Protein AF-A0A0R2XLC9-F1 (afdb_monomer)

Radius of gyration: 31.0 Å; Cα contacts (8 Å, |Δi|>4): 1115; chains: 1; bounding box: 66×56×90 Å

Foldseek 3Di:
DAEADEDADEADDPDPADEAEADAHYEYEQNHQAHAGQEAYEYNHAEYEDQALRSGHQRYAYEYQEYEYEDNHEDAHERAHEYEYDAHYEYEAQYHYHYNHYEDYLAHEYEYNADQEAGAADEHAYAHARPAEYEYEFYDNYPHTHEYEHQHEHAYAYEYEYDDAHEYEQNYQYHHQEAYEDQYHEYEYEANRHHQNYEYEDAYYAYEYAEEHEHQWYYDNPATDAFDKDACPDPVNRYHYDYIYGHNGTAQDADQQQQCVQFQWDSDQQDDQLPLVHRFTFFAFDADPPRDPPSRTDHFDWDDDPQKTKGKRWAGVNDPDDEPGFKAKWKDQHSNDDIDRDDPAWDWDDDPTMIMIMHGNDPDTGMGMTIGTDHD

Sequence (376 aa):
MNTSSNFNGTIQNTGAALALIKGPAGDLVLTGNNNTYSGGTTVQGGRLFIANGGALTPNGSVQVNAGTLTMNAGGSPTFAQTINLASGAALSMRQDATISAVALPTAGSVVFNRDDLATVAFSLNSAPVLTGDLTVQVGGQNLTVGDVTLTGVIAGAGGLTKSQTGTLILAGVNSYSGDTVVDGGVLAVNGTSIANTGKLVIAGGKVDLANTETVDTLFFGAVQQPAGDYTSADPSGNFTGAGILTVLSGPPGAGYASWATLNGASANLTEDHDNDGVKNGVEYFLGGLNGDTTGFTALPSVVSTAGVLSVSWSMGPGYSGSYGTDFVVEASVTLDGVWSNQALGGTVGITEDVVTYTFPAASENRRFVRLKVISQ

pLDDT: mean 84.45, std 15.96, range [38.91, 98.81]

Nearest PDB structures (foldseek):
  1fg9-assembly1_E  TM=5.716E-01  e=3.661E+00  Homo sapiens

Solvent-accessible surface area (backbone atoms only — not comparable to full-atom values): 18676 Å² total; per-residue (Å²): 83,64,55,68,47,76,45,66,61,72,51,67,61,94,68,77,74,40,62,49,65,42,29,58,33,38,39,39,34,30,57,12,55,69,24,56,26,62,25,37,36,37,30,52,15,30,36,40,35,32,46,29,68,28,38,52,32,79,79,19,44,36,40,29,55,25,32,32,44,30,40,52,16,75,86,52,35,70,40,76,30,44,36,38,35,34,51,62,9,30,46,26,32,54,31,57,61,47,59,70,32,46,46,60,48,35,32,52,33,38,35,31,35,63,34,85,56,54,28,46,62,49,70,39,66,30,58,35,56,18,81,30,47,29,33,44,31,24,29,78,68,35,92,42,54,34,41,40,32,35,53,26,44,38,27,39,66,18,23,42,32,36,28,39,68,20,37,41,32,34,72,16,70,31,61,24,44,21,37,38,35,28,54,17,26,34,43,33,33,61,27,48,34,56,32,40,82,8,44,38,29,40,59,58,28,32,41,30,20,67,28,61,27,55,30,35,34,39,24,56,50,91,45,68,36,68,48,44,81,44,35,46,83,42,90,84,64,46,36,35,60,83,19,33,40,40,27,72,40,39,64,66,59,69,29,66,58,42,22,26,50,77,56,42,32,70,79,45,56,78,40,47,84,78,67,83,81,62,53,32,31,51,64,52,70,49,76,46,77,95,76,43,74,81,59,88,32,66,71,60,68,74,44,77,58,98,65,34,33,33,40,58,45,66,51,26,54,70,54,81,73,45,81,80,64,20,26,43,53,30,39,24,74,49,92,89,53,80,70,38,76,69,67,96,75,44,50,79,48,76,52,101,50,35,44,33,44,36,33,66,67,64,91,84,66,62,52,35,50,30,56,40,47,72,50,133

Secondary structure (DSSP, 8-state):
--S-EEE-S----SSSPPPEEE-SSSEEEE--S----SS-EEE-SSEEEE-STTSS-TTS-EEESSSEEEE--SS--EEEEEEEEPTT-EEEESS--EEEEEEPPSSEEEEES-SSS----EEE----EESS-EEEEE-SS-SS---EEE-SPPEESS-EEEESSSEEEE-S--EE-SPEEE-SSEEEE-SSSS-SSSPEEESSSEEEESS-EEES-EEETTEEPPSEEE-TTSTT--EEES--EEE---SPPSSHHHHHHHTT--S-TT--SS-SS---S----SS-GGG-----S-PPPPEEETTEEEEEEEPPTT--PPBTTTEEEEEESSTTS--EES-SS-EEEEETTEEEEEEE--SS---EEEEEE---

Mean predicted aligned error: 12.78 Å

Structure (mmCIF, N/CA/C/O backbone):
data_AF-A0A0R2XLC9-F1
#
_entry.id   AF-A0A0R2XLC9-F1
#
loop_
_atom_site.group_PDB
_atom_site.id
_atom_site.type_symbol
_atom_site.label_atom_id
_atom_site.label_alt_id
_atom_site.label_comp_id
_atom_site.label_asym_id
_atom_site.label_entity_id
_atom_site.label_seq_id
_atom_site.pdbx_PDB_ins_code
_atom_site.Cartn_x
_atom_site.Cartn_y
_atom_site.Cartn_z
_atom_site.occupancy
_atom_site.B_iso_or_equiv
_atom_site.auth_seq_id
_atom_site.auth_comp_id
_atom_site.auth_asym_id
_atom_site.auth_atom_id
_atom_site.pdbx_PDB_model_num
ATOM 1 N N . MET A 1 1 ? -21.605 -11.954 23.987 1.00 52.53 1 MET A N 1
ATOM 2 C CA . MET A 1 1 ? -22.965 -11.641 23.483 1.00 52.53 1 MET A CA 1
ATOM 3 C C . MET A 1 1 ? -22.953 -11.688 21.956 1.00 52.53 1 MET A C 1
ATOM 5 O O . MET A 1 1 ? -21.978 -11.201 21.393 1.00 52.53 1 MET A O 1
ATOM 9 N N . ASN A 1 2 ? -23.970 -12.303 21.329 1.00 60.59 2 ASN A N 1
ATOM 10 C CA . ASN A 1 2 ? -24.089 -12.511 19.866 1.00 60.59 2 ASN A CA 1
ATOM 11 C C . ASN A 1 2 ? -25.255 -11.728 19.223 1.00 60.59 2 ASN A C 1
ATOM 13 O O . ASN A 1 2 ? -25.511 -11.870 18.032 1.00 60.59 2 ASN A O 1
ATOM 17 N N . THR A 1 3 ? -25.970 -10.926 20.011 1.00 77.12 3 THR A N 1
ATOM 18 C CA . THR A 1 3 ? -27.056 -10.031 19.590 1.00 77.12 3 THR A CA 1
ATOM 19 C C . THR A 1 3 ? -26.669 -8.598 19.929 1.00 77.12 3 THR A C 1
ATOM 21 O O . THR A 1 3 ? -25.897 -8.397 20.870 1.00 77.12 3 THR A O 1
ATOM 24 N N . SER A 1 4 ? -27.209 -7.617 19.201 1.00 87.56 4 SER A N 1
ATOM 25 C CA . SER A 1 4 ? -26.917 -6.211 19.484 1.00 87.56 4 SER A CA 1
ATOM 26 C C . SER A 1 4 ? -27.411 -5.807 20.877 1.00 87.56 4 SER A C 1
ATOM 28 O O . SER A 1 4 ? -28.564 -6.074 21.216 1.00 87.56 4 SER A O 1
ATOM 30 N N . SER A 1 5 ? -26.553 -5.203 21.700 1.00 91.12 5 SER A N 1
ATOM 31 C CA . SER A 1 5 ? -26.900 -4.820 23.072 1.00 91.12 5 SER A CA 1
ATOM 32 C C . SER A 1 5 ? -26.140 -3.591 23.572 1.00 91.12 5 SER A C 1
ATOM 34 O O . SER A 1 5 ? -25.030 -3.294 23.136 1.00 91.12 5 SER A O 1
ATOM 36 N N . ASN A 1 6 ? -26.744 -2.899 24.540 1.00 93.31 6 ASN A N 1
ATOM 37 C CA . ASN A 1 6 ? -26.117 -1.819 25.296 1.00 93.31 6 ASN A CA 1
ATOM 38 C C . ASN A 1 6 ? -25.896 -2.295 26.734 1.00 93.31 6 ASN A C 1
ATOM 40 O O . ASN A 1 6 ? -26.832 -2.782 27.369 1.00 93.31 6 ASN A O 1
ATOM 44 N N . PHE A 1 7 ? -24.683 -2.142 27.257 1.00 93.31 7 PHE A N 1
ATOM 45 C CA . PHE A 1 7 ? -24.364 -2.419 28.652 1.00 93.31 7 PHE A CA 1
ATOM 46 C C . PHE A 1 7 ? -23.980 -1.122 29.366 1.00 93.31 7 PHE A C 1
ATOM 48 O O . PHE A 1 7 ? -22.960 -0.503 29.058 1.00 93.31 7 PHE A O 1
ATOM 55 N N . ASN A 1 8 ? -24.808 -0.725 30.332 1.00 91.38 8 ASN A N 1
ATOM 56 C CA . ASN A 1 8 ? -24.685 0.530 31.077 1.00 91.38 8 ASN A CA 1
ATOM 57 C C . ASN A 1 8 ? -24.177 0.363 32.516 1.00 91.38 8 ASN A C 1
ATOM 59 O O . ASN A 1 8 ? -23.987 1.361 33.206 1.00 91.38 8 ASN A O 1
ATOM 63 N N . GLY A 1 9 ? -23.974 -0.875 32.969 1.00 92.44 9 GLY A N 1
ATOM 64 C CA . GLY A 1 9 ? -23.480 -1.169 34.309 1.00 92.44 9 GLY A CA 1
ATOM 65 C C . GLY A 1 9 ? -21.961 -1.044 34.440 1.00 92.44 9 GLY A C 1
ATOM 66 O O . GLY A 1 9 ? -21.251 -0.721 33.487 1.00 92.44 9 GLY A O 1
ATOM 67 N N . THR A 1 10 ? -21.474 -1.372 35.636 1.00 93.06 10 THR A N 1
ATOM 68 C CA . THR A 1 10 ? -20.047 -1.538 35.928 1.00 93.06 10 THR A CA 1
ATOM 69 C C . THR A 1 10 ? -19.653 -3.011 35.828 1.00 93.06 10 THR A C 1
ATOM 71 O O . THR A 1 10 ? -20.281 -3.871 36.443 1.00 93.06 10 THR A O 1
ATOM 74 N N . ILE A 1 11 ? -18.586 -3.303 35.087 1.00 92.62 11 ILE A N 1
ATOM 75 C CA . ILE A 1 11 ? -17.933 -4.612 35.020 1.00 92.62 11 ILE A CA 1
ATOM 76 C C . ILE A 1 11 ? -16.753 -4.594 35.999 1.00 92.62 11 ILE A C 1
ATOM 78 O O . ILE A 1 11 ? -15.824 -3.803 35.832 1.00 92.62 11 ILE A O 1
ATOM 82 N N . GLN A 1 12 ? -16.788 -5.452 37.019 1.00 92.81 12 GLN A N 1
ATOM 83 C CA . GLN A 1 12 ? -15.788 -5.494 38.091 1.00 92.81 12 GLN A CA 1
ATOM 84 C C . GLN A 1 12 ? -15.657 -6.900 38.691 1.00 92.81 12 GLN A C 1
ATOM 86 O O . GLN A 1 12 ? -16.595 -7.695 38.635 1.00 92.81 12 GLN A O 1
ATOM 91 N N . ASN A 1 13 ? -14.509 -7.192 39.301 1.00 91.56 13 ASN A N 1
ATOM 92 C CA . ASN A 1 13 ? -14.249 -8.417 40.057 1.00 91.56 13 ASN A CA 1
ATOM 93 C C . ASN A 1 13 ? -13.357 -8.112 41.271 1.00 91.56 13 ASN A C 1
ATOM 95 O O . ASN A 1 13 ? -12.547 -7.193 41.240 1.00 91.56 13 ASN A O 1
ATOM 99 N N . THR A 1 14 ? -13.491 -8.901 42.337 1.00 84.56 14 THR A N 1
ATOM 100 C CA . THR A 1 14 ? -12.700 -8.779 43.579 1.00 84.56 14 THR A CA 1
ATOM 101 C C . THR A 1 14 ? -11.735 -9.955 43.788 1.00 84.56 14 THR A C 1
ATOM 103 O O . THR A 1 14 ? -11.182 -10.120 44.871 1.00 84.56 14 THR A O 1
ATOM 106 N N . GLY A 1 15 ? -11.536 -10.790 42.760 1.00 83.62 15 GLY A N 1
ATOM 107 C CA . GLY A 1 15 ? -10.768 -12.038 42.834 1.00 83.62 15 GLY A CA 1
ATOM 108 C C . GLY A 1 15 ? -10.025 -12.358 41.536 1.00 83.62 15 GLY A C 1
ATOM 109 O O . GLY A 1 15 ? -9.382 -11.484 40.959 1.00 83.62 15 GLY A O 1
ATOM 110 N N . ALA A 1 16 ? -10.111 -13.610 41.069 1.00 85.69 16 ALA A N 1
ATOM 111 C CA . ALA A 1 16 ? -9.464 -14.057 39.831 1.00 85.69 16 ALA A CA 1
ATOM 112 C C . ALA A 1 16 ? -9.809 -13.158 38.632 1.00 85.69 16 ALA A C 1
ATOM 114 O O . ALA A 1 16 ? -10.891 -12.566 38.589 1.00 85.69 16 ALA A O 1
ATOM 115 N N . ALA A 1 17 ? -8.886 -13.065 37.671 1.00 89.06 17 ALA A N 1
ATOM 116 C CA . ALA A 1 17 ? -9.002 -12.156 36.538 1.00 89.06 17 ALA A CA 1
ATOM 117 C C . ALA A 1 17 ? -10.297 -12.376 35.743 1.00 89.06 17 ALA A C 1
ATOM 119 O O . ALA A 1 17 ? -10.576 -13.483 35.281 1.00 89.06 17 ALA A O 1
ATOM 120 N N . LEU A 1 18 ? -11.069 -11.303 35.568 1.00 92.56 18 LEU A N 1
ATOM 121 C CA . LEU A 1 18 ? -12.274 -11.289 34.743 1.00 92.56 18 LEU A CA 1
ATOM 122 C C . LEU A 1 18 ? -11.958 -10.630 33.401 1.00 92.56 18 LEU A C 1
ATOM 124 O O . LEU A 1 18 ? -11.616 -9.451 33.368 1.00 92.56 18 LEU A O 1
ATOM 128 N N . ALA A 1 19 ? -12.091 -11.378 32.307 1.00 93.19 19 ALA A N 1
ATOM 129 C CA . ALA A 1 19 ? -11.946 -10.860 30.949 1.00 93.19 19 ALA A CA 1
ATOM 130 C C . ALA A 1 19 ? -13.312 -10.544 30.325 1.00 93.19 19 ALA A C 1
ATOM 132 O O . ALA A 1 19 ? -14.289 -11.266 30.539 1.00 93.19 19 ALA A O 1
ATOM 133 N N . LEU A 1 20 ? -13.368 -9.497 29.501 1.00 94.12 20 LEU A N 1
ATOM 134 C CA . LEU A 1 20 ? -14.541 -9.183 28.690 1.00 94.12 20 LEU A CA 1
ATOM 135 C C . LEU A 1 20 ? -14.386 -9.796 27.296 1.00 94.12 20 LEU A C 1
ATOM 137 O O . LEU A 1 20 ? -13.447 -9.464 26.581 1.00 94.12 20 LEU A O 1
ATOM 141 N N . ILE A 1 21 ? -15.331 -10.638 26.873 1.00 94.56 21 ILE A N 1
ATOM 142 C CA . ILE A 1 21 ? -15.337 -11.226 25.525 1.00 94.56 21 ILE A CA 1
ATOM 143 C C . ILE A 1 21 ? -16.589 -10.779 24.764 1.00 94.56 21 ILE A C 1
ATOM 145 O O . ILE A 1 21 ? -17.717 -11.198 25.055 1.00 94.56 21 ILE A O 1
ATOM 149 N N . LYS A 1 22 ? -16.390 -9.957 23.732 1.00 94.31 22 LYS A N 1
ATOM 150 C CA . LYS A 1 22 ? -17.404 -9.676 22.715 1.00 94.31 22 LYS A CA 1
ATOM 151 C C . LYS A 1 22 ? -17.441 -10.849 21.733 1.00 94.31 22 LYS A C 1
ATOM 153 O O . LYS A 1 22 ? -16.431 -11.191 21.128 1.00 94.31 22 LYS A O 1
ATOM 158 N N . GLY A 1 23 ? -18.615 -11.472 21.604 1.00 93.00 23 GLY A N 1
ATOM 159 C CA . GLY A 1 23 ? -18.838 -12.615 20.715 1.00 93.00 23 GLY A CA 1
ATOM 160 C C . GLY A 1 23 ? -18.803 -12.233 19.229 1.00 93.00 23 GLY A C 1
ATOM 161 O O . GLY A 1 23 ? -18.775 -11.045 18.909 1.00 93.00 23 GLY A O 1
ATOM 162 N N . PRO A 1 24 ? -18.827 -13.219 18.317 1.00 92.50 24 PRO A N 1
ATOM 163 C CA . PRO A 1 24 ? -18.541 -13.028 16.891 1.00 92.50 24 PRO A CA 1
ATOM 164 C C . PRO A 1 24 ? -19.557 -12.183 16.105 1.00 92.50 24 PRO A C 1
ATOM 166 O O . PRO A 1 24 ? -19.234 -11.716 15.018 1.00 92.50 24 PRO A O 1
ATOM 169 N N . ALA A 1 25 ? -20.771 -11.973 16.620 1.00 92.75 25 ALA A N 1
ATOM 170 C CA . ALA A 1 25 ? -21.850 -11.288 15.902 1.00 92.75 25 ALA A CA 1
ATOM 171 C C . ALA A 1 25 ? -22.478 -10.150 16.720 1.00 92.75 25 ALA A C 1
ATOM 173 O O . ALA A 1 25 ? -22.311 -10.085 17.943 1.00 92.75 25 ALA A O 1
ATOM 174 N N . GLY A 1 26 ? -23.198 -9.263 16.026 1.00 93.00 26 GLY A N 1
ATOM 175 C CA . GLY A 1 26 ? -23.931 -8.133 16.600 1.00 93.00 26 GLY A CA 1
ATOM 176 C C . GLY A 1 26 ? -23.046 -7.001 17.117 1.00 93.00 26 GLY A C 1
ATOM 177 O O . GLY A 1 26 ? -21.814 -7.094 17.118 1.00 93.00 26 GLY A O 1
ATOM 178 N N . ASP A 1 27 ? -23.693 -5.949 17.596 1.00 95.00 27 ASP A N 1
ATOM 179 C CA . ASP A 1 27 ? -23.031 -4.796 18.201 1.00 95.00 27 ASP A CA 1
ATOM 180 C C . ASP A 1 27 ? -23.051 -4.894 19.733 1.00 95.00 27 ASP A C 1
ATOM 182 O O . ASP A 1 27 ? -24.013 -5.356 20.331 1.00 95.00 27 ASP A O 1
ATOM 186 N N . LEU A 1 28 ? -21.999 -4.457 20.410 1.00 95.81 28 LEU A N 1
ATOM 187 C CA . LEU A 1 28 ? -22.032 -4.238 21.855 1.00 95.81 28 LEU A CA 1
ATOM 188 C C . LEU A 1 28 ? -21.616 -2.806 22.123 1.00 95.81 28 LEU A C 1
ATOM 190 O O . LEU A 1 28 ? -20.515 -2.426 21.746 1.00 95.81 28 LEU A O 1
ATOM 194 N N . VAL A 1 29 ? -22.460 -2.033 22.793 1.00 95.81 29 VAL A N 1
ATOM 195 C CA . VAL A 1 29 ? -22.112 -0.687 23.248 1.00 95.81 29 VAL A CA 1
ATOM 196 C C . VAL A 1 29 ? -21.849 -0.718 24.741 1.00 95.81 29 VAL A C 1
ATOM 198 O O . VAL A 1 29 ? -22.729 -1.070 25.527 1.00 95.81 29 VAL A O 1
ATOM 201 N N . LEU A 1 30 ? -20.640 -0.337 25.142 1.00 95.75 30 LEU A N 1
ATOM 202 C CA . LEU A 1 30 ? -20.290 -0.135 26.541 1.00 95.75 30 LEU A CA 1
ATOM 203 C C . LEU A 1 30 ? -20.489 1.336 26.889 1.00 95.75 30 LEU A C 1
ATOM 205 O O . LEU A 1 30 ? -19.717 2.193 26.457 1.00 95.75 30 LEU A O 1
ATOM 209 N N . THR A 1 31 ? -21.528 1.618 27.672 1.00 91.81 31 THR A N 1
ATOM 210 C CA . THR A 1 31 ? -21.831 2.967 28.166 1.00 91.8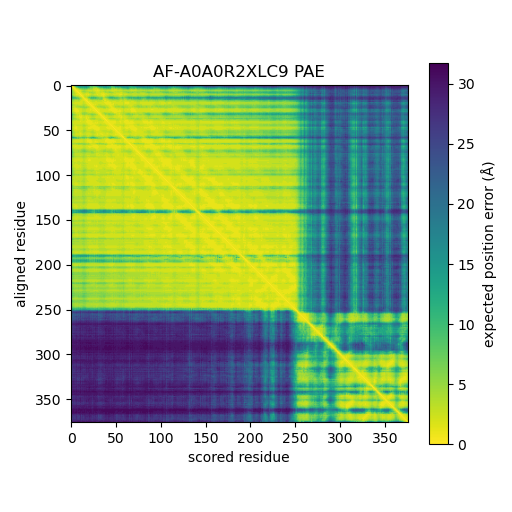1 31 THR A CA 1
ATOM 211 C C . THR A 1 31 ? -21.494 3.140 29.647 1.00 91.81 31 THR A C 1
ATOM 213 O O . THR A 1 31 ? -21.594 4.251 30.155 1.00 91.81 31 THR A O 1
ATOM 216 N N . GLY A 1 32 ? -21.079 2.088 30.358 1.00 90.75 32 GLY A N 1
ATOM 217 C CA . GLY A 1 32 ? -20.474 2.231 31.688 1.00 90.75 32 GLY A CA 1
ATOM 218 C C . GLY A 1 32 ? -19.186 3.066 31.629 1.00 90.75 32 GLY A C 1
ATOM 219 O O . GLY A 1 32 ? -18.486 3.034 30.622 1.00 90.75 32 GLY A O 1
ATOM 220 N N . ASN A 1 33 ? -18.880 3.827 32.684 1.00 89.38 33 ASN A N 1
ATOM 221 C CA . ASN A 1 33 ? -17.710 4.727 32.725 1.00 89.38 33 ASN A CA 1
ATOM 222 C C . ASN A 1 33 ? -16.710 4.406 33.852 1.00 89.38 33 ASN A C 1
ATOM 224 O O . ASN A 1 33 ? -15.733 5.121 34.015 1.00 89.38 33 ASN A O 1
ATOM 228 N N . ASN A 1 34 ? -16.950 3.356 34.642 1.00 90.44 34 ASN A N 1
ATOM 229 C CA . ASN A 1 34 ? -16.143 3.022 35.821 1.00 90.44 34 ASN A CA 1
ATOM 230 C C . ASN A 1 34 ? -15.799 1.526 35.855 1.00 90.44 34 ASN A C 1
ATOM 232 O O . ASN A 1 34 ? -15.853 0.901 36.912 1.00 90.44 34 ASN A O 1
ATOM 236 N N . ASN A 1 35 ? -15.525 0.918 34.701 1.00 92.56 35 ASN A N 1
ATOM 237 C CA . ASN A 1 35 ? -15.218 -0.508 34.647 1.00 92.56 35 ASN A CA 1
ATOM 238 C C . ASN A 1 35 ? -13.834 -0.798 35.255 1.00 92.56 35 ASN A C 1
ATOM 240 O O . ASN A 1 35 ? -12.849 -0.152 34.910 1.00 92.56 35 ASN A O 1
ATOM 244 N N . THR A 1 36 ? -13.755 -1.789 36.148 1.00 92.06 36 THR A N 1
ATOM 245 C CA . THR A 1 36 ? -12.545 -2.125 36.930 1.00 92.06 36 THR A CA 1
ATOM 246 C C . THR A 1 36 ? -12.168 -3.606 36.860 1.00 92.06 36 THR A C 1
ATOM 248 O O . THR A 1 36 ? -11.365 -4.085 37.659 1.00 92.06 36 THR A O 1
ATOM 251 N N . TYR A 1 37 ? -12.734 -4.355 35.909 1.00 93.00 37 TYR A N 1
ATOM 252 C CA . TYR A 1 37 ? -12.372 -5.755 35.693 1.00 93.00 37 TYR A CA 1
ATOM 253 C C . TYR A 1 37 ? -10.869 -5.914 35.422 1.00 93.00 37 TYR A C 1
ATOM 255 O O . TYR A 1 37 ? -10.267 -5.108 34.715 1.00 93.00 37 TYR A O 1
ATOM 263 N N . SER A 1 38 ? -10.242 -6.934 36.006 1.00 91.19 38 SER A N 1
ATOM 264 C CA . SER A 1 38 ? -8.777 -7.049 36.018 1.00 91.19 38 SER A CA 1
ATOM 265 C C . SER A 1 38 ? -8.162 -7.808 34.834 1.00 91.19 38 SER A C 1
ATOM 267 O O . SER A 1 38 ? -6.941 -7.851 34.722 1.00 91.19 38 SER A O 1
ATOM 269 N N . GLY A 1 39 ? -8.969 -8.413 33.956 1.00 92.94 39 GLY A N 1
ATOM 270 C CA . GLY A 1 39 ? -8.509 -9.064 32.723 1.00 92.94 39 GLY A CA 1
ATOM 271 C C . GLY A 1 39 ? -8.596 -8.165 31.482 1.00 92.94 39 GLY A C 1
ATOM 272 O O . GLY A 1 39 ? -9.073 -7.037 31.536 1.00 92.94 39 GLY A O 1
ATOM 273 N N . GLY A 1 40 ? -8.150 -8.681 30.333 1.00 94.69 40 GLY A N 1
ATOM 274 C CA . GLY A 1 40 ? -8.234 -7.979 29.047 1.00 94.69 40 GLY A CA 1
ATOM 275 C C . GLY A 1 40 ? -9.636 -7.971 28.423 1.00 94.69 40 GLY A C 1
ATOM 276 O O . GLY A 1 40 ? -10.575 -8.608 28.907 1.00 94.69 40 GLY A O 1
ATOM 277 N N . THR A 1 41 ? -9.760 -7.267 27.300 1.00 96.56 41 THR A N 1
ATOM 278 C CA . THR A 1 41 ? -10.960 -7.259 26.450 1.00 96.56 41 THR A CA 1
ATOM 279 C C . THR A 1 41 ? -10.655 -7.953 25.131 1.00 96.56 41 THR A C 1
ATOM 281 O O . THR A 1 41 ? -9.666 -7.631 24.488 1.00 96.56 41 THR A O 1
ATOM 284 N N . THR A 1 42 ? -11.488 -8.894 24.697 1.00 97.12 42 THR A N 1
ATOM 285 C CA . THR A 1 42 ? -11.356 -9.573 23.402 1.00 97.12 42 THR A CA 1
ATOM 286 C C . THR A 1 42 ? -12.583 -9.317 22.538 1.00 97.12 42 THR A C 1
ATOM 288 O O . THR A 1 42 ? -13.711 -9.583 22.956 1.00 97.12 42 THR A O 1
ATOM 291 N N . VAL A 1 43 ? -12.370 -8.842 21.315 1.00 97.75 43 VAL A N 1
ATOM 292 C CA . VAL A 1 43 ? -13.391 -8.706 20.275 1.00 97.75 43 VAL A CA 1
ATOM 293 C C . VAL A 1 43 ? -13.225 -9.857 19.288 1.00 97.75 43 VAL A C 1
ATOM 295 O O . VAL A 1 43 ? -12.284 -9.878 18.498 1.00 97.75 43 VAL A O 1
ATOM 298 N N . GLN A 1 44 ? -14.128 -10.838 19.364 1.00 96.25 44 GLN A N 1
ATOM 299 C CA . GLN A 1 44 ? -14.126 -12.000 18.468 1.00 96.25 44 GLN A CA 1
ATOM 300 C C . GLN A 1 44 ? -14.801 -11.714 17.120 1.00 96.25 44 GLN A C 1
ATOM 302 O O . GLN A 1 44 ? -14.628 -12.488 16.187 1.00 96.25 44 GLN A O 1
ATOM 307 N N . GLY A 1 45 ? -15.623 -10.665 17.027 1.00 94.50 45 GLY A N 1
ATOM 308 C CA . GLY A 1 45 ? -16.368 -10.288 15.825 1.00 94.50 45 GLY A CA 1
ATOM 309 C C . GLY A 1 45 ? -17.452 -9.241 16.103 1.00 94.50 45 GLY A C 1
ATOM 310 O O . GLY A 1 45 ? -17.620 -8.767 17.233 1.00 94.50 45 GLY A O 1
ATOM 311 N N . GLY A 1 46 ? -18.213 -8.878 15.067 1.00 94.38 46 GLY A N 1
ATOM 312 C CA . GLY A 1 46 ? -19.189 -7.782 15.120 1.00 94.38 46 GLY A CA 1
ATOM 313 C C . GLY A 1 46 ? -18.532 -6.441 15.468 1.00 94.38 46 GLY A C 1
ATOM 314 O O . GLY A 1 46 ? -17.357 -6.247 15.155 1.00 94.38 46 GLY A O 1
ATOM 315 N N . ARG A 1 47 ? -19.259 -5.525 16.121 1.00 95.19 47 ARG A N 1
ATOM 316 C CA . ARG A 1 47 ? -18.696 -4.243 16.587 1.00 95.19 47 ARG A CA 1
ATOM 317 C C . ARG A 1 47 ? -18.730 -4.120 18.108 1.00 95.19 47 ARG A C 1
ATOM 319 O O . ARG A 1 47 ? -19.705 -4.517 18.745 1.00 95.19 47 ARG A O 1
ATOM 326 N N . LEU A 1 48 ? -17.674 -3.565 18.692 1.00 97.19 48 LEU A N 1
ATOM 327 C CA . LEU A 1 48 ? -17.629 -3.115 20.082 1.00 97.19 48 LEU A CA 1
ATOM 328 C C . LEU A 1 48 ? -17.503 -1.592 20.099 1.00 97.19 48 LEU A C 1
ATOM 330 O O . LEU A 1 48 ? -16.480 -1.059 19.682 1.00 97.19 48 LEU A O 1
ATOM 334 N N . PHE A 1 49 ? -18.517 -0.901 20.602 1.00 97.00 49 PHE A N 1
ATOM 335 C CA . PHE A 1 49 ? -18.528 0.546 20.756 1.00 97.00 49 PHE A CA 1
ATOM 336 C C . PHE A 1 49 ? -18.096 0.949 22.159 1.00 97.00 49 PHE A C 1
ATOM 338 O O . PHE A 1 49 ? -18.687 0.527 23.158 1.00 97.00 49 PHE A O 1
ATOM 345 N N . ILE A 1 50 ? -17.102 1.825 22.212 1.00 96.69 50 ILE A N 1
ATOM 346 C CA . ILE A 1 50 ? -16.602 2.454 23.429 1.00 96.69 50 ILE A CA 1
ATOM 347 C C . ILE A 1 50 ? -17.250 3.830 23.523 1.00 96.69 50 ILE A C 1
ATOM 349 O O . ILE A 1 50 ? -16.852 4.750 22.812 1.00 96.69 50 ILE A O 1
ATOM 353 N N . ALA A 1 51 ? -18.297 3.956 24.344 1.00 95.56 51 ALA A N 1
ATOM 354 C CA . ALA A 1 51 ? -19.092 5.183 24.424 1.00 95.56 51 ALA A CA 1
ATOM 355 C C . ALA A 1 51 ? -18.619 6.155 25.517 1.00 95.56 51 ALA A C 1
ATOM 357 O O . ALA A 1 51 ? -19.083 7.289 25.544 1.00 95.56 51 ALA A O 1
ATOM 358 N N . ASN A 1 52 ? -17.706 5.735 26.399 1.00 94.00 52 ASN A N 1
ATOM 359 C CA . ASN A 1 52 ? -17.143 6.560 27.471 1.00 94.00 52 ASN A CA 1
ATOM 360 C C . ASN A 1 52 ? -15.664 6.221 27.726 1.00 94.00 52 ASN A C 1
ATOM 362 O O . ASN A 1 52 ? -15.227 5.105 27.444 1.00 94.00 52 ASN A O 1
ATOM 366 N N . GLY A 1 53 ? -14.903 7.164 28.294 1.00 92.38 53 GLY A N 1
ATOM 367 C CA . GLY A 1 53 ? -13.465 6.998 28.556 1.00 92.38 53 GLY A CA 1
ATOM 368 C C . GLY A 1 53 ? -13.124 5.857 29.524 1.00 92.38 53 GLY A C 1
ATOM 369 O O . GLY A 1 53 ? -12.136 5.163 29.319 1.00 92.38 53 GLY A O 1
ATOM 370 N N . GLY A 1 54 ? -13.962 5.596 30.532 1.00 92.38 54 GLY A N 1
ATOM 371 C CA . GLY A 1 54 ? -13.795 4.469 31.462 1.00 92.38 54 GLY A CA 1
ATOM 372 C C . GLY A 1 54 ? -14.634 3.234 31.117 1.00 92.38 54 GLY A C 1
ATOM 373 O O . GLY A 1 54 ? -14.952 2.424 31.994 1.00 92.38 54 GLY A O 1
ATOM 374 N N . ALA A 1 55 ? -15.046 3.095 29.852 1.00 94.38 55 ALA A N 1
ATOM 375 C CA . ALA A 1 55 ? -15.767 1.913 29.382 1.00 94.38 55 ALA A CA 1
ATOM 376 C C . ALA A 1 55 ? -14.861 0.679 29.246 1.00 94.38 55 ALA A C 1
ATOM 378 O O . ALA A 1 55 ? -15.349 -0.449 29.334 1.00 94.38 55 ALA A O 1
ATOM 379 N N . LEU A 1 56 ? -13.553 0.877 29.079 1.00 94.19 56 LEU A N 1
ATOM 380 C CA . LEU A 1 56 ? -12.547 -0.179 29.154 1.00 94.19 56 LEU A CA 1
ATOM 381 C C . LEU A 1 56 ? -11.811 -0.103 30.489 1.00 94.19 56 LEU A C 1
ATOM 383 O O . LEU A 1 56 ? -11.622 0.975 31.048 1.00 94.19 56 LEU A O 1
ATOM 387 N N . THR A 1 57 ? -11.377 -1.259 30.987 1.00 90.81 57 THR A N 1
ATOM 388 C CA . THR A 1 57 ? -10.494 -1.300 32.156 1.00 90.81 57 THR A CA 1
ATOM 389 C C . THR A 1 57 ? -9.141 -0.653 31.839 1.00 90.81 57 THR A C 1
ATOM 391 O O . THR A 1 57 ? -8.585 -0.899 30.763 1.00 90.81 57 THR A O 1
ATOM 394 N N . PRO A 1 58 ? -8.557 0.131 32.764 1.00 84.88 58 PRO A N 1
ATOM 395 C CA . PRO A 1 58 ? -7.249 0.737 32.547 1.00 84.88 58 PRO A CA 1
ATOM 396 C C . PRO A 1 58 ? -6.107 -0.289 32.485 1.00 84.88 58 PRO A C 1
ATOM 398 O O . PRO A 1 58 ? -5.083 -0.011 31.868 1.00 84.88 58 PRO A O 1
ATOM 401 N N . ASN A 1 59 ? -6.290 -1.468 33.093 1.00 79.81 59 ASN A N 1
ATOM 402 C CA . ASN A 1 59 ? -5.219 -2.430 33.384 1.00 79.81 59 ASN A CA 1
ATOM 403 C C . ASN A 1 59 ? -5.148 -3.624 32.411 1.00 79.81 59 ASN A C 1
ATOM 405 O O . ASN A 1 59 ? -4.384 -4.557 32.646 1.00 79.81 59 ASN A O 1
ATOM 409 N N . GLY A 1 60 ? -5.956 -3.634 31.349 1.00 86.00 60 GLY A N 1
ATOM 410 C CA . GLY A 1 60 ? -6.062 -4.757 30.415 1.00 86.00 60 GLY A CA 1
ATOM 411 C C . GLY A 1 60 ? -5.784 -4.342 28.976 1.00 86.00 60 GLY A C 1
ATOM 412 O O . GLY A 1 60 ? -6.140 -3.243 28.560 1.00 86.00 60 GLY A O 1
ATOM 413 N N . SER A 1 61 ? -5.179 -5.232 28.189 1.00 94.75 61 SER A N 1
ATOM 414 C CA . SER A 1 61 ? -5.084 -5.039 26.740 1.00 94.75 61 SER A CA 1
ATOM 415 C C . SER A 1 61 ? -6.442 -5.248 26.066 1.00 94.75 61 SER A C 1
ATOM 417 O O . SER A 1 61 ? -7.336 -5.921 26.595 1.00 94.75 61 SER A O 1
ATOM 419 N N . VAL A 1 62 ? -6.590 -4.686 24.869 1.00 97.75 62 VAL A N 1
ATOM 420 C CA . VAL A 1 62 ? -7.701 -4.982 23.967 1.00 97.75 62 VAL A CA 1
ATOM 421 C C . VAL A 1 62 ? -7.161 -5.807 22.809 1.00 97.75 62 VAL A C 1
ATOM 423 O O . VAL A 1 62 ? -6.258 -5.371 22.108 1.00 97.75 62 VAL A O 1
ATOM 426 N N . GLN A 1 63 ? -7.699 -7.001 22.603 1.00 98.00 63 GLN A N 1
ATOM 427 C CA . GLN A 1 63 ? -7.392 -7.864 21.469 1.00 98.00 63 GLN A CA 1
ATOM 428 C C . GLN A 1 63 ? -8.580 -7.854 20.508 1.00 98.00 63 GLN A C 1
ATOM 430 O O . GLN A 1 63 ? -9.686 -8.232 20.893 1.00 98.00 63 GLN A O 1
ATOM 435 N N . VAL A 1 64 ? -8.373 -7.462 19.255 1.00 98.56 64 VAL A N 1
ATOM 436 C CA . VAL A 1 64 ? -9.390 -7.549 18.201 1.00 98.56 64 VAL A CA 1
ATOM 437 C C . VAL A 1 64 ? -8.977 -8.669 17.254 1.00 98.56 64 VAL A C 1
ATOM 439 O O . VAL A 1 64 ? -8.053 -8.511 16.463 1.00 98.56 64 VAL A O 1
ATOM 442 N N . ASN A 1 65 ? -9.636 -9.822 17.373 1.00 97.12 65 ASN A N 1
ATOM 443 C CA . ASN A 1 65 ? -9.355 -11.002 16.551 1.00 97.12 65 ASN A CA 1
ATOM 444 C C . ASN A 1 65 ? -10.057 -10.909 15.197 1.00 97.12 65 ASN A C 1
ATOM 446 O O . ASN A 1 65 ? -9.452 -11.136 14.158 1.00 97.12 65 ASN A O 1
ATOM 450 N N . ALA A 1 66 ? -11.335 -10.544 15.226 1.00 88.50 66 ALA A N 1
ATOM 451 C CA . ALA A 1 66 ? -12.120 -10.193 14.055 1.00 88.50 66 ALA A CA 1
ATOM 452 C C . ALA A 1 66 ? -13.165 -9.145 14.464 1.00 88.50 66 ALA A C 1
ATOM 454 O O . ALA A 1 66 ? -13.470 -8.983 15.647 1.00 88.50 66 ALA A O 1
ATOM 455 N N . GLY A 1 67 ? -13.729 -8.425 13.494 1.00 94.19 67 GLY A N 1
ATOM 456 C CA . GLY A 1 67 ? -14.719 -7.372 13.750 1.00 94.19 67 GLY A CA 1
ATOM 457 C C . GLY A 1 67 ? -14.107 -5.983 13.928 1.00 94.19 67 GLY A C 1
ATOM 458 O O . GLY A 1 67 ? -13.004 -5.730 13.451 1.00 94.19 67 GLY A O 1
ATOM 459 N N . THR A 1 68 ? -14.847 -5.078 14.569 1.00 96.31 68 THR A N 1
ATOM 460 C CA . THR A 1 68 ? -14.494 -3.658 14.696 1.00 96.31 68 THR A CA 1
ATOM 461 C C . THR A 1 68 ? -14.517 -3.210 16.155 1.00 96.31 68 THR A C 1
ATOM 463 O O . THR A 1 68 ? -15.502 -3.427 16.860 1.00 96.31 68 THR A O 1
ATOM 466 N N . LEU A 1 69 ? -13.462 -2.531 16.597 1.00 97.88 69 LEU A N 1
ATOM 467 C CA . LEU A 1 69 ? -13.499 -1.674 17.779 1.00 97.88 69 LEU A CA 1
ATOM 468 C C . LEU A 1 69 ? -13.817 -0.245 17.330 1.00 97.88 69 LEU A C 1
ATOM 470 O O . LEU A 1 69 ? -13.102 0.306 16.497 1.00 97.88 69 LEU A O 1
ATOM 474 N N . THR A 1 70 ? -14.876 0.354 17.865 1.00 97.25 70 THR A N 1
ATOM 475 C CA . THR A 1 70 ? -15.300 1.709 17.501 1.00 97.25 70 THR A CA 1
ATOM 476 C C . THR A 1 70 ? -15.158 2.650 18.689 1.00 97.25 70 THR A C 1
ATOM 478 O O . THR A 1 70 ? -15.844 2.495 19.703 1.00 97.25 70 THR A O 1
ATOM 481 N N . MET A 1 71 ? -14.309 3.665 18.540 1.00 97.12 71 MET A N 1
ATOM 482 C CA . MET A 1 71 ? -14.203 4.777 19.482 1.00 97.12 71 MET A CA 1
ATOM 483 C C . MET A 1 71 ? -15.343 5.759 19.216 1.00 97.12 71 MET A C 1
ATOM 485 O O . MET A 1 71 ? -15.427 6.353 18.141 1.00 97.12 71 MET A O 1
ATOM 489 N N . ASN A 1 72 ? -16.255 5.880 20.180 1.00 96.00 72 ASN A N 1
ATOM 490 C CA . ASN A 1 72 ? -17.479 6.679 20.079 1.00 96.00 72 ASN A CA 1
ATOM 491 C C . ASN A 1 72 ? -17.686 7.585 21.308 1.00 96.00 72 ASN A C 1
ATOM 493 O O . ASN A 1 72 ? -18.760 8.151 21.501 1.00 96.00 72 ASN A O 1
ATOM 497 N N . ALA A 1 73 ? -16.678 7.684 22.172 1.00 94.50 73 ALA A N 1
ATOM 498 C CA . ALA A 1 73 ? -16.735 8.471 23.389 1.00 94.50 73 ALA A CA 1
ATOM 499 C C . ALA A 1 73 ? -16.514 9.952 23.070 1.00 94.50 73 ALA A C 1
ATOM 501 O O . ALA A 1 73 ? -15.520 10.312 22.447 1.00 94.50 73 ALA A O 1
ATOM 502 N N . GLY A 1 74 ? -17.434 10.814 23.505 1.00 91.94 74 GLY A N 1
ATOM 503 C CA . GLY A 1 74 ? -17.249 12.261 23.398 1.00 91.94 74 GLY A CA 1
ATOM 504 C C . GLY A 1 74 ? -16.176 12.781 24.363 1.00 91.94 74 GLY A C 1
ATOM 505 O O . GLY A 1 74 ? -15.890 12.154 25.383 1.00 91.94 74 GLY A O 1
ATOM 506 N N . GLY A 1 75 ? -15.620 13.959 24.068 1.00 93.00 75 GLY A N 1
ATOM 507 C CA . GLY A 1 75 ? -14.703 14.668 24.971 1.00 93.00 75 GLY A CA 1
ATOM 508 C C . GLY A 1 75 ? -13.231 14.249 24.892 1.00 93.00 75 GLY A C 1
ATOM 509 O O . GLY A 1 75 ? -12.488 14.532 25.827 1.00 93.00 75 GLY A O 1
ATOM 510 N N . SER A 1 76 ? -12.811 13.592 23.807 1.00 93.75 76 SER A N 1
ATOM 511 C CA . SER A 1 76 ? -11.401 13.281 23.513 1.00 93.75 76 SER A CA 1
ATOM 512 C C . SER A 1 76 ? -10.661 12.496 24.608 1.00 93.75 76 SER A C 1
ATOM 514 O O . SER A 1 76 ? -9.571 12.899 25.019 1.00 93.75 76 SER A O 1
ATOM 516 N N . PRO A 1 77 ? -11.216 11.375 25.111 1.00 94.62 77 PRO A N 1
ATOM 517 C CA . PRO A 1 77 ? -10.567 10.604 26.165 1.00 94.62 77 PRO A CA 1
ATOM 518 C C . PRO A 1 77 ? -9.247 9.974 25.700 1.00 94.62 77 PRO A C 1
ATOM 520 O O . PRO A 1 77 ? -9.036 9.700 24.516 1.00 94.62 77 PRO A O 1
ATOM 523 N N . THR A 1 78 ? -8.386 9.674 26.672 1.00 93.88 78 THR A N 1
ATOM 524 C CA . THR A 1 78 ? -7.145 8.923 26.460 1.00 93.88 78 THR A CA 1
ATOM 525 C C . THR A 1 78 ? -7.314 7.481 26.920 1.00 93.88 78 THR A C 1
ATOM 527 O O . THR A 1 78 ? -7.599 7.223 28.089 1.00 93.88 78 THR A O 1
ATOM 530 N N . PHE A 1 79 ? -7.073 6.539 26.014 1.00 93.44 79 PHE A N 1
ATOM 531 C CA . PHE A 1 79 ? -7.043 5.109 26.290 1.00 93.44 79 PHE A CA 1
ATOM 532 C C . PHE A 1 79 ? -5.590 4.638 26.382 1.00 93.44 79 PHE A C 1
ATOM 534 O O . PHE A 1 79 ? -4.888 4.543 25.376 1.00 93.44 79 PHE A O 1
ATOM 541 N N . ALA A 1 80 ? -5.146 4.330 27.603 1.00 91.25 80 ALA A N 1
ATOM 542 C CA . ALA A 1 80 ? -3.789 3.851 27.887 1.00 91.25 80 ALA A CA 1
ATOM 543 C C . ALA A 1 80 ? -3.556 2.377 27.495 1.00 91.25 80 ALA A C 1
ATOM 545 O O . ALA A 1 80 ? -2.437 1.874 27.573 1.00 91.25 80 ALA A O 1
ATOM 546 N N . GLN A 1 81 ? -4.615 1.668 27.111 1.00 92.94 81 GLN A N 1
ATOM 547 C CA . GLN A 1 81 ? -4.582 0.240 26.826 1.00 92.94 81 GLN A CA 1
ATOM 548 C C . GLN A 1 81 ? -3.833 -0.012 25.520 1.00 92.94 81 GLN A C 1
ATOM 550 O O . GLN A 1 81 ? -4.017 0.705 24.537 1.00 92.94 81 GLN A O 1
ATOM 555 N N . THR A 1 82 ? -3.053 -1.090 25.474 1.00 94.44 82 THR A N 1
ATOM 556 C CA . THR A 1 82 ? -2.558 -1.613 24.200 1.00 94.44 82 THR A CA 1
ATOM 557 C C . THR A 1 82 ? -3.708 -2.254 23.435 1.00 94.44 82 THR A C 1
ATOM 559 O O . THR A 1 82 ? -4.333 -3.197 23.929 1.00 94.44 82 THR A O 1
ATOM 562 N N . ILE A 1 83 ? -3.961 -1.768 22.222 1.00 97.44 83 ILE A N 1
ATOM 563 C CA . ILE A 1 83 ? -4.919 -2.356 21.285 1.00 97.44 83 ILE A CA 1
ATOM 564 C C . ILE A 1 83 ? -4.151 -3.193 20.266 1.00 97.44 83 ILE A C 1
ATOM 566 O O . ILE A 1 83 ? -3.350 -2.673 19.499 1.00 97.44 83 ILE A O 1
ATOM 570 N N . ASN A 1 84 ? -4.402 -4.493 20.247 1.00 98.19 84 ASN A N 1
ATOM 571 C CA . ASN A 1 84 ? -3.784 -5.445 19.337 1.00 98.19 84 ASN A CA 1
ATOM 572 C C . ASN A 1 84 ? -4.790 -5.802 18.242 1.00 98.19 84 ASN A C 1
ATOM 574 O O . ASN A 1 84 ? -5.862 -6.337 18.536 1.00 98.19 84 ASN A O 1
ATOM 578 N N . LEU A 1 85 ? -4.458 -5.496 16.989 1.00 98.69 85 LEU A N 1
ATOM 579 C CA . LEU A 1 85 ? -5.291 -5.795 15.828 1.00 98.69 85 LEU A CA 1
ATOM 580 C C . LEU A 1 85 ? -4.728 -7.022 15.105 1.00 98.69 85 LEU A C 1
ATOM 582 O O . LEU A 1 85 ? -3.599 -7.003 14.620 1.00 98.69 85 LEU A O 1
ATOM 586 N N . ALA A 1 86 ? -5.511 -8.097 15.029 1.00 98.62 86 ALA A N 1
ATOM 587 C CA . ALA A 1 86 ? -5.186 -9.236 14.178 1.00 98.62 86 ALA A CA 1
ATOM 588 C C . ALA A 1 86 ? -5.453 -8.918 12.695 1.00 98.62 86 ALA A C 1
ATOM 590 O O . ALA A 1 86 ? -6.128 -7.941 12.360 1.00 98.62 86 ALA A O 1
ATOM 591 N N . SER A 1 87 ? -4.968 -9.772 11.790 1.00 98.31 87 SER A N 1
ATOM 592 C CA . SER A 1 87 ? -5.326 -9.658 10.373 1.00 98.31 87 SER A CA 1
ATOM 593 C C . SER A 1 87 ? -6.849 -9.753 10.185 1.00 98.31 87 SER A C 1
ATOM 595 O O . SER A 1 87 ? -7.494 -10.666 10.696 1.00 98.31 87 SER A O 1
ATOM 597 N N . GLY A 1 88 ? -7.423 -8.806 9.445 1.00 97.00 88 GLY A N 1
ATOM 598 C CA . GLY A 1 88 ? -8.861 -8.646 9.204 1.00 97.00 88 GLY A CA 1
ATOM 599 C C . GLY A 1 88 ? -9.606 -7.837 10.274 1.00 97.00 88 GLY A C 1
ATOM 600 O O . GLY A 1 88 ? -10.798 -7.561 10.105 1.00 97.00 88 GLY A O 1
ATOM 601 N N . ALA A 1 89 ? -8.937 -7.442 11.361 1.00 98.06 89 ALA A N 1
ATOM 602 C CA . ALA A 1 89 ? -9.521 -6.606 12.402 1.00 98.06 89 ALA A CA 1
ATOM 603 C C . ALA A 1 89 ? -9.688 -5.150 11.948 1.00 98.06 89 ALA A C 1
ATOM 605 O O . ALA A 1 89 ? -8.956 -4.655 11.085 1.00 98.06 89 ALA A O 1
ATOM 606 N N . ALA A 1 90 ? -10.646 -4.460 12.569 1.00 97.44 90 ALA A N 1
ATOM 607 C CA . ALA A 1 90 ? -10.937 -3.069 12.282 1.00 97.44 90 ALA A CA 1
ATOM 608 C C . ALA A 1 90 ? -10.909 -2.167 13.524 1.00 97.44 90 ALA A C 1
ATOM 610 O O . ALA A 1 90 ? -11.339 -2.558 14.612 1.00 97.44 90 ALA A O 1
ATOM 611 N N . LEU A 1 91 ? -10.474 -0.925 13.323 1.00 98.00 91 LEU A N 1
ATOM 612 C CA . LEU A 1 91 ? -10.564 0.172 14.285 1.00 98.00 91 LEU A CA 1
ATOM 613 C C . LEU A 1 91 ? -11.254 1.359 13.607 1.00 98.00 91 LEU A C 1
ATOM 615 O O . LEU A 1 91 ? -10.824 1.807 12.550 1.00 98.00 91 LEU A O 1
ATOM 619 N N . SER A 1 92 ? -12.338 1.863 14.185 1.00 97.06 92 SER A N 1
ATOM 620 C CA . SER A 1 92 ? -13.057 3.029 13.655 1.00 97.06 92 SER A CA 1
ATOM 621 C C . SER A 1 92 ? -13.134 4.128 14.696 1.00 97.06 92 SER A C 1
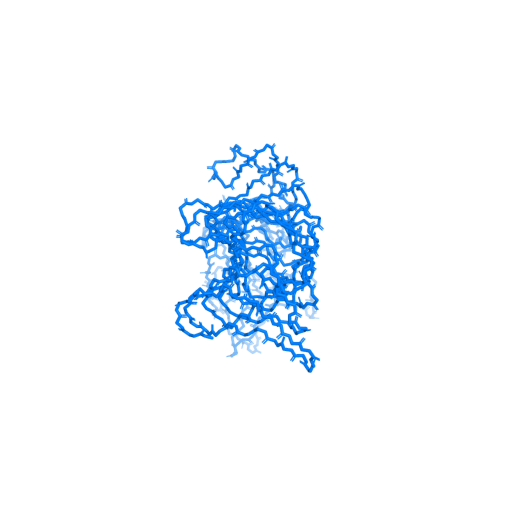ATOM 623 O O . SER A 1 92 ? -13.314 3.844 15.881 1.00 97.06 92 SER A O 1
ATOM 625 N N . MET A 1 93 ? -13.025 5.379 14.257 1.00 96.94 93 MET A N 1
ATOM 626 C CA . MET A 1 93 ? -13.019 6.518 15.161 1.00 96.94 93 MET A CA 1
ATOM 627 C C . MET A 1 93 ? -14.122 7.514 14.800 1.00 96.94 93 MET A C 1
ATOM 629 O O . MET A 1 93 ? -13.956 8.351 13.923 1.00 96.94 93 MET A O 1
ATOM 633 N N . ARG A 1 94 ? -15.278 7.413 15.467 1.00 95.69 94 ARG A N 1
ATOM 634 C CA . ARG A 1 94 ? -16.404 8.349 15.276 1.00 95.69 94 ARG A CA 1
ATOM 635 C C . ARG A 1 94 ? -16.188 9.682 15.977 1.00 95.69 94 ARG A C 1
ATOM 637 O O . ARG A 1 94 ? -16.732 10.689 15.550 1.00 95.69 94 ARG A O 1
ATOM 644 N N . GLN A 1 95 ? -15.452 9.651 17.080 1.00 96.12 95 GLN A N 1
ATOM 645 C CA . GLN A 1 95 ? -15.157 10.797 17.926 1.00 96.12 95 GLN A CA 1
ATOM 646 C C . GLN A 1 95 ? -13.675 10.785 18.261 1.00 96.12 95 GLN A C 1
ATOM 648 O O . GLN A 1 95 ? -13.097 9.704 18.397 1.00 96.12 95 GLN A O 1
ATOM 653 N N . ASP A 1 96 ? -13.094 11.969 18.433 1.00 94.88 96 ASP A N 1
ATOM 654 C CA . ASP A 1 96 ? -11.690 12.112 18.800 1.00 94.88 96 ASP A CA 1
ATOM 655 C C . ASP A 1 96 ? -11.368 11.292 20.054 1.00 94.88 96 ASP A C 1
ATOM 657 O O . ASP A 1 96 ? -12.122 11.286 21.029 1.00 94.88 96 ASP A O 1
ATOM 661 N N . ALA A 1 97 ? -10.226 10.614 20.034 1.00 95.12 97 ALA A N 1
ATOM 662 C CA . ALA A 1 97 ? -9.656 9.928 21.182 1.00 95.12 97 ALA A CA 1
ATOM 663 C C . ALA A 1 97 ? -8.142 9.802 21.002 1.00 95.12 97 ALA A C 1
ATOM 665 O O . ALA A 1 97 ? -7.648 9.642 19.887 1.00 95.12 97 ALA A O 1
ATOM 666 N N . THR A 1 98 ? -7.400 9.817 22.107 1.00 95.00 98 THR A N 1
ATOM 667 C CA . THR A 1 98 ? -5.981 9.444 22.091 1.00 95.00 98 THR A CA 1
ATOM 668 C C . THR A 1 98 ? -5.861 7.969 22.442 1.00 95.00 98 THR A C 1
ATOM 670 O O . THR A 1 98 ? -6.288 7.550 23.515 1.00 95.00 98 THR A O 1
ATOM 673 N N . IL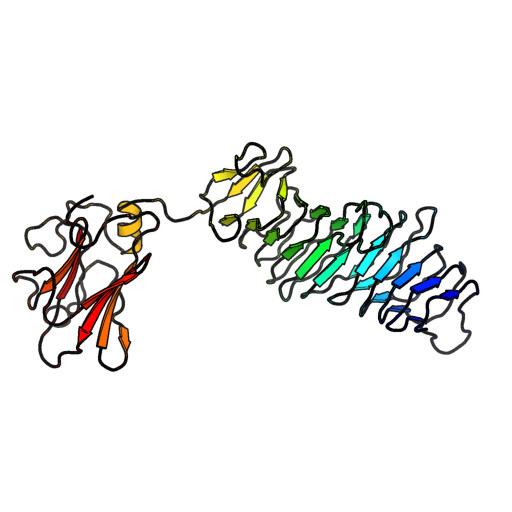E A 1 99 ? -5.254 7.173 21.565 1.00 94.38 99 ILE A N 1
ATOM 674 C CA . ILE A 1 99 ? -4.958 5.762 21.833 1.00 94.38 99 ILE A CA 1
ATOM 675 C C . ILE A 1 99 ? -3.450 5.637 22.024 1.00 94.38 99 ILE A C 1
ATOM 677 O O . ILE A 1 99 ? -2.684 5.872 21.093 1.00 94.38 99 ILE A O 1
ATOM 681 N N . SER A 1 100 ? -3.015 5.287 23.234 1.00 91.62 100 SER A N 1
ATOM 682 C CA . SER A 1 100 ? -1.593 5.332 23.591 1.00 91.62 100 SER A CA 1
ATOM 683 C C . SER A 1 100 ? -0.746 4.273 22.884 1.00 91.62 100 SER A C 1
ATOM 685 O O . SER A 1 100 ? 0.439 4.508 22.660 1.00 91.62 100 SER A O 1
ATOM 687 N N . ALA A 1 101 ? -1.320 3.117 22.540 1.00 93.94 101 ALA A N 1
ATOM 688 C CA . ALA A 1 101 ? -0.594 2.048 21.865 1.00 93.94 101 ALA A CA 1
ATOM 689 C C . ALA A 1 101 ? -1.516 1.203 20.978 1.00 93.94 101 ALA A C 1
ATOM 691 O O . ALA A 1 101 ? -2.503 0.638 21.453 1.00 93.94 101 ALA A O 1
ATOM 692 N N . VAL A 1 102 ? -1.145 1.058 19.703 1.00 97.44 102 VAL A N 1
ATOM 693 C CA . VAL A 1 102 ? -1.794 0.132 18.766 1.00 97.44 102 VAL A CA 1
ATOM 694 C C . VAL A 1 102 ? -0.744 -0.751 18.106 1.00 97.44 102 VAL A C 1
ATOM 696 O O . VAL A 1 102 ? 0.187 -0.250 17.479 1.00 97.44 102 VAL A O 1
ATOM 699 N N . ALA A 1 103 ? -0.907 -2.065 18.220 1.00 98.19 103 ALA A N 1
ATOM 700 C CA . ALA A 1 103 ? -0.128 -3.047 17.482 1.00 98.19 103 ALA A CA 1
ATOM 701 C C . ALA A 1 103 ? -0.906 -3.467 16.227 1.00 98.19 103 ALA A C 1
ATOM 703 O O . ALA A 1 103 ? -2.007 -4.018 16.327 1.00 98.19 103 ALA A O 1
ATOM 704 N N . LEU A 1 104 ? -0.339 -3.176 15.055 1.00 98.56 104 LEU A N 1
ATOM 705 C CA . LEU A 1 104 ? -0.853 -3.628 13.761 1.00 98.56 104 LEU A CA 1
ATOM 706 C C . LEU A 1 104 ? -0.359 -5.048 13.443 1.00 98.56 104 LEU A C 1
ATOM 708 O O . LEU A 1 104 ? 0.683 -5.458 13.963 1.00 98.56 104 LEU A O 1
ATOM 712 N N . PRO A 1 105 ? -1.072 -5.802 12.587 1.00 98.50 105 PRO A N 1
ATOM 713 C CA . PRO A 1 105 ? -0.599 -7.107 12.147 1.00 98.50 105 PRO A CA 1
ATOM 714 C C . PRO A 1 105 ? 0.658 -6.970 11.271 1.00 98.50 105 PRO A C 1
ATOM 716 O O . PRO A 1 105 ? 0.836 -5.975 10.572 1.00 98.50 105 PRO A O 1
ATOM 719 N N . THR A 1 106 ? 1.524 -7.985 11.291 1.00 98.44 106 THR A N 1
ATOM 720 C CA . THR A 1 106 ? 2.790 -8.009 10.528 1.00 98.44 106 THR A CA 1
ATOM 721 C C . THR A 1 106 ? 2.637 -8.527 9.093 1.00 98.44 106 THR A C 1
ATOM 723 O O . THR A 1 106 ? 3.616 -8.571 8.355 1.00 98.44 106 THR A O 1
ATOM 726 N N . ALA A 1 107 ? 1.435 -8.973 8.722 1.00 98.56 107 ALA A N 1
ATOM 727 C CA . ALA A 1 107 ? 1.024 -9.405 7.387 1.00 98.56 107 ALA A CA 1
ATOM 728 C C . ALA A 1 107 ? -0.516 -9.492 7.332 1.00 98.56 107 ALA A C 1
ATOM 730 O O . ALA A 1 107 ? -1.186 -9.487 8.370 1.00 98.56 107 ALA A O 1
ATOM 731 N N . GLY A 1 108 ? -1.084 -9.636 6.136 1.00 98.56 108 GLY A N 1
ATOM 732 C CA . GLY A 1 108 ? -2.524 -9.777 5.930 1.00 98.56 108 GLY A CA 1
ATOM 733 C C . GLY A 1 108 ? -3.195 -8.420 5.757 1.00 98.56 108 GLY A C 1
ATOM 734 O O . GLY A 1 108 ? -2.783 -7.645 4.902 1.00 98.56 108 GLY A O 1
ATOM 735 N N . SER A 1 109 ? -4.241 -8.111 6.527 1.00 98.31 109 SER A N 1
ATOM 736 C CA . SER A 1 109 ? -4.955 -6.835 6.375 1.00 98.31 109 SER A CA 1
ATOM 737 C C . SER A 1 109 ? -5.344 -6.175 7.692 1.00 98.31 109 SER A C 1
ATOM 739 O O . SER A 1 109 ? -5.660 -6.856 8.659 1.00 98.31 109 SER A O 1
ATOM 741 N N . VAL A 1 110 ? -5.455 -4.853 7.705 1.00 98.62 110 VAL A N 1
ATOM 742 C CA . VAL A 1 110 ? -6.087 -4.081 8.782 1.00 98.62 110 VAL A CA 1
ATOM 743 C C . VAL A 1 110 ? -7.034 -3.055 8.181 1.00 98.62 110 VAL A C 1
ATOM 745 O O . VAL A 1 110 ? -6.793 -2.540 7.089 1.00 98.62 110 VAL A O 1
ATOM 748 N N . VAL A 1 111 ? -8.133 -2.779 8.877 1.00 97.75 111 VAL A N 1
ATOM 749 C CA . VAL A 1 111 ? -9.174 -1.883 8.379 1.00 97.75 111 VAL A CA 1
ATOM 750 C C . VAL A 1 111 ? -9.376 -0.710 9.327 1.00 97.75 111 VAL A C 1
ATOM 752 O O . VAL A 1 111 ? -9.666 -0.882 10.508 1.00 97.75 111 VAL A O 1
ATOM 755 N N . PHE A 1 112 ? -9.298 0.501 8.802 1.00 98.31 112 PHE A N 1
ATOM 756 C CA . PHE A 1 112 ? -9.588 1.716 9.539 1.00 98.31 112 PHE A CA 1
ATOM 757 C C . PHE A 1 112 ? -10.856 2.374 9.033 1.00 98.31 112 PHE A C 1
ATOM 759 O O . PHE A 1 112 ? -11.123 2.388 7.833 1.00 98.31 112 PHE A O 1
ATOM 766 N N . ASN A 1 113 ? -11.635 2.941 9.952 1.00 96.50 113 ASN A N 1
ATOM 767 C CA . ASN A 1 113 ? -12.824 3.728 9.624 1.00 96.50 113 ASN A CA 1
ATOM 768 C C . ASN A 1 113 ? -13.862 2.986 8.755 1.00 96.50 113 ASN A C 1
ATOM 770 O O . ASN A 1 113 ? -14.608 3.602 7.990 1.00 96.50 113 ASN A O 1
ATOM 774 N N . ARG A 1 114 ? -13.946 1.654 8.895 1.00 90.62 114 ARG A N 1
ATOM 775 C CA . ARG A 1 114 ? -15.034 0.842 8.333 1.00 90.62 114 ARG A CA 1
ATOM 776 C C . ARG A 1 114 ? -16.222 0.870 9.279 1.00 90.62 114 ARG A C 1
ATOM 778 O O . ARG A 1 114 ? -16.431 -0.054 10.071 1.00 90.62 114 ARG A O 1
ATOM 785 N N . ASP A 1 115 ? -16.988 1.940 9.153 1.00 91.50 115 ASP A N 1
ATOM 786 C CA . ASP A 1 115 ? -18.192 2.170 9.931 1.00 91.50 115 ASP A CA 1
ATOM 787 C C . ASP A 1 115 ? -19.349 2.675 9.063 1.00 91.50 115 ASP A C 1
ATOM 789 O O . ASP A 1 115 ? -19.142 3.074 7.920 1.00 91.50 115 ASP A O 1
ATOM 793 N N . ASP A 1 116 ? -20.566 2.623 9.601 1.00 91.81 116 ASP A N 1
ATOM 794 C CA . ASP A 1 116 ? -21.790 3.101 8.938 1.00 91.81 116 ASP A CA 1
ATOM 795 C C . ASP A 1 116 ? -22.059 4.602 9.152 1.00 91.81 116 ASP A C 1
ATOM 797 O O . ASP A 1 116 ? -22.942 5.165 8.509 1.00 91.81 116 ASP A O 1
ATOM 801 N N . LEU A 1 117 ? -21.298 5.256 10.035 1.00 93.12 117 LEU A N 1
ATOM 802 C CA . LEU A 1 117 ? -21.367 6.692 10.307 1.00 93.12 117 LEU A CA 1
ATOM 803 C C . LEU A 1 117 ? -20.025 7.366 10.045 1.00 93.12 117 LEU A C 1
ATOM 805 O O . LEU A 1 117 ? -18.979 6.724 10.144 1.00 93.12 117 LEU A O 1
ATOM 809 N N . ALA A 1 118 ? -20.074 8.681 9.812 1.00 94.69 118 ALA A N 1
ATOM 810 C CA . ALA A 1 118 ? -18.899 9.524 9.634 1.00 94.69 118 ALA A CA 1
ATOM 811 C C . ALA A 1 118 ? -17.851 9.288 10.734 1.00 94.69 118 ALA A C 1
ATOM 813 O O . ALA A 1 118 ? -18.179 9.179 11.919 1.00 94.69 118 ALA A O 1
ATOM 814 N N . THR A 1 119 ? -16.591 9.212 10.318 1.00 96.38 119 THR A N 1
ATOM 815 C CA . THR A 1 119 ? -15.443 9.109 11.218 1.00 96.38 119 THR A CA 1
ATOM 816 C C . THR A 1 119 ? -14.609 10.378 11.161 1.00 96.38 119 THR A C 1
ATOM 818 O O . THR A 1 119 ? -14.660 11.129 10.188 1.00 96.38 119 THR A O 1
ATOM 821 N N . VAL A 1 120 ? -13.824 10.607 12.206 1.00 96.75 120 VAL A N 1
ATOM 822 C CA . VAL A 1 120 ? -12.887 11.728 12.309 1.00 96.75 120 VAL A CA 1
ATOM 823 C C . VAL A 1 120 ? -11.448 11.238 12.134 1.00 96.75 120 VAL A C 1
ATOM 825 O O . VAL A 1 120 ? -11.184 10.030 12.129 1.00 96.75 120 VAL A O 1
ATOM 828 N N . ALA A 1 121 ? -10.529 12.164 11.865 1.00 97.56 121 ALA A N 1
ATOM 829 C CA . ALA A 1 121 ? -9.138 11.841 11.561 1.00 97.56 121 ALA A CA 1
ATOM 830 C C . ALA A 1 121 ? -8.353 11.468 12.826 1.00 97.56 121 ALA A C 1
ATOM 832 O O . ALA A 1 121 ? -8.571 12.063 13.878 1.00 97.56 121 ALA A O 1
ATOM 833 N N . PHE A 1 122 ? -7.418 10.520 12.733 1.00 97.69 122 PHE A N 1
ATOM 834 C CA . PHE A 1 122 ? -6.551 10.142 13.857 1.00 97.69 122 PHE A CA 1
ATOM 835 C C . PHE A 1 122 ? -5.145 9.752 13.464 1.00 97.69 122 PHE A C 1
ATOM 837 O O . PHE A 1 122 ? -4.869 9.376 12.327 1.00 97.69 122 PHE A O 1
ATOM 844 N N . SER A 1 123 ? -4.286 9.752 14.481 1.00 97.38 123 SER A N 1
ATOM 845 C CA . SER A 1 123 ? -2.911 9.293 14.401 1.00 97.38 123 SER A CA 1
ATOM 846 C C . SER A 1 123 ? -2.681 8.089 15.306 1.00 97.38 123 SER A C 1
ATOM 848 O O . SER A 1 123 ? -3.111 8.074 16.459 1.00 97.38 123 SER A O 1
ATOM 850 N N . LEU A 1 124 ? -1.953 7.100 14.797 1.00 97.56 124 LEU A N 1
ATOM 851 C CA . LEU A 1 124 ? -1.458 5.958 15.553 1.00 97.56 124 LEU A CA 1
ATOM 852 C C . LEU A 1 124 ? 0.069 5.946 15.528 1.00 97.56 124 LEU A C 1
ATOM 854 O O . LEU A 1 124 ? 0.690 5.938 14.462 1.00 97.56 124 LEU A O 1
ATOM 858 N N . ASN A 1 125 ? 0.675 5.834 16.707 1.00 95.88 125 ASN A N 1
ATOM 859 C CA . ASN A 1 125 ? 2.091 5.517 16.826 1.00 95.88 125 ASN A CA 1
ATOM 860 C C . ASN A 1 125 ? 2.286 3.995 16.806 1.00 95.88 125 ASN A C 1
ATOM 862 O O . ASN A 1 125 ? 2.444 3.368 17.853 1.00 95.88 125 ASN A O 1
ATOM 866 N N . SER A 1 126 ? 2.198 3.396 15.616 1.00 96.69 126 SER A N 1
ATOM 867 C CA . SER A 1 126 ? 2.433 1.965 15.414 1.00 96.69 126 SER A CA 1
ATOM 868 C C . SER A 1 126 ? 3.645 1.726 14.525 1.00 96.69 126 SER A C 1
ATOM 870 O O . SER A 1 126 ? 3.785 2.381 13.496 1.00 96.69 126 SER A O 1
ATOM 872 N N . ALA A 1 127 ? 4.495 0.782 14.921 1.00 97.19 127 ALA A N 1
ATOM 873 C CA . ALA A 1 127 ? 5.745 0.444 14.245 1.00 97.19 127 ALA A CA 1
ATOM 874 C C . ALA A 1 127 ? 5.804 -1.065 13.923 1.00 97.19 127 ALA A C 1
ATOM 876 O O . ALA A 1 127 ? 6.525 -1.811 14.593 1.00 97.19 127 ALA A O 1
ATOM 877 N N . PRO A 1 128 ? 4.978 -1.567 12.982 1.00 98.00 128 PRO A N 1
ATOM 878 C CA . PRO A 1 128 ? 4.978 -2.982 12.629 1.00 98.00 128 PRO A CA 1
ATOM 879 C C . PRO A 1 128 ? 6.258 -3.380 11.878 1.00 98.00 128 PRO A C 1
ATOM 881 O O . PRO A 1 128 ? 6.760 -2.643 11.030 1.00 98.00 128 PRO A O 1
ATOM 884 N N . VAL A 1 129 ? 6.744 -4.593 12.154 1.00 98.56 129 VAL A N 1
ATOM 885 C CA . VAL A 1 129 ? 7.789 -5.258 11.363 1.00 98.56 129 VAL A CA 1
ATOM 886 C C . VAL A 1 129 ? 7.110 -6.257 10.430 1.00 98.56 129 VAL A C 1
ATOM 888 O O . VAL A 1 129 ? 6.618 -7.289 10.879 1.00 98.56 129 VAL A O 1
ATOM 891 N N . LEU A 1 130 ? 7.051 -5.937 9.142 1.00 98.56 130 LEU A N 1
ATOM 892 C CA . LEU A 1 130 ? 6.358 -6.696 8.112 1.00 98.56 130 LEU A CA 1
ATOM 893 C C . LEU A 1 130 ? 7.092 -8.006 7.805 1.00 98.56 130 LEU A C 1
ATOM 895 O O . LEU A 1 130 ? 8.181 -8.023 7.226 1.00 98.56 130 LEU A O 1
ATOM 899 N N . THR A 1 131 ? 6.472 -9.118 8.196 1.00 98.06 131 THR A N 1
ATOM 900 C CA . THR A 1 131 ? 6.911 -10.488 7.881 1.00 98.06 131 THR A CA 1
ATOM 901 C C . THR A 1 131 ? 6.329 -10.996 6.561 1.00 98.06 131 THR A C 1
ATOM 903 O O . THR A 1 131 ? 6.726 -12.048 6.073 1.00 98.06 131 THR A O 1
ATOM 906 N N . GLY A 1 132 ? 5.363 -10.265 6.014 1.00 97.88 132 GLY A N 1
ATOM 907 C CA . GLY A 1 132 ? 4.720 -10.460 4.722 1.00 97.88 132 GLY A CA 1
ATOM 908 C C . GLY A 1 132 ? 3.899 -9.214 4.395 1.00 97.88 132 GLY A C 1
ATOM 909 O O . GLY A 1 132 ? 3.918 -8.248 5.161 1.00 97.88 132 GLY A O 1
ATOM 910 N N . ASP A 1 133 ? 3.181 -9.231 3.281 1.00 98.38 133 ASP A N 1
ATOM 911 C CA . ASP A 1 133 ? 2.494 -8.028 2.812 1.00 98.38 133 ASP A CA 1
ATOM 912 C C . ASP A 1 133 ? 1.339 -7.635 3.738 1.00 98.38 133 ASP A C 1
ATOM 914 O O . ASP A 1 133 ? 0.544 -8.481 4.161 1.00 98.38 133 ASP A O 1
ATOM 918 N N . LEU A 1 134 ? 1.238 -6.340 4.045 1.00 98.81 134 LEU A N 1
ATOM 919 C CA . LEU A 1 134 ? 0.161 -5.760 4.839 1.00 98.81 134 LEU A CA 1
ATOM 920 C C . LEU A 1 134 ? -0.715 -4.856 3.971 1.00 98.81 134 LEU A C 1
ATOM 922 O O . LEU A 1 134 ? -0.271 -3.838 3.450 1.00 98.81 134 LEU A O 1
ATOM 926 N N . THR A 1 135 ? -2.001 -5.178 3.892 1.00 98.81 135 THR A N 1
ATOM 927 C CA . THR A 1 135 ? -3.019 -4.307 3.305 1.00 98.81 135 THR A CA 1
ATOM 928 C C . THR A 1 135 ? -3.645 -3.412 4.372 1.00 98.81 135 THR A C 1
ATOM 930 O O . THR A 1 135 ? -4.345 -3.890 5.265 1.00 98.81 135 THR A O 1
ATOM 933 N N . VAL A 1 136 ? -3.462 -2.102 4.251 1.00 98.75 136 VAL A N 1
ATOM 934 C CA . VAL A 1 136 ? -4.144 -1.083 5.050 1.00 98.75 136 VAL A CA 1
ATOM 935 C C . VAL A 1 136 ? -5.339 -0.548 4.266 1.00 98.75 136 VAL A C 1
ATOM 937 O O . VAL A 1 136 ? -5.196 0.145 3.258 1.00 98.75 136 VAL A O 1
ATOM 940 N N . GLN A 1 137 ? -6.537 -0.861 4.747 1.00 98.44 137 GLN A N 1
ATOM 941 C CA . GLN A 1 137 ? -7.795 -0.403 4.164 1.00 98.44 137 GLN A CA 1
ATOM 942 C C . GLN A 1 137 ? -8.290 0.810 4.949 1.00 98.44 137 GLN A C 1
ATOM 944 O O . GLN A 1 137 ? -8.464 0.709 6.162 1.00 98.44 137 GLN A O 1
ATOM 949 N N . VAL A 1 138 ? -8.551 1.940 4.291 1.00 98.25 138 VAL A N 1
ATOM 950 C CA . VAL A 1 138 ? -9.118 3.127 4.956 1.00 98.25 138 VAL A CA 1
ATOM 951 C C . VAL A 1 138 ? -10.489 3.444 4.366 1.00 98.25 138 VAL A C 1
ATOM 953 O O . VAL A 1 138 ? -10.599 3.881 3.222 1.00 98.25 138 VAL A O 1
ATOM 956 N N . GLY A 1 139 ? -11.541 3.219 5.151 1.00 94.38 139 GLY A N 1
ATOM 957 C CA . GLY A 1 139 ? -12.934 3.415 4.752 1.00 94.38 139 GLY A CA 1
ATOM 958 C C . GLY A 1 139 ? -13.630 2.137 4.263 1.00 94.38 139 GLY A C 1
ATOM 959 O O . GLY A 1 139 ? -13.386 1.039 4.765 1.00 94.38 139 GLY A O 1
ATOM 960 N N . GLY A 1 140 ? -14.552 2.294 3.305 1.00 85.25 140 GLY A N 1
ATOM 961 C CA . GLY A 1 140 ? -15.288 1.204 2.649 1.00 85.25 140 GLY A CA 1
ATOM 962 C C . GLY A 1 140 ? -16.809 1.390 2.646 1.00 85.25 140 GLY A C 1
ATOM 963 O O . GLY A 1 140 ? -17.405 1.456 1.582 1.00 85.25 140 GLY A O 1
ATOM 964 N N . GLN A 1 141 ? -17.431 1.505 3.825 1.00 78.31 141 GLN A N 1
ATOM 965 C CA . GLN A 1 141 ? -18.902 1.547 3.988 1.00 78.31 141 GLN A CA 1
ATOM 966 C C . GLN A 1 141 ? -19.440 2.930 4.414 1.00 78.31 141 GLN A C 1
ATOM 968 O O . GLN A 1 141 ? -20.635 3.074 4.661 1.00 78.31 141 GLN A O 1
ATOM 973 N N . ASN A 1 142 ? -18.560 3.928 4.530 1.00 80.62 142 ASN A N 1
ATOM 974 C CA . ASN A 1 142 ? -18.832 5.212 5.178 1.00 80.62 142 ASN A CA 1
ATOM 975 C C . ASN A 1 142 ? -18.947 6.366 4.166 1.00 80.62 142 ASN A C 1
ATOM 977 O O . ASN A 1 142 ? -18.227 6.384 3.169 1.00 80.62 142 ASN A O 1
ATOM 981 N N . LEU A 1 143 ? -19.800 7.352 4.464 1.00 77.44 143 LEU A N 1
ATOM 982 C CA . LEU A 1 143 ? -19.997 8.572 3.669 1.00 77.44 143 LEU A CA 1
ATOM 983 C C . LEU A 1 143 ? -18.867 9.599 3.845 1.00 77.44 143 LEU A C 1
ATOM 985 O O . LEU A 1 143 ? -18.507 10.267 2.879 1.00 77.44 143 LEU A O 1
ATOM 989 N N . THR A 1 144 ? -18.301 9.712 5.052 1.00 93.00 144 THR A N 1
ATOM 990 C CA . THR A 1 144 ? -17.202 10.644 5.358 1.00 93.00 144 THR A CA 1
ATOM 991 C C . THR A 1 144 ? -16.143 9.925 6.177 1.00 93.00 144 THR A C 1
ATOM 993 O O . THR A 1 144 ? -16.372 9.583 7.336 1.00 93.00 144 THR A O 1
ATOM 996 N N . VAL A 1 145 ? -14.984 9.693 5.566 1.00 96.75 145 VAL A N 1
ATOM 997 C CA . VAL A 1 145 ? -13.880 8.939 6.160 1.00 96.75 145 VAL A CA 1
ATOM 998 C C . VAL A 1 145 ? -12.804 9.913 6.617 1.00 96.75 145 VAL A C 1
ATOM 1000 O O . VAL A 1 145 ? -12.190 10.574 5.788 1.00 96.75 145 VAL A O 1
ATOM 1003 N N . GLY A 1 146 ? -12.568 9.990 7.925 1.00 97.38 146 GLY A N 1
ATOM 1004 C CA . GLY A 1 146 ? -11.423 10.720 8.466 1.00 97.38 146 GLY A CA 1
ATOM 1005 C C . GLY A 1 146 ? -10.085 10.089 8.068 1.00 97.38 146 GLY A C 1
ATOM 1006 O O . GLY A 1 146 ? -9.977 8.860 7.970 1.00 97.38 146 GLY A O 1
ATOM 1007 N N . ASP A 1 147 ? -9.071 10.928 7.871 1.00 98.12 147 ASP A N 1
ATOM 1008 C CA . ASP A 1 147 ? -7.719 10.495 7.518 1.00 98.12 147 ASP A CA 1
ATOM 1009 C C . ASP A 1 147 ? -7.077 9.664 8.637 1.00 98.12 147 ASP A C 1
ATOM 1011 O O . ASP A 1 147 ? -7.311 9.884 9.829 1.00 98.12 147 ASP A O 1
ATOM 1015 N N . VAL A 1 148 ? -6.229 8.713 8.249 1.00 98.56 148 VAL A N 1
ATOM 1016 C CA . VAL A 1 148 ? -5.483 7.870 9.188 1.00 98.56 148 VAL A CA 1
ATOM 1017 C C . VAL A 1 148 ? -4.003 8.153 9.037 1.00 98.56 148 VAL A C 1
ATOM 1019 O O . VAL A 1 148 ? -3.443 7.930 7.970 1.00 98.56 148 VAL A O 1
ATOM 1022 N N . THR A 1 149 ? -3.354 8.594 10.108 1.00 98.25 149 THR A N 1
ATOM 1023 C CA . THR A 1 149 ? -1.911 8.847 10.135 1.00 98.25 149 THR A CA 1
ATOM 1024 C C . THR A 1 149 ? -1.189 7.746 10.897 1.00 98.25 149 THR A C 1
ATOM 1026 O O . THR A 1 149 ? -1.483 7.495 12.063 1.00 98.25 149 THR A O 1
ATOM 1029 N N . LEU A 1 150 ? -0.202 7.110 10.271 1.00 98.25 150 LEU A N 1
ATOM 1030 C CA . LEU A 1 150 ? 0.750 6.232 10.949 1.00 98.25 150 LEU A CA 1
ATOM 1031 C C . LEU A 1 150 ? 2.057 6.998 11.156 1.00 98.25 150 LEU A C 1
ATOM 1033 O O . LEU A 1 150 ? 2.719 7.389 10.195 1.00 98.25 150 LEU A O 1
ATOM 1037 N N . THR A 1 151 ? 2.410 7.246 12.418 1.00 96.88 151 THR A N 1
ATOM 1038 C CA . THR A 1 151 ? 3.607 8.027 12.781 1.00 96.88 151 THR A CA 1
ATOM 1039 C C . THR A 1 151 ? 4.810 7.159 13.138 1.00 96.88 151 THR A C 1
ATOM 1041 O O . THR A 1 151 ? 5.924 7.670 13.205 1.00 96.88 151 THR A O 1
ATOM 1044 N N . GLY A 1 152 ? 4.594 5.873 13.426 1.00 96.31 152 GLY A N 1
ATOM 1045 C CA . GLY A 1 152 ? 5.675 4.941 13.734 1.00 96.31 152 GLY A CA 1
ATOM 1046 C C . GLY A 1 152 ? 6.371 4.428 12.473 1.00 96.31 152 GLY A C 1
ATOM 1047 O O . GLY A 1 152 ? 5.848 4.539 11.366 1.00 96.31 152 GLY A O 1
ATOM 1048 N N . VAL A 1 153 ? 7.568 3.871 12.660 1.00 97.25 153 VAL A N 1
ATOM 1049 C CA . VAL A 1 153 ? 8.392 3.312 11.580 1.00 97.25 153 VAL A CA 1
ATOM 1050 C C . VAL A 1 153 ? 7.911 1.905 11.234 1.00 97.25 153 VAL A C 1
ATOM 1052 O O . VAL A 1 153 ? 8.005 0.993 12.053 1.00 97.25 153 VAL A O 1
ATOM 1055 N N . ILE A 1 154 ? 7.422 1.725 10.012 1.00 98.19 154 ILE A N 1
ATOM 1056 C CA . ILE A 1 154 ? 7.139 0.423 9.406 1.00 98.19 154 ILE A CA 1
ATOM 1057 C C . ILE A 1 154 ? 8.458 -0.132 8.861 1.00 98.19 154 ILE A C 1
ATOM 1059 O O . ILE A 1 154 ? 9.143 0.543 8.093 1.00 98.19 154 ILE A O 1
ATOM 1063 N N . ALA A 1 155 ? 8.812 -1.354 9.244 1.00 98.19 155 ALA A N 1
ATOM 1064 C CA . ALA A 1 155 ? 10.058 -2.020 8.851 1.00 98.19 155 ALA A CA 1
ATOM 1065 C C . ALA A 1 155 ? 9.783 -3.431 8.309 1.00 98.19 155 ALA A C 1
ATOM 1067 O O . ALA A 1 155 ? 8.647 -3.887 8.354 1.00 98.19 155 ALA A O 1
ATOM 1068 N N . GLY A 1 156 ? 10.808 -4.162 7.860 1.00 98.25 156 GLY A N 1
ATOM 1069 C CA . GLY A 1 156 ? 10.700 -5.583 7.487 1.00 98.25 156 GLY A CA 1
ATOM 1070 C C . GLY A 1 156 ? 10.700 -5.851 5.979 1.00 98.25 156 GLY A C 1
ATOM 1071 O O . GLY A 1 156 ? 10.857 -4.947 5.172 1.00 98.25 156 GLY A O 1
ATOM 1072 N N . ALA A 1 157 ? 10.571 -7.117 5.589 1.00 96.19 157 ALA A N 1
ATOM 1073 C CA . ALA A 1 157 ? 10.715 -7.518 4.186 1.00 96.19 157 ALA A CA 1
ATOM 1074 C C . ALA A 1 157 ? 9.402 -7.464 3.385 1.00 96.19 157 ALA A C 1
ATOM 1076 O O . ALA A 1 157 ? 9.444 -7.471 2.159 1.00 96.19 157 ALA A O 1
ATOM 1077 N N . GLY A 1 158 ? 8.251 -7.441 4.066 1.00 97.50 158 GLY A N 1
ATOM 1078 C CA . GLY A 1 158 ? 6.936 -7.395 3.421 1.00 97.50 158 GLY A CA 1
ATOM 1079 C C . GLY A 1 158 ? 6.614 -6.044 2.778 1.00 97.50 158 GLY A C 1
ATOM 1080 O O . GLY A 1 158 ? 7.194 -5.019 3.140 1.00 97.50 158 GLY A O 1
ATOM 1081 N N . GLY A 1 159 ? 5.679 -6.058 1.829 1.00 98.00 159 GLY A N 1
ATOM 1082 C CA . GLY A 1 159 ? 5.147 -4.870 1.171 1.00 98.00 159 GLY A CA 1
ATOM 1083 C C . GLY A 1 159 ? 3.962 -4.235 1.900 1.00 98.00 159 GLY A C 1
ATOM 1084 O O . GLY A 1 159 ? 3.367 -4.807 2.819 1.00 98.00 159 GLY A O 1
ATOM 1085 N N . LEU A 1 160 ? 3.588 -3.039 1.456 1.00 98.75 160 LEU A N 1
ATOM 1086 C CA . LEU A 1 160 ? 2.454 -2.280 1.969 1.00 98.75 160 LEU A CA 1
ATOM 1087 C C . LEU A 1 160 ? 1.453 -2.016 0.845 1.00 98.75 160 LEU A C 1
ATOM 1089 O O . LEU A 1 160 ? 1.780 -1.394 -0.157 1.00 98.75 160 LEU A O 1
ATOM 1093 N N . THR A 1 161 ? 0.201 -2.427 1.026 1.00 98.81 161 THR A N 1
ATOM 1094 C CA . THR A 1 161 ? -0.890 -2.086 0.105 1.00 98.81 161 THR A CA 1
ATOM 1095 C C . THR A 1 161 ? -1.862 -1.122 0.769 1.00 98.81 161 THR A C 1
ATOM 1097 O O . THR A 1 161 ? -2.470 -1.452 1.783 1.00 98.81 161 THR A O 1
ATOM 1100 N N . LYS A 1 162 ? -2.067 0.058 0.188 1.00 98.69 162 LYS A N 1
ATOM 1101 C CA . LYS A 1 162 ? -3.135 0.988 0.558 1.00 98.69 162 LYS A CA 1
ATOM 1102 C C . LYS A 1 162 ? -4.347 0.764 -0.345 1.00 98.69 162 LYS A C 1
ATOM 1104 O O . LYS A 1 162 ? -4.254 0.932 -1.555 1.00 98.69 162 LYS A O 1
ATOM 1109 N N . SER A 1 163 ? -5.500 0.455 0.245 1.00 98.19 163 SER A N 1
ATOM 1110 C CA . SER A 1 163 ? -6.770 0.292 -0.479 1.00 98.19 163 SER A CA 1
ATOM 1111 C C . SER A 1 163 ? -7.922 1.069 0.168 1.00 98.19 163 SER A C 1
ATOM 1113 O O . SER A 1 163 ? -7.754 1.729 1.204 1.00 98.19 163 SER A O 1
ATOM 1115 N N . GLN A 1 164 ? -9.096 1.005 -0.469 1.00 97.38 164 GLN A N 1
ATOM 1116 C CA . GLN A 1 164 ? -10.300 1.784 -0.153 1.00 97.38 164 GLN A CA 1
ATOM 1117 C C . GLN A 1 164 ? -10.132 3.299 -0.325 1.00 97.38 164 GLN A C 1
ATOM 1119 O O . GLN A 1 164 ? -9.034 3.813 -0.514 1.00 97.38 164 GLN A O 1
ATOM 1124 N N . THR A 1 165 ? -11.248 4.023 -0.310 1.00 95.19 165 THR A N 1
ATOM 1125 C CA . THR A 1 165 ? -11.344 5.410 -0.791 1.00 95.19 165 THR A CA 1
ATOM 1126 C C . THR A 1 165 ? -10.733 6.467 0.128 1.00 95.19 165 THR A C 1
ATOM 1128 O O . THR A 1 165 ? -10.484 7.574 -0.337 1.00 95.19 165 THR A O 1
ATOM 1131 N N . GLY A 1 166 ? -10.486 6.161 1.405 1.00 97.56 166 GLY A N 1
ATOM 1132 C CA . GLY A 1 166 ? -9.951 7.128 2.366 1.00 97.56 166 GLY A CA 1
ATOM 1133 C C . GLY A 1 166 ? -8.455 7.410 2.208 1.00 97.56 166 GLY A C 1
ATOM 1134 O O . GLY A 1 166 ? -7.765 6.778 1.401 1.00 97.56 166 GLY A O 1
ATOM 1135 N N . THR A 1 167 ? -7.946 8.329 3.025 1.00 98.44 167 THR A N 1
ATOM 1136 C CA . THR A 1 167 ? -6.533 8.731 3.041 1.00 98.44 167 THR A CA 1
ATOM 1137 C C . THR A 1 167 ? -5.749 7.968 4.104 1.00 98.44 167 THR A C 1
ATOM 1139 O O . THR A 1 167 ? -6.142 7.925 5.272 1.00 98.44 167 THR A O 1
ATOM 1142 N N . LEU A 1 168 ? -4.608 7.402 3.714 1.00 98.81 168 LEU A N 1
ATOM 1143 C CA . LEU A 1 168 ? -3.568 6.945 4.635 1.00 98.81 168 LEU A CA 1
ATOM 1144 C C . LEU A 1 168 ? -2.383 7.900 4.544 1.00 98.81 168 LEU A C 1
ATOM 1146 O O . LEU A 1 168 ? -1.858 8.112 3.458 1.00 98.81 168 LEU A O 1
ATOM 1150 N N . ILE A 1 169 ? -1.947 8.430 5.679 1.00 98.69 169 ILE A N 1
ATOM 1151 C CA . ILE A 1 169 ? -0.790 9.311 5.800 1.00 98.69 169 ILE A CA 1
ATOM 1152 C C . ILE A 1 169 ? 0.335 8.526 6.476 1.00 98.69 169 ILE A C 1
ATOM 1154 O O . ILE A 1 169 ? 0.185 8.062 7.609 1.00 98.69 169 ILE A O 1
ATOM 1158 N N . LEU A 1 170 ? 1.470 8.380 5.797 1.00 98.50 170 LEU A N 1
ATOM 1159 C CA . LEU A 1 170 ? 2.680 7.784 6.363 1.00 98.50 170 LEU A CA 1
ATOM 1160 C C . LEU A 1 170 ? 3.636 8.899 6.788 1.00 98.50 170 LEU A C 1
ATOM 1162 O O . LEU A 1 170 ? 4.327 9.491 5.962 1.00 98.50 170 LEU A O 1
ATOM 1166 N N . ALA A 1 171 ? 3.667 9.190 8.087 1.00 96.19 171 ALA A N 1
ATOM 1167 C CA . ALA A 1 171 ? 4.470 10.277 8.647 1.00 96.19 171 ALA A CA 1
ATOM 1168 C C . ALA A 1 171 ? 5.833 9.815 9.197 1.00 96.19 171 ALA A C 1
ATOM 1170 O O . ALA A 1 171 ? 6.697 10.650 9.459 1.00 96.19 171 ALA A O 1
ATOM 1171 N N . GLY A 1 172 ? 6.015 8.507 9.403 1.00 94.12 172 GLY A N 1
ATOM 1172 C CA . GLY A 1 172 ? 7.292 7.917 9.809 1.00 94.12 172 GLY A CA 1
ATOM 1173 C C . GLY A 1 172 ? 8.274 7.758 8.643 1.00 94.12 172 GLY A C 1
ATOM 1174 O O . GLY A 1 172 ? 7.861 7.637 7.492 1.00 94.12 172 GLY A O 1
ATOM 1175 N N . VAL A 1 173 ? 9.570 7.709 8.967 1.00 95.19 173 VAL A N 1
ATOM 1176 C CA . VAL A 1 173 ? 10.635 7.309 8.032 1.00 95.19 173 VAL A CA 1
ATOM 1177 C C . VAL A 1 173 ? 10.658 5.788 7.973 1.00 95.19 173 VAL A C 1
ATOM 1179 O O . VAL A 1 173 ? 11.148 5.145 8.901 1.00 95.19 173 VAL A O 1
ATOM 1182 N N . ASN A 1 174 ? 10.070 5.210 6.934 1.00 97.06 174 ASN A N 1
ATOM 1183 C CA . ASN A 1 174 ? 9.840 3.771 6.871 1.00 97.06 174 ASN A CA 1
ATOM 1184 C C . ASN A 1 174 ? 11.040 3.029 6.263 1.00 97.06 174 ASN A C 1
ATOM 1186 O O . ASN A 1 174 ? 11.778 3.571 5.448 1.00 97.06 174 ASN A O 1
ATOM 1190 N N . SER A 1 175 ? 11.252 1.783 6.686 1.00 96.19 175 SER A N 1
ATOM 1191 C CA . SER A 1 175 ? 12.398 0.946 6.297 1.00 96.19 175 SER A CA 1
ATOM 1192 C C . SER A 1 175 ? 11.997 -0.470 5.882 1.00 96.19 175 SER A C 1
ATOM 1194 O O . SER A 1 175 ? 12.825 -1.384 5.894 1.00 96.19 175 SER A O 1
ATOM 1196 N N . TYR A 1 176 ? 10.722 -0.677 5.539 1.00 97.75 176 TYR A N 1
ATOM 1197 C CA . TYR A 1 176 ? 10.323 -1.905 4.864 1.00 97.75 176 TYR A CA 1
ATOM 1198 C C . TYR A 1 176 ? 10.911 -1.937 3.449 1.00 97.75 176 TYR A C 1
ATOM 1200 O O . TYR A 1 176 ? 11.183 -0.888 2.871 1.00 97.75 176 TYR A O 1
ATOM 1208 N N . SER A 1 177 ? 11.149 -3.130 2.908 1.00 95.25 177 SER A N 1
ATOM 1209 C CA . SER A 1 177 ? 11.805 -3.292 1.603 1.00 95.25 177 SER A CA 1
ATOM 1210 C C . SER A 1 177 ? 10.911 -3.882 0.514 1.00 95.25 177 SER A C 1
ATOM 1212 O O . SER A 1 177 ? 11.351 -3.953 -0.631 1.00 95.25 177 SER A O 1
ATOM 1214 N N . GLY A 1 178 ? 9.709 -4.353 0.863 1.00 95.62 178 GLY A N 1
ATOM 1215 C CA . GLY A 1 178 ? 8.734 -4.853 -0.105 1.00 95.62 178 GLY A CA 1
ATOM 1216 C C . GLY A 1 178 ? 8.029 -3.727 -0.863 1.00 95.62 178 GLY A C 1
ATOM 1217 O O . GLY A 1 178 ? 8.171 -2.550 -0.532 1.00 95.62 178 GLY A O 1
ATOM 1218 N N . ASP A 1 179 ? 7.253 -4.104 -1.876 1.00 96.81 179 ASP A N 1
ATOM 1219 C CA . ASP A 1 179 ? 6.563 -3.162 -2.760 1.00 96.81 179 ASP A CA 1
ATOM 1220 C C . ASP A 1 179 ? 5.515 -2.316 -2.016 1.00 96.81 179 ASP A C 1
ATOM 1222 O O . ASP A 1 179 ? 4.852 -2.776 -1.081 1.00 96.81 179 ASP A O 1
ATOM 1226 N N . THR A 1 180 ? 5.318 -1.085 -2.486 1.00 98.62 180 THR A N 1
ATOM 1227 C CA . THR A 1 180 ? 4.211 -0.216 -2.080 1.00 98.62 180 THR A CA 1
ATOM 1228 C C . THR A 1 180 ? 3.162 -0.193 -3.180 1.00 98.62 180 THR A C 1
ATOM 1230 O O . THR A 1 180 ? 3.424 0.276 -4.285 1.00 98.62 180 THR A O 1
ATOM 1233 N N . VAL A 1 181 ? 1.946 -0.639 -2.876 1.00 98.69 181 VAL A N 1
ATOM 1234 C CA . VAL A 1 181 ? 0.823 -0.654 -3.821 1.00 98.69 181 VAL A CA 1
ATOM 1235 C C . VAL A 1 181 ? -0.263 0.316 -3.362 1.00 98.69 181 VAL A C 1
ATOM 1237 O O . VAL A 1 181 ? -0.748 0.239 -2.236 1.00 98.69 181 VAL A O 1
ATOM 1240 N N . VAL A 1 182 ? -0.685 1.217 -4.242 1.00 98.81 182 VAL A N 1
ATOM 1241 C CA . VAL A 1 182 ? -1.792 2.156 -4.035 1.00 98.81 182 VAL A CA 1
ATOM 1242 C C . VAL A 1 182 ? -2.969 1.723 -4.907 1.00 98.81 182 VAL A C 1
ATOM 1244 O O . VAL A 1 182 ? -3.128 2.139 -6.057 1.00 98.81 182 VAL A O 1
ATOM 1247 N N . ASP A 1 183 ? -3.790 0.846 -4.341 1.00 98.19 183 ASP A N 1
ATOM 1248 C CA . ASP A 1 183 ? -4.940 0.216 -4.997 1.00 98.19 183 ASP A CA 1
ATOM 1249 C C . ASP A 1 183 ? -6.205 1.090 -4.934 1.00 98.19 183 ASP A C 1
ATOM 1251 O O . ASP A 1 183 ? -7.106 0.970 -5.757 1.00 98.19 183 ASP A O 1
ATOM 1255 N N . GLY A 1 184 ? -6.269 2.038 -3.992 1.00 97.31 184 GLY A N 1
ATOM 1256 C CA . GLY A 1 184 ? -7.377 2.989 -3.914 1.00 97.31 184 GLY A CA 1
ATOM 1257 C C . GLY A 1 184 ? -7.174 4.129 -2.919 1.00 97.31 184 GLY A C 1
ATOM 1258 O O . GLY A 1 184 ? -6.351 4.057 -1.999 1.00 97.31 184 GLY A O 1
ATOM 1259 N N . GLY A 1 185 ? -7.975 5.183 -3.094 1.00 97.81 185 GLY A N 1
ATOM 1260 C CA . GLY A 1 185 ? -7.952 6.376 -2.246 1.00 97.81 185 GLY A CA 1
ATOM 1261 C C . GLY A 1 185 ? -6.651 7.158 -2.393 1.00 97.81 185 GLY A C 1
ATOM 1262 O O . GLY A 1 185 ? -6.097 7.236 -3.488 1.00 97.81 185 GLY A O 1
ATOM 1263 N N . VAL A 1 186 ? -6.173 7.734 -1.290 1.00 98.62 186 VAL A N 1
ATOM 1264 C CA . VAL A 1 186 ? -4.948 8.544 -1.270 1.00 98.62 186 VAL A CA 1
ATOM 1265 C C . VAL A 1 186 ? -3.931 7.943 -0.301 1.00 98.62 186 VAL A C 1
ATOM 1267 O O . VAL A 1 186 ? -4.263 7.625 0.844 1.00 98.62 186 VAL A O 1
ATOM 1270 N N . LEU A 1 187 ? -2.693 7.784 -0.764 1.00 98.81 187 LEU A N 1
ATOM 1271 C CA . LEU A 1 187 ? -1.519 7.567 0.076 1.00 98.81 187 LEU A CA 1
ATOM 1272 C C . LEU A 1 187 ? -0.740 8.884 0.158 1.00 98.81 187 LEU A C 1
ATOM 1274 O O . LEU A 1 187 ? -0.142 9.299 -0.828 1.00 98.81 187 LEU A O 1
ATOM 1278 N N . ALA A 1 188 ? -0.750 9.543 1.311 1.00 98.69 188 ALA A N 1
ATOM 1279 C CA . ALA A 1 188 ? 0.011 10.765 1.533 1.00 98.69 188 ALA A CA 1
ATOM 1280 C C . ALA A 1 188 ? 1.374 10.453 2.161 1.00 98.69 188 ALA A C 1
ATOM 1282 O O . ALA A 1 188 ? 1.468 9.711 3.146 1.00 98.69 188 ALA A O 1
ATOM 1283 N N . VAL A 1 189 ? 2.423 11.040 1.591 1.00 97.94 189 VAL A N 1
ATOM 1284 C CA . VAL A 1 189 ? 3.826 10.793 1.935 1.00 97.94 189 VAL A CA 1
ATOM 1285 C C . VAL A 1 189 ? 4.592 12.101 2.112 1.00 97.94 189 VAL A C 1
ATOM 1287 O O . VAL A 1 189 ? 4.220 13.150 1.583 1.00 97.94 189 VAL A O 1
ATOM 1290 N N . ASN A 1 190 ? 5.682 12.036 2.874 1.00 92.81 190 ASN A N 1
ATOM 1291 C CA . ASN A 1 190 ? 6.472 13.200 3.266 1.00 92.81 190 ASN A CA 1
ATOM 1292 C C . ASN A 1 190 ? 7.975 13.064 2.945 1.00 92.81 190 ASN A C 1
ATOM 1294 O O . ASN A 1 190 ? 8.793 13.781 3.517 1.00 92.81 190 ASN A O 1
ATOM 1298 N N . GLY A 1 191 ? 8.336 12.159 2.032 1.00 87.44 191 GLY A N 1
ATOM 1299 C CA . GLY A 1 191 ? 9.636 12.128 1.359 1.00 87.44 191 GLY A CA 1
ATOM 1300 C C . GLY A 1 191 ? 10.557 10.946 1.676 1.00 87.44 191 GLY A C 1
ATOM 1301 O O . GLY A 1 191 ? 11.391 10.603 0.854 1.00 87.44 191 GLY A O 1
ATOM 1302 N N . THR A 1 192 ? 10.425 10.311 2.840 1.00 87.06 192 THR A N 1
ATOM 1303 C CA . THR A 1 192 ? 11.069 9.011 3.139 1.00 87.06 192 THR A CA 1
ATOM 1304 C C . THR A 1 192 ? 10.055 8.039 3.739 1.00 87.06 192 THR A C 1
ATOM 1306 O O . THR A 1 192 ? 10.325 7.265 4.662 1.00 87.06 192 THR A O 1
ATOM 1309 N N . SER A 1 193 ? 8.824 8.146 3.250 1.00 92.56 193 SER A N 1
ATOM 1310 C CA . SER A 1 193 ? 7.657 7.468 3.795 1.00 92.56 193 SER A CA 1
ATOM 1311 C C . SER A 1 193 ? 7.435 6.094 3.167 1.00 92.56 193 SER A C 1
ATOM 1313 O O . SER A 1 193 ? 6.678 5.302 3.729 1.00 92.56 193 SER A O 1
ATOM 1315 N N . ILE A 1 194 ? 8.029 5.787 2.015 1.00 94.06 194 ILE A N 1
ATOM 1316 C CA . ILE A 1 194 ? 7.842 4.501 1.327 1.00 94.06 194 ILE A CA 1
ATOM 1317 C C . ILE A 1 194 ? 9.174 3.833 0.992 1.00 94.06 194 ILE A C 1
ATOM 1319 O O . ILE A 1 194 ? 10.226 4.452 1.072 1.00 94.06 194 ILE A O 1
ATOM 1323 N N . ALA A 1 195 ? 9.133 2.535 0.685 1.00 89.88 195 ALA A N 1
ATOM 1324 C CA . ALA A 1 195 ? 10.330 1.755 0.399 1.00 89.88 195 ALA A CA 1
ATOM 1325 C C . ALA A 1 195 ? 11.013 2.203 -0.901 1.00 89.88 195 ALA A C 1
ATOM 1327 O O . ALA A 1 195 ? 10.442 2.060 -1.980 1.00 89.88 195 ALA A O 1
ATOM 1328 N N . ASN A 1 196 ? 12.271 2.640 -0.814 1.00 86.94 196 ASN A N 1
ATOM 1329 C CA . ASN A 1 196 ? 13.042 3.025 -2.000 1.00 86.94 196 ASN A CA 1
ATOM 1330 C C . ASN A 1 196 ? 13.450 1.813 -2.855 1.00 86.94 196 ASN A C 1
ATOM 1332 O O . ASN A 1 196 ? 13.654 1.960 -4.054 1.00 86.94 196 ASN A O 1
ATOM 1336 N N . THR A 1 197 ? 13.615 0.633 -2.243 1.00 82.44 197 THR A N 1
ATOM 1337 C CA . THR A 1 197 ? 14.054 -0.605 -2.922 1.00 82.44 197 THR A CA 1
ATOM 1338 C C . THR A 1 197 ? 12.905 -1.424 -3.500 1.00 82.44 197 THR A C 1
ATOM 1340 O O . THR A 1 197 ? 13.139 -2.280 -4.348 1.00 82.44 197 THR A O 1
ATOM 1343 N N . GLY A 1 198 ? 11.688 -1.216 -2.993 1.00 84.25 198 GLY A N 1
ATOM 1344 C CA . GLY A 1 198 ? 10.477 -1.838 -3.515 1.00 84.25 198 GLY A CA 1
ATOM 1345 C C . GLY A 1 198 ? 9.925 -1.041 -4.693 1.00 84.25 198 GLY A C 1
ATOM 1346 O O . GLY A 1 198 ? 10.260 0.128 -4.893 1.00 84.25 198 GLY A O 1
ATOM 1347 N N . LYS A 1 199 ? 9.048 -1.663 -5.476 1.00 90.31 199 LYS A N 1
ATOM 1348 C CA . LYS A 1 199 ? 8.307 -0.965 -6.531 1.00 90.31 199 LYS A CA 1
ATOM 1349 C C . LYS A 1 199 ? 7.239 -0.079 -5.900 1.00 90.31 199 LYS A C 1
ATOM 1351 O O . LYS A 1 199 ? 6.561 -0.507 -4.966 1.00 90.31 199 LYS A O 1
ATOM 1356 N N . LEU A 1 200 ? 7.009 1.105 -6.462 1.00 98.25 200 LEU A N 1
ATOM 1357 C CA . LEU A 1 200 ? 5.766 1.842 -6.241 1.00 98.25 200 LEU A CA 1
ATOM 1358 C C . LEU A 1 200 ? 4.783 1.516 -7.366 1.00 98.25 200 LEU A C 1
ATOM 1360 O O . LEU A 1 200 ? 5.048 1.809 -8.528 1.00 98.25 200 LEU A O 1
ATOM 1364 N N . VAL A 1 201 ? 3.632 0.943 -7.026 1.00 98.00 201 VAL A N 1
ATOM 1365 C CA . VAL A 1 201 ? 2.563 0.613 -7.976 1.00 98.00 201 VAL A CA 1
ATOM 1366 C C . VAL A 1 201 ? 1.330 1.448 -7.664 1.00 98.00 201 VAL A C 1
ATOM 1368 O O . VAL A 1 201 ? 0.725 1.292 -6.608 1.00 98.00 201 VAL A O 1
ATOM 1371 N N . ILE A 1 202 ? 0.906 2.304 -8.589 1.00 98.44 202 ILE A N 1
ATOM 1372 C CA . ILE A 1 202 ? -0.356 3.046 -8.493 1.00 98.44 202 ILE A CA 1
ATOM 1373 C C . ILE A 1 202 ? -1.378 2.337 -9.384 1.00 98.44 202 ILE A C 1
ATOM 1375 O O . ILE A 1 202 ? -1.363 2.494 -10.603 1.00 98.44 202 ILE A O 1
ATOM 1379 N N . ALA A 1 203 ? -2.224 1.498 -8.783 1.00 95.25 203 ALA A N 1
ATOM 1380 C CA . ALA A 1 203 ? -3.180 0.654 -9.507 1.00 95.25 203 ALA A CA 1
ATOM 1381 C C . ALA A 1 203 ? -4.577 1.286 -9.615 1.00 95.25 203 ALA A C 1
ATOM 1383 O O . ALA A 1 203 ? -5.236 1.138 -10.642 1.00 95.25 203 ALA A O 1
ATOM 1384 N N . GLY A 1 204 ? -5.012 2.013 -8.582 1.00 92.62 204 GLY A N 1
ATOM 1385 C CA . GLY A 1 204 ? -6.350 2.618 -8.549 1.00 92.62 204 GLY A CA 1
ATOM 1386 C C . GLY A 1 204 ? -6.517 3.814 -7.610 1.00 92.62 204 GLY A C 1
ATOM 1387 O O . GLY A 1 204 ? -7.618 4.354 -7.499 1.00 92.62 204 GLY A O 1
ATOM 1388 N N . GLY A 1 205 ? -5.453 4.239 -6.920 1.00 97.19 205 GLY A N 1
ATOM 1389 C CA . GLY A 1 205 ? -5.468 5.420 -6.053 1.00 97.19 205 GLY A CA 1
ATOM 1390 C C . GLY A 1 205 ? -4.557 6.544 -6.538 1.00 97.19 205 GLY A C 1
ATOM 1391 O O . GLY A 1 205 ? -4.212 6.628 -7.713 1.00 97.19 205 GLY A O 1
ATOM 1392 N N . LYS A 1 206 ? -4.183 7.423 -5.609 1.00 98.44 206 LYS A N 1
ATOM 1393 C CA . LYS A 1 206 ? -3.266 8.544 -5.832 1.00 98.44 206 LYS A CA 1
ATOM 1394 C C . LYS A 1 206 ? -2.205 8.611 -4.745 1.00 98.44 206 LYS A C 1
ATOM 1396 O O . LYS A 1 206 ? -2.446 8.176 -3.616 1.00 98.44 206 LYS A O 1
ATOM 1401 N N . VAL A 1 207 ? -1.070 9.211 -5.076 1.00 98.69 207 VAL A N 1
ATOM 1402 C CA . VAL A 1 207 ? -0.023 9.555 -4.112 1.00 98.69 207 VAL A CA 1
ATOM 1403 C C . VAL A 1 207 ? -0.015 11.068 -3.907 1.00 98.69 207 VAL A C 1
ATOM 1405 O O . VAL A 1 207 ? 0.142 11.819 -4.867 1.00 98.69 207 VAL A O 1
ATOM 1408 N N . ASP A 1 208 ? -0.190 11.512 -2.664 1.00 98.62 208 ASP A N 1
ATOM 1409 C CA . ASP A 1 208 ? -0.051 12.922 -2.289 1.00 98.62 208 ASP A CA 1
ATOM 1410 C C . ASP A 1 208 ? 1.361 13.176 -1.758 1.00 98.62 208 ASP A C 1
ATOM 1412 O O . ASP A 1 208 ? 1.773 12.583 -0.758 1.00 98.62 208 ASP A O 1
ATOM 1416 N N . LEU A 1 209 ? 2.115 14.024 -2.455 1.00 98.38 209 LEU A N 1
ATOM 1417 C CA . LEU A 1 209 ? 3.512 14.319 -2.162 1.00 98.38 209 LEU A CA 1
ATOM 1418 C C . LEU A 1 209 ? 3.603 15.672 -1.455 1.00 98.38 209 LEU A C 1
ATOM 1420 O O . LEU A 1 209 ? 3.387 16.721 -2.067 1.00 98.38 209 LEU A O 1
ATOM 1424 N N . ALA A 1 210 ? 3.982 15.671 -0.177 1.00 97.00 210 ALA A N 1
ATOM 1425 C CA . ALA A 1 210 ? 4.280 16.912 0.540 1.00 97.00 210 ALA A CA 1
ATOM 1426 C C . ALA A 1 210 ? 5.705 17.425 0.258 1.00 97.00 210 ALA A C 1
ATOM 1428 O O . ALA A 1 210 ? 5.925 18.630 0.178 1.00 97.00 210 ALA A O 1
ATOM 1429 N N . ASN A 1 211 ? 6.658 16.504 0.089 1.00 96.25 211 ASN A N 1
ATOM 1430 C CA . ASN A 1 211 ? 8.081 16.751 -0.164 1.00 96.25 211 ASN A CA 1
ATOM 1431 C C . ASN A 1 211 ? 8.598 15.788 -1.246 1.00 96.25 211 ASN A C 1
ATOM 1433 O O . ASN A 1 211 ? 7.824 15.004 -1.796 1.00 96.25 211 ASN A O 1
ATOM 1437 N N . THR A 1 212 ? 9.895 15.853 -1.561 1.00 95.75 212 THR A N 1
ATOM 1438 C CA . THR A 1 212 ? 10.530 14.907 -2.487 1.00 95.75 212 THR A CA 1
ATOM 1439 C C . THR A 1 212 ? 10.591 13.504 -1.888 1.00 95.75 212 THR A C 1
ATOM 1441 O O . THR A 1 212 ? 11.235 13.320 -0.861 1.00 95.75 212 THR A O 1
ATOM 1444 N N . GLU A 1 213 ? 9.956 12.539 -2.550 1.00 96.62 213 GLU A N 1
ATOM 1445 C CA . GLU A 1 213 ? 10.016 11.097 -2.273 1.00 96.62 213 GLU A CA 1
ATOM 1446 C C . GLU A 1 213 ? 10.839 10.397 -3.360 1.00 96.62 213 GLU A C 1
ATOM 1448 O O . GLU A 1 213 ? 10.865 10.858 -4.501 1.00 96.62 213 GLU A O 1
ATOM 1453 N N . THR A 1 214 ? 11.534 9.306 -3.035 1.00 94.75 214 THR A N 1
ATOM 1454 C CA . THR A 1 214 ? 12.381 8.591 -4.006 1.00 94.75 214 THR A CA 1
ATOM 1455 C C . THR A 1 214 ? 12.066 7.107 -4.034 1.00 94.75 214 THR A C 1
ATOM 1457 O O . THR A 1 214 ? 12.094 6.436 -3.010 1.00 94.75 214 THR A O 1
ATOM 1460 N N . VAL A 1 215 ? 11.852 6.574 -5.233 1.00 95.00 215 VAL A N 1
ATOM 1461 C CA . VAL A 1 215 ? 11.630 5.141 -5.463 1.00 95.00 215 VAL A CA 1
ATOM 1462 C C . VAL A 1 215 ? 12.541 4.646 -6.575 1.00 95.00 215 VAL A C 1
ATOM 1464 O O . VAL A 1 215 ? 12.913 5.414 -7.463 1.00 95.00 215 VAL A O 1
ATOM 1467 N N . ASP A 1 216 ? 12.897 3.363 -6.549 1.00 88.25 216 ASP A N 1
ATOM 1468 C CA . ASP A 1 216 ? 13.652 2.777 -7.652 1.00 88.25 216 ASP A CA 1
ATOM 1469 C C . ASP A 1 216 ? 12.798 2.737 -8.922 1.00 88.25 216 ASP A C 1
ATOM 1471 O O . ASP A 1 216 ? 13.123 3.397 -9.903 1.00 88.25 216 ASP A O 1
ATOM 1475 N N . THR A 1 217 ? 11.648 2.059 -8.873 1.00 89.81 217 THR A N 1
ATOM 1476 C CA . THR A 1 217 ? 10.754 1.906 -10.028 1.00 89.81 217 THR A CA 1
ATOM 1477 C C . THR A 1 217 ? 9.317 2.306 -9.707 1.00 89.81 217 THR A C 1
ATOM 1479 O O . THR A 1 217 ? 8.815 2.090 -8.601 1.00 89.81 217 THR A O 1
ATOM 1482 N N . LEU A 1 218 ? 8.637 2.865 -10.709 1.00 95.56 218 LEU A N 1
ATOM 1483 C CA . LEU A 1 218 ? 7.236 3.277 -10.656 1.00 95.56 218 LEU A CA 1
ATOM 1484 C C . LEU A 1 218 ? 6.414 2.493 -11.681 1.00 95.56 218 LEU A C 1
ATOM 1486 O O . LEU A 1 218 ? 6.845 2.313 -12.817 1.00 95.56 218 LEU A O 1
ATOM 1490 N N . PHE A 1 219 ? 5.206 2.083 -11.303 1.00 94.25 219 PHE A N 1
ATOM 1491 C CA . PHE A 1 219 ? 4.228 1.447 -12.177 1.00 94.25 219 PHE A CA 1
ATOM 1492 C C . PHE A 1 219 ? 2.873 2.149 -12.086 1.00 94.25 219 PHE A C 1
ATOM 1494 O O . PHE A 1 219 ? 2.406 2.484 -10.997 1.00 94.25 219 PHE A O 1
ATOM 1501 N N . PHE A 1 220 ? 2.206 2.294 -13.229 1.00 94.44 220 PHE A N 1
ATOM 1502 C CA . PHE A 1 220 ? 0.781 2.609 -13.308 1.00 94.44 220 PHE A CA 1
ATOM 1503 C C . PHE A 1 220 ? 0.039 1.337 -13.716 1.00 94.44 220 PHE A C 1
ATOM 1505 O O . PHE A 1 220 ? 0.184 0.848 -14.840 1.00 94.44 220 PHE A O 1
ATOM 1512 N N . GLY A 1 221 ? -0.702 0.746 -12.777 1.00 89.69 221 GLY A N 1
ATOM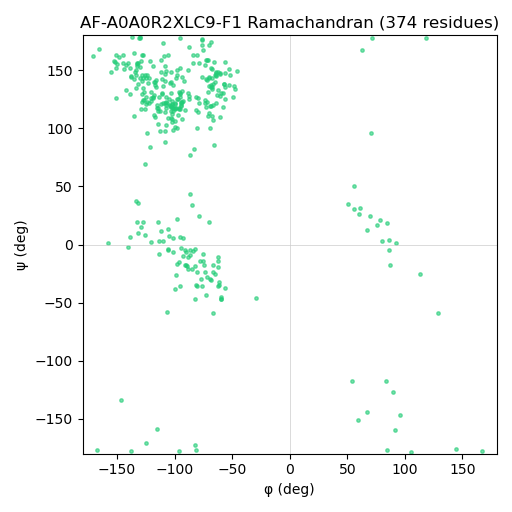 1513 C CA . GLY A 1 221 ? -1.197 -0.622 -12.914 1.00 89.69 221 GLY A CA 1
ATOM 1514 C C . GLY A 1 221 ? -0.046 -1.591 -13.202 1.00 89.69 221 GLY A C 1
ATOM 1515 O O . GLY A 1 221 ? 0.868 -1.732 -12.395 1.00 89.69 221 GLY A O 1
ATOM 1516 N N . ALA A 1 222 ? -0.073 -2.240 -14.366 1.00 83.94 222 ALA A N 1
ATOM 1517 C CA . ALA A 1 222 ? 0.965 -3.181 -14.793 1.00 83.94 222 ALA A CA 1
ATOM 1518 C C . ALA A 1 222 ? 2.112 -2.542 -15.607 1.00 83.94 222 ALA A C 1
ATOM 1520 O O . ALA A 1 222 ? 3.067 -3.235 -15.949 1.00 83.94 222 ALA A O 1
ATOM 1521 N N . VAL A 1 223 ? 2.038 -1.248 -15.942 1.00 81.56 223 VAL A N 1
ATOM 1522 C CA . VAL A 1 223 ? 2.986 -0.595 -16.861 1.00 81.56 223 VAL A CA 1
ATOM 1523 C C . VAL A 1 223 ? 4.056 0.163 -16.083 1.00 81.56 223 VAL A C 1
ATOM 1525 O O . VAL A 1 223 ? 3.741 1.137 -15.396 1.00 81.56 223 VAL A O 1
ATOM 1528 N N . GLN A 1 224 ? 5.320 -0.242 -16.228 1.00 86.69 224 GLN A N 1
ATOM 1529 C CA . GLN A 1 224 ? 6.454 0.477 -15.645 1.00 86.69 224 GLN A CA 1
ATOM 1530 C C . GLN A 1 224 ? 6.651 1.829 -16.336 1.00 86.69 224 GLN A C 1
ATOM 1532 O O . GLN A 1 224 ? 6.590 1.933 -17.560 1.00 86.69 224 GLN A O 1
ATOM 1537 N N . GLN A 1 225 ? 6.908 2.858 -15.542 1.00 87.69 225 GLN A N 1
ATOM 1538 C CA . GLN A 1 225 ? 7.119 4.220 -16.004 1.00 87.69 225 GLN A CA 1
ATOM 1539 C C . GLN A 1 225 ? 8.620 4.539 -16.118 1.00 87.69 225 GLN A C 1
ATOM 1541 O O . GLN A 1 225 ? 9.421 3.961 -15.378 1.00 87.69 225 GLN A O 1
ATOM 1546 N N . PRO A 1 226 ? 9.030 5.436 -17.035 1.00 80.88 226 PRO A N 1
ATOM 1547 C CA . PRO A 1 226 ? 10.417 5.886 -17.150 1.00 80.88 226 PRO A CA 1
ATOM 1548 C C . PRO A 1 226 ? 10.981 6.483 -15.853 1.00 80.88 226 PRO A C 1
ATOM 1550 O O . PRO A 1 226 ? 10.241 7.012 -15.022 1.00 80.88 226 PRO A O 1
ATOM 1553 N N . ALA A 1 227 ? 12.308 6.469 -15.717 1.00 85.25 227 ALA A N 1
ATOM 1554 C CA . ALA A 1 227 ? 12.986 7.254 -14.690 1.00 85.25 227 ALA A CA 1
ATOM 1555 C C . ALA A 1 227 ? 12.730 8.755 -14.905 1.00 85.25 227 ALA A C 1
ATOM 1557 O O . ALA A 1 227 ? 12.601 9.212 -16.045 1.00 85.25 227 ALA A O 1
ATOM 1558 N N . GLY A 1 228 ? 12.687 9.519 -13.818 1.00 89.75 228 GLY A N 1
ATOM 1559 C CA . GLY A 1 228 ? 12.438 10.957 -13.857 1.00 89.75 228 GLY A CA 1
ATOM 1560 C C . GLY A 1 228 ? 11.619 11.461 -12.677 1.00 89.75 228 GLY A C 1
ATOM 1561 O O . GLY A 1 228 ? 11.285 10.711 -11.760 1.00 89.75 228 GLY A O 1
ATOM 1562 N N . ASP A 1 229 ? 11.301 12.750 -12.726 1.00 95.69 229 ASP A N 1
ATOM 1563 C CA . ASP A 1 229 ? 10.531 13.436 -11.696 1.00 95.69 229 AS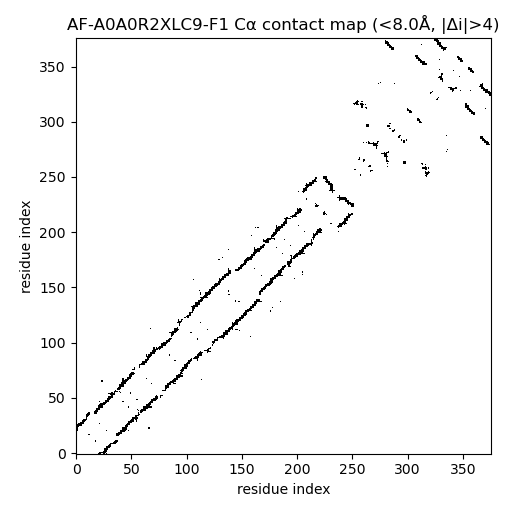P A CA 1
ATOM 1564 C C . ASP A 1 229 ? 9.052 13.520 -12.085 1.00 95.69 229 ASP A C 1
ATOM 1566 O O . ASP A 1 229 ? 8.694 14.054 -13.137 1.00 95.69 229 ASP A O 1
ATOM 1570 N N . TYR A 1 230 ? 8.190 13.035 -11.197 1.00 97.25 230 TYR A N 1
ATOM 1571 C CA . TYR A 1 230 ? 6.739 13.073 -11.318 1.00 97.25 230 TYR A CA 1
ATOM 1572 C C . TYR A 1 230 ? 6.173 14.052 -10.292 1.00 97.25 230 TYR A C 1
ATOM 1574 O O . TYR A 1 230 ? 6.586 14.079 -9.134 1.00 97.25 230 TYR A O 1
ATOM 1582 N N . THR A 1 231 ? 5.215 14.875 -10.707 1.00 98.06 231 THR A N 1
ATOM 1583 C CA . THR A 1 231 ? 4.594 15.899 -9.852 1.00 98.06 231 THR A CA 1
ATOM 1584 C C . THR A 1 231 ? 3.086 15.907 -10.059 1.00 98.06 231 THR A C 1
ATOM 1586 O O . THR A 1 231 ? 2.568 15.200 -10.922 1.00 98.06 231 THR A O 1
ATOM 1589 N N . SER A 1 232 ? 2.365 16.762 -9.336 1.00 97.31 232 SER A N 1
ATOM 1590 C CA . SER A 1 232 ? 0.936 16.998 -9.580 1.00 97.31 232 SER A CA 1
ATOM 1591 C C . SER A 1 232 ? 0.613 17.576 -10.970 1.00 97.31 232 SER A C 1
ATOM 1593 O O . SER A 1 232 ? -0.554 17.596 -11.357 1.00 97.31 232 SER A O 1
ATOM 1595 N N . ALA A 1 233 ? 1.618 18.011 -11.741 1.00 96.06 233 ALA A N 1
ATOM 1596 C CA . ALA A 1 233 ? 1.463 18.392 -13.146 1.00 96.06 233 ALA A CA 1
ATOM 1597 C C . ALA A 1 233 ? 1.537 17.200 -14.123 1.00 96.06 233 ALA A C 1
ATOM 1599 O O . ALA A 1 233 ? 1.325 17.393 -15.322 1.00 96.06 233 ALA A O 1
ATOM 1600 N N . ASP A 1 234 ? 1.848 15.989 -13.645 1.00 94.81 234 ASP A N 1
ATOM 1601 C CA . ASP A 1 234 ? 1.917 14.796 -14.486 1.00 94.81 234 ASP A CA 1
ATOM 1602 C C . ASP A 1 234 ? 0.543 14.472 -15.123 1.00 94.81 234 ASP A C 1
ATOM 1604 O O . ASP A 1 234 ? -0.473 14.442 -14.415 1.00 94.81 234 ASP A O 1
ATOM 1608 N N . PRO A 1 235 ? 0.475 14.191 -16.442 1.00 91.75 235 PRO A N 1
ATOM 1609 C CA . PRO A 1 235 ? -0.792 13.972 -17.141 1.00 91.75 235 PRO A CA 1
ATOM 1610 C C . PRO A 1 235 ? -1.615 12.776 -16.650 1.00 91.75 235 PRO A C 1
ATOM 1612 O O . PRO A 1 235 ? -2.815 12.731 -16.923 1.00 91.75 235 PRO A O 1
ATOM 1615 N N . SER A 1 236 ? -1.014 11.806 -15.949 1.00 92.56 236 SER A N 1
ATOM 1616 C CA . SER A 1 236 ? -1.745 10.649 -15.415 1.00 92.56 236 SER A CA 1
ATOM 1617 C C . SER A 1 236 ? -2.780 11.038 -14.357 1.00 92.56 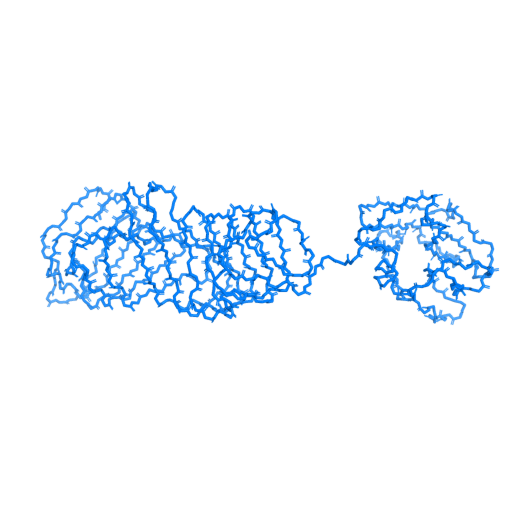236 SER A C 1
ATOM 1619 O O . SER A 1 236 ? -3.746 10.310 -14.133 1.00 92.56 236 SER A O 1
ATOM 1621 N N . GLY A 1 237 ? -2.581 12.174 -13.677 1.00 93.81 237 GLY A N 1
ATOM 1622 C CA . GLY A 1 237 ? -3.390 12.571 -12.530 1.00 93.81 237 GLY A CA 1
ATOM 1623 C C . GLY A 1 237 ? -3.210 11.670 -11.301 1.00 93.81 237 GLY A C 1
ATOM 1624 O O . GLY A 1 237 ? -4.009 11.775 -10.365 1.00 93.81 237 GLY A O 1
ATOM 1625 N N . ASN A 1 238 ? -2.191 10.804 -11.284 1.00 97.31 238 ASN A N 1
ATOM 1626 C CA . ASN A 1 238 ? -1.893 9.886 -10.178 1.00 97.31 238 ASN A CA 1
ATOM 1627 C C . ASN A 1 238 ? -1.248 10.577 -8.967 1.00 97.31 238 ASN A C 1
ATOM 1629 O O . ASN A 1 238 ? -1.212 9.998 -7.881 1.00 97.31 238 ASN A O 1
ATOM 1633 N N . PHE A 1 239 ? -0.776 11.812 -9.136 1.00 98.44 239 PHE A N 1
ATOM 1634 C CA . PHE A 1 239 ? -0.070 12.569 -8.108 1.00 98.44 239 PHE A CA 1
ATOM 1635 C C . PHE A 1 239 ? -0.839 13.824 -7.695 1.00 98.44 239 PHE A C 1
ATOM 1637 O O . PHE A 1 239 ? -1.433 14.515 -8.526 1.00 98.44 239 PHE A O 1
ATOM 1644 N N . THR A 1 240 ? -0.811 14.130 -6.401 1.00 98.25 240 THR A N 1
ATOM 1645 C CA . THR A 1 240 ? -1.299 15.385 -5.811 1.00 98.25 240 THR A CA 1
ATOM 1646 C C . THR A 1 240 ? -0.237 15.973 -4.880 1.00 98.25 240 THR A C 1
ATOM 1648 O O . THR A 1 240 ? 0.845 15.405 -4.724 1.00 98.25 240 THR A O 1
ATOM 1651 N N . GLY A 1 241 ? -0.517 17.136 -4.294 1.00 97.44 241 GLY A N 1
ATOM 1652 C CA . GLY A 1 241 ? 0.433 17.835 -3.431 1.00 97.44 241 GLY A CA 1
ATOM 1653 C C . GLY A 1 241 ? 1.430 18.711 -4.198 1.00 97.44 241 GLY A C 1
ATOM 1654 O O . GLY A 1 241 ? 1.336 18.897 -5.418 1.00 97.44 241 GLY A O 1
ATOM 1655 N N . ALA A 1 242 ? 2.348 19.316 -3.445 1.00 96.62 242 ALA A N 1
ATOM 1656 C CA . ALA A 1 242 ? 3.349 20.264 -3.944 1.00 96.62 242 ALA A CA 1
ATOM 1657 C C . ALA A 1 242 ? 4.750 19.644 -4.114 1.00 96.62 242 ALA A C 1
ATOM 1659 O O . ALA A 1 242 ? 5.657 20.312 -4.606 1.00 96.62 242 ALA A O 1
ATOM 1660 N N . GLY A 1 243 ? 4.930 18.398 -3.671 1.00 97.56 243 GLY A N 1
ATOM 1661 C CA . GLY A 1 243 ? 6.179 17.652 -3.735 1.00 97.56 243 GLY A CA 1
ATOM 1662 C C . GLY A 1 243 ? 6.429 16.979 -5.086 1.00 97.56 243 GLY A C 1
ATOM 1663 O O . GLY A 1 243 ? 5.709 17.180 -6.066 1.00 97.56 243 GLY A O 1
ATOM 1664 N N . ILE A 1 244 ? 7.488 16.171 -5.112 1.00 97.31 244 ILE A N 1
ATOM 1665 C CA . ILE A 1 244 ? 8.009 15.495 -6.304 1.00 97.31 244 ILE A CA 1
ATOM 1666 C C . ILE A 1 244 ? 8.244 14.025 -5.954 1.00 97.31 244 ILE A C 1
ATOM 1668 O O . ILE A 1 244 ? 8.756 13.724 -4.882 1.00 97.31 244 ILE A O 1
ATOM 1672 N N . LEU A 1 245 ? 7.902 13.106 -6.845 1.00 98.19 245 LEU A N 1
ATOM 1673 C CA . LEU A 1 245 ? 8.389 11.734 -6.792 1.00 98.19 245 LEU A CA 1
ATOM 1674 C C . LEU A 1 245 ? 9.542 11.599 -7.786 1.00 98.19 245 LEU A C 1
ATOM 1676 O O . LEU A 1 245 ? 9.324 11.732 -8.987 1.00 98.19 245 LEU A O 1
ATOM 1680 N N . THR A 1 246 ? 10.739 11.293 -7.302 1.00 96.12 246 THR A N 1
ATOM 1681 C CA . THR A 1 246 ? 11.898 10.980 -8.143 1.00 96.12 246 THR A CA 1
ATOM 1682 C C . THR A 1 246 ? 11.999 9.467 -8.329 1.00 96.12 246 THR A C 1
ATOM 1684 O O . THR A 1 246 ? 12.145 8.718 -7.363 1.00 96.12 246 THR A O 1
ATOM 1687 N N . VAL A 1 247 ? 11.927 9.014 -9.578 1.00 94.62 247 VAL A N 1
ATOM 1688 C CA . VAL A 1 247 ? 12.053 7.605 -9.975 1.00 94.62 247 VAL A CA 1
ATOM 1689 C C . VAL A 1 247 ? 13.450 7.376 -10.540 1.00 94.62 247 VAL A C 1
ATOM 1691 O O . VAL A 1 247 ? 13.836 8.028 -11.513 1.00 94.62 247 VAL A O 1
ATOM 1694 N N . LEU A 1 248 ? 14.214 6.468 -9.933 1.00 86.44 248 LEU A N 1
ATOM 1695 C CA . LEU A 1 248 ? 15.631 6.272 -10.260 1.00 86.44 248 LEU A CA 1
ATOM 1696 C C . LEU A 1 248 ? 15.847 5.426 -11.517 1.00 86.44 248 LEU A C 1
ATOM 1698 O O . LEU A 1 248 ? 16.783 5.683 -12.276 1.00 86.44 248 LEU A O 1
ATOM 1702 N N . SER A 1 249 ? 14.992 4.432 -11.746 1.00 81.12 249 SER A N 1
ATOM 1703 C CA . SER A 1 249 ? 15.080 3.524 -12.880 1.00 81.12 249 SER A CA 1
ATOM 1704 C C . SER A 1 249 ? 13.717 3.309 -13.543 1.00 81.12 249 SER A C 1
ATOM 1706 O O . SER A 1 249 ? 12.657 3.267 -12.921 1.00 81.12 249 SER A O 1
ATOM 1708 N N . GLY A 1 250 ? 13.746 3.207 -14.867 1.00 74.88 250 GLY A N 1
ATOM 1709 C CA . GLY A 1 250 ? 12.577 2.920 -15.689 1.00 74.88 250 GLY A CA 1
ATOM 1710 C C . GLY A 1 250 ? 12.819 1.699 -16.567 1.00 74.88 250 GLY A C 1
ATOM 1711 O O . GLY A 1 250 ? 13.846 1.028 -16.419 1.00 74.88 250 GLY A O 1
ATOM 1712 N N . PRO A 1 251 ? 11.915 1.419 -17.519 1.00 68.19 251 PRO A N 1
ATOM 1713 C CA . PRO A 1 251 ? 12.197 0.463 -18.575 1.00 68.19 251 PRO A CA 1
ATOM 1714 C C . PRO A 1 251 ? 13.529 0.816 -19.260 1.00 68.19 251 PRO A C 1
ATOM 1716 O O . PRO A 1 251 ? 13.836 2.005 -19.410 1.00 68.19 251 PRO A O 1
ATOM 1719 N N . PRO A 1 252 ? 14.313 -0.177 -19.712 1.00 53.88 252 PRO A N 1
ATOM 1720 C CA . PRO A 1 252 ? 15.440 0.063 -20.607 1.00 53.88 252 PRO A CA 1
ATOM 1721 C C . PRO A 1 252 ? 15.011 0.982 -21.761 1.00 53.88 252 PRO A C 1
ATOM 1723 O O . PRO A 1 252 ? 13.939 0.789 -22.333 1.00 53.88 252 PRO A O 1
ATOM 1726 N N . GLY A 1 253 ? 15.818 1.998 -22.084 1.00 57.41 253 GLY A N 1
ATOM 1727 C CA . GLY A 1 253 ? 15.481 2.971 -23.131 1.00 57.41 253 GLY A CA 1
ATOM 1728 C C . GLY A 1 253 ? 15.199 2.298 -24.482 1.00 57.41 253 GLY A C 1
ATOM 1729 O O . GLY A 1 253 ? 15.787 1.265 -24.791 1.00 57.41 253 GLY A O 1
ATOM 1730 N N . ALA A 1 254 ? 14.306 2.872 -25.289 1.00 54.31 254 ALA A N 1
ATOM 1731 C CA . ALA A 1 254 ? 13.929 2.303 -26.582 1.00 54.31 254 ALA A CA 1
ATOM 1732 C C . ALA A 1 254 ? 15.092 2.331 -27.597 1.00 54.31 254 ALA A C 1
ATOM 1734 O O . ALA A 1 254 ? 15.787 3.340 -27.724 1.00 54.31 254 ALA A O 1
ATOM 1735 N N . GLY A 1 255 ? 15.266 1.242 -28.357 1.00 62.19 255 GLY A N 1
ATOM 1736 C CA . GLY A 1 255 ? 16.105 1.199 -29.563 1.00 62.19 255 GLY A CA 1
ATOM 1737 C C . GLY A 1 255 ? 17.290 0.225 -29.532 1.00 62.19 255 GLY A C 1
ATOM 1738 O O . GLY A 1 255 ? 17.570 -0.449 -28.540 1.00 62.19 255 GLY A O 1
ATOM 1739 N N . TYR A 1 256 ? 18.011 0.158 -30.655 1.00 62.34 256 TYR A N 1
ATOM 1740 C CA . TYR A 1 256 ? 19.098 -0.805 -30.886 1.00 62.34 256 TYR A CA 1
ATOM 1741 C C . TYR A 1 256 ? 20.212 -0.754 -29.839 1.00 62.34 256 TYR A C 1
ATOM 1743 O O . TYR A 1 256 ? 20.714 -1.798 -29.457 1.00 62.34 256 TYR A O 1
ATOM 1751 N N . ALA A 1 257 ? 20.589 0.426 -29.337 1.00 66.50 257 ALA A N 1
ATOM 1752 C CA . ALA A 1 257 ? 21.664 0.537 -28.346 1.00 66.50 257 ALA A CA 1
ATOM 1753 C C . ALA A 1 257 ? 21.329 -0.197 -27.029 1.00 66.50 257 ALA A C 1
ATOM 1755 O O . ALA A 1 257 ? 22.199 -0.813 -26.413 1.00 66.50 257 ALA A O 1
ATOM 1756 N N . SER A 1 258 ? 20.055 -0.178 -26.629 1.00 65.50 258 SER A N 1
ATOM 1757 C CA . SER A 1 258 ? 19.542 -0.889 -25.453 1.00 65.50 258 SER A CA 1
ATOM 1758 C C . SER A 1 258 ? 19.473 -2.395 -25.706 1.00 65.50 258 SER A C 1
ATOM 1760 O O . SER A 1 258 ? 19.954 -3.187 -24.896 1.00 65.50 258 SER A O 1
ATOM 1762 N N . TRP A 1 259 ? 18.984 -2.790 -26.886 1.00 68.00 259 TRP A N 1
ATOM 1763 C CA . TRP A 1 259 ? 18.989 -4.184 -27.331 1.00 68.00 259 TRP A CA 1
ATOM 1764 C C . TRP A 1 259 ? 20.404 -4.779 -27.414 1.00 68.00 259 TRP A C 1
ATOM 1766 O O . TRP A 1 259 ? 20.638 -5.857 -26.872 1.00 68.00 259 TRP A O 1
ATOM 1776 N N . ALA A 1 260 ? 21.356 -4.065 -28.021 1.00 66.44 260 ALA A N 1
ATOM 1777 C CA . ALA A 1 260 ? 22.758 -4.461 -28.133 1.00 66.44 260 ALA A CA 1
ATOM 1778 C C . ALA A 1 260 ? 23.399 -4.635 -26.749 1.00 66.44 260 ALA A C 1
ATOM 1780 O O . ALA A 1 260 ? 24.024 -5.659 -26.489 1.00 66.44 260 ALA A O 1
ATOM 1781 N N . THR A 1 261 ? 23.156 -3.695 -25.828 1.00 67.25 261 THR A N 1
ATOM 1782 C CA . THR A 1 261 ? 23.625 -3.793 -24.434 1.00 67.25 261 THR A CA 1
ATOM 1783 C C . THR A 1 261 ? 23.076 -5.039 -23.733 1.00 67.25 261 THR A C 1
ATOM 1785 O O . THR A 1 261 ? 23.842 -5.780 -23.119 1.00 67.25 261 THR A O 1
ATOM 1788 N N . LEU A 1 262 ? 21.769 -5.311 -23.853 1.00 65.44 262 LEU A N 1
ATOM 1789 C CA . LEU A 1 262 ? 21.111 -6.472 -23.235 1.00 65.44 262 LEU A CA 1
ATOM 1790 C C . LEU A 1 262 ? 21.674 -7.808 -23.747 1.00 65.44 262 LEU A C 1
ATOM 1792 O O . LEU A 1 262 ? 21.737 -8.791 -23.014 1.00 65.44 262 LEU A O 1
ATOM 1796 N N . ASN A 1 263 ? 22.099 -7.816 -25.006 1.00 65.81 263 ASN A N 1
ATOM 1797 C CA . ASN A 1 263 ? 22.626 -8.974 -25.716 1.00 65.81 263 ASN A CA 1
ATOM 1798 C C . ASN A 1 263 ? 24.165 -9.051 -25.672 1.00 65.81 263 ASN A C 1
ATOM 1800 O O . ASN A 1 263 ? 24.758 -9.936 -26.290 1.00 65.81 263 ASN A O 1
ATOM 1804 N N . GLY A 1 264 ? 24.814 -8.167 -24.903 1.00 59.31 264 GLY A N 1
ATOM 1805 C CA . GLY A 1 264 ? 26.260 -8.172 -24.683 1.00 59.31 264 GLY A CA 1
ATOM 1806 C C . GLY A 1 264 ? 27.088 -7.773 -25.906 1.00 59.31 264 GLY A C 1
ATOM 1807 O O . GLY A 1 264 ? 28.242 -8.183 -25.998 1.00 59.31 264 GLY A O 1
ATOM 1808 N N . ALA A 1 265 ? 26.517 -7.006 -26.834 1.00 59.81 265 ALA A N 1
ATOM 1809 C CA . ALA A 1 265 ? 27.212 -6.456 -27.991 1.00 59.81 265 ALA A CA 1
ATOM 1810 C C . ALA A 1 265 ? 27.714 -5.029 -27.742 1.00 59.81 265 ALA A C 1
ATOM 1812 O O . ALA A 1 265 ? 27.119 -4.256 -26.987 1.00 59.81 265 ALA A O 1
ATOM 1813 N N . SER A 1 266 ? 28.801 -4.657 -28.418 1.00 54.88 266 SER A N 1
ATOM 1814 C CA . SER A 1 266 ? 29.224 -3.262 -28.531 1.00 54.88 266 SER A CA 1
ATOM 1815 C C . SER A 1 266 ? 28.164 -2.466 -29.303 1.00 54.88 266 SER A C 1
ATOM 1817 O O . SER A 1 266 ? 27.474 -2.969 -30.189 1.00 54.88 266 SER A O 1
ATOM 1819 N N . ALA A 1 267 ? 27.984 -1.197 -28.942 1.00 54.41 267 ALA A N 1
ATOM 1820 C CA . ALA A 1 267 ? 26.849 -0.371 -29.365 1.00 54.41 267 ALA A CA 1
ATOM 1821 C C . ALA A 1 267 ? 26.834 0.032 -30.863 1.00 54.41 267 ALA A C 1
ATOM 1823 O O . ALA A 1 267 ? 26.173 1.006 -31.224 1.00 54.41 267 ALA A O 1
ATOM 1824 N N . ASN A 1 268 ? 27.565 -0.658 -31.744 1.00 59.97 268 ASN A N 1
ATOM 1825 C CA . ASN A 1 268 ? 27.872 -0.190 -33.091 1.00 59.97 268 ASN A CA 1
ATOM 1826 C C . ASN A 1 268 ? 27.541 -1.232 -34.175 1.00 59.97 268 ASN A C 1
ATOM 1828 O O . ASN A 1 268 ? 28.165 -2.281 -34.259 1.00 59.97 268 ASN A O 1
ATOM 1832 N N . LEU A 1 269 ? 26.599 -0.896 -35.063 1.00 58.09 269 LEU A N 1
ATOM 1833 C CA . LEU A 1 269 ? 26.220 -1.695 -36.244 1.00 58.09 269 LEU A CA 1
ATOM 1834 C C . LEU A 1 269 ? 27.356 -1.888 -37.266 1.00 58.09 269 LEU A C 1
ATOM 1836 O O . LEU A 1 269 ? 27.216 -2.668 -38.200 1.00 58.09 269 LEU A O 1
ATOM 1840 N N . THR A 1 270 ? 28.440 -1.112 -37.164 1.00 59.19 270 THR A N 1
ATOM 1841 C CA . THR A 1 270 ? 29.527 -1.104 -38.160 1.00 59.19 270 THR A CA 1
ATOM 1842 C C . THR A 1 270 ? 30.671 -2.065 -37.839 1.00 59.19 270 THR A C 1
ATOM 1844 O O . THR A 1 270 ? 31.685 -2.066 -38.544 1.00 59.19 270 THR A O 1
ATOM 1847 N N . GLU A 1 271 ? 30.518 -2.863 -36.788 1.00 60.12 271 GLU A N 1
ATOM 1848 C CA . GLU A 1 271 ? 31.481 -3.875 -36.372 1.00 60.12 271 GLU A CA 1
ATOM 1849 C C . GLU A 1 271 ? 31.131 -5.226 -37.027 1.00 60.12 271 GLU A C 1
ATOM 1851 O O . GLU A 1 271 ? 29.962 -5.545 -37.251 1.00 60.12 271 GLU A O 1
ATOM 1856 N N . ASP A 1 272 ? 32.176 -5.944 -37.435 1.00 60.44 272 ASP A N 1
ATOM 1857 C CA . ASP A 1 272 ? 32.160 -7.241 -38.127 1.00 60.44 272 ASP A CA 1
ATOM 1858 C C . ASP A 1 272 ? 32.960 -8.190 -37.227 1.00 60.44 272 ASP A C 1
ATOM 1860 O O . ASP A 1 272 ? 34.191 -8.246 -37.303 1.00 60.44 272 ASP A O 1
ATOM 1864 N N . HIS A 1 273 ? 32.286 -8.761 -36.228 1.00 56.22 273 HIS A N 1
ATOM 1865 C CA . HIS A 1 273 ? 32.936 -9.462 -35.121 1.00 56.22 273 HIS A CA 1
ATOM 1866 C C . HIS A 1 273 ? 33.340 -10.893 -35.496 1.00 56.22 273 HIS A C 1
ATOM 1868 O O . HIS A 1 273 ? 34.273 -11.427 -34.892 1.00 56.22 273 HIS A O 1
ATOM 1874 N N . ASP A 1 274 ? 32.685 -11.502 -36.485 1.00 54.00 274 ASP A N 1
ATOM 1875 C CA . ASP A 1 274 ? 33.037 -12.804 -37.057 1.00 54.00 274 ASP A CA 1
ATOM 1876 C C . ASP A 1 274 ? 33.926 -12.727 -38.309 1.00 54.00 274 ASP A C 1
ATOM 1878 O O . ASP A 1 274 ? 34.451 -13.753 -38.755 1.00 54.00 274 ASP A O 1
ATOM 1882 N N . ASN A 1 275 ? 34.220 -11.507 -38.771 1.00 54.91 275 ASN A N 1
ATOM 1883 C CA . ASN A 1 275 ? 35.177 -11.198 -39.829 1.00 54.91 275 ASN A CA 1
ATOM 1884 C C . ASN A 1 275 ? 34.789 -11.852 -41.172 1.00 54.91 275 ASN A C 1
ATOM 1886 O O . ASN A 1 275 ? 35.664 -12.219 -41.967 1.00 54.91 275 ASN A O 1
ATOM 1890 N N . ASP A 1 276 ? 33.480 -12.003 -41.416 1.00 54.44 276 ASP A N 1
ATOM 1891 C CA . ASP A 1 276 ? 32.899 -12.528 -42.656 1.00 54.44 276 ASP A CA 1
ATOM 1892 C C . ASP A 1 276 ? 32.774 -11.459 -43.763 1.00 54.44 276 ASP A C 1
ATOM 1894 O O . ASP A 1 276 ? 32.420 -11.764 -44.909 1.00 54.44 276 ASP A O 1
ATOM 1898 N N . GLY A 1 277 ? 33.120 -10.207 -43.444 1.00 58.78 277 GLY A N 1
ATOM 1899 C CA . GLY A 1 277 ? 33.081 -9.060 -44.342 1.00 58.78 277 GLY A CA 1
ATOM 1900 C C . GLY A 1 277 ? 31.769 -8.273 -44.297 1.00 58.78 277 GLY A C 1
ATOM 1901 O O . GLY A 1 277 ? 31.634 -7.296 -45.045 1.00 58.78 277 GLY A O 1
ATOM 1902 N N . VAL A 1 278 ? 30.802 -8.656 -43.455 1.00 55.03 278 VAL A N 1
ATOM 1903 C CA . VAL A 1 278 ? 29.486 -8.022 -43.329 1.00 55.03 278 VAL A CA 1
ATOM 1904 C C . VAL A 1 278 ? 29.325 -7.376 -41.957 1.00 55.03 278 VAL A C 1
ATOM 1906 O O . VAL A 1 278 ? 28.968 -8.005 -40.973 1.00 55.03 278 VAL A O 1
ATOM 1909 N N . LYS A 1 279 ? 29.448 -6.052 -41.920 1.00 61.88 279 LYS A N 1
ATOM 1910 C CA . LYS A 1 279 ? 29.242 -5.238 -40.714 1.00 61.88 279 LYS A CA 1
ATOM 1911 C C . LYS A 1 279 ? 27.771 -5.213 -40.295 1.00 61.88 279 LYS A C 1
ATOM 1913 O O . LYS A 1 279 ? 26.987 -4.492 -40.917 1.00 61.88 279 LYS A O 1
ATOM 1918 N N . ASN A 1 280 ? 27.396 -6.009 -39.295 1.00 57.03 280 ASN A N 1
ATOM 1919 C CA . ASN A 1 280 ? 25.994 -6.169 -38.896 1.00 57.03 280 ASN A CA 1
ATOM 1920 C C . ASN A 1 280 ? 25.738 -6.218 -37.371 1.00 57.03 280 ASN A C 1
ATOM 1922 O O . ASN A 1 280 ? 24.588 -6.374 -36.952 1.00 57.03 280 ASN A O 1
ATOM 1926 N N . GLY A 1 281 ? 26.760 -5.985 -36.538 1.00 63.09 281 GLY A N 1
ATOM 1927 C CA . GLY A 1 281 ? 26.597 -5.863 -35.086 1.00 63.09 281 GLY A CA 1
ATOM 1928 C C . GLY A 1 281 ? 26.574 -7.206 -34.342 1.00 63.09 281 GLY A C 1
ATOM 1929 O O . GLY A 1 281 ? 27.588 -7.883 -34.268 1.00 63.09 281 GLY A O 1
ATOM 1930 N N . VAL A 1 282 ? 25.460 -7.548 -33.680 1.00 56.12 282 VAL A N 1
ATOM 1931 C CA . VAL A 1 282 ? 25.383 -8.638 -32.680 1.00 56.12 282 VAL A CA 1
ATOM 1932 C C . VAL A 1 282 ? 25.584 -10.032 -33.301 1.00 56.12 282 VAL A C 1
ATOM 1934 O O . VAL A 1 282 ? 24.696 -10.562 -33.963 1.00 56.12 282 VAL A O 1
ATOM 1937 N N . GLU A 1 283 ? 26.709 -10.687 -33.006 1.00 56.47 283 GLU A N 1
ATOM 1938 C CA . GLU A 1 283 ? 27.071 -11.998 -33.570 1.00 56.47 283 GLU A CA 1
ATOM 1939 C C . GLU A 1 283 ? 27.359 -13.034 -32.462 1.00 56.47 283 GLU A C 1
ATOM 1941 O O . GLU A 1 283 ? 27.885 -12.697 -31.397 1.00 56.47 283 GLU A O 1
ATOM 1946 N N . TYR A 1 284 ? 26.978 -14.304 -32.679 1.00 56.94 284 TYR A N 1
ATOM 1947 C CA . TYR A 1 284 ? 27.057 -15.381 -31.675 1.00 56.94 284 TYR A CA 1
ATOM 1948 C C . TYR A 1 284 ? 27.663 -16.677 -32.218 1.00 56.94 284 TYR A C 1
ATOM 1950 O O . TYR A 1 284 ? 27.483 -17.037 -33.381 1.00 56.94 284 TYR A O 1
ATOM 1958 N N . PHE A 1 285 ? 28.321 -17.429 -31.326 1.00 53.69 285 PHE A N 1
ATOM 1959 C CA . PHE A 1 285 ? 29.007 -18.679 -31.654 1.00 53.69 285 PHE A CA 1
ATOM 1960 C C . PHE A 1 285 ? 28.567 -19.835 -30.755 1.00 53.69 285 PHE A C 1
ATOM 1962 O O . PHE A 1 285 ? 28.543 -19.720 -29.535 1.00 53.69 285 PHE A O 1
ATOM 1969 N N . LEU A 1 286 ? 28.310 -20.998 -31.350 1.00 42.75 286 LEU A N 1
ATOM 1970 C CA . LEU A 1 286 ? 28.139 -22.253 -30.622 1.00 42.75 286 LEU A CA 1
ATOM 1971 C C . LEU A 1 286 ? 29.306 -23.190 -30.955 1.00 42.75 286 LEU A C 1
ATOM 1973 O O . LEU A 1 286 ? 29.288 -23.873 -31.974 1.00 42.75 286 LEU A O 1
ATOM 1977 N N . GLY A 1 287 ? 30.318 -23.216 -30.081 1.00 45.38 287 GLY A N 1
ATOM 1978 C CA . GLY A 1 287 ? 31.432 -24.173 -30.119 1.00 45.38 287 GLY A CA 1
ATOM 1979 C C . GLY A 1 287 ? 32.417 -23.976 -31.279 1.00 4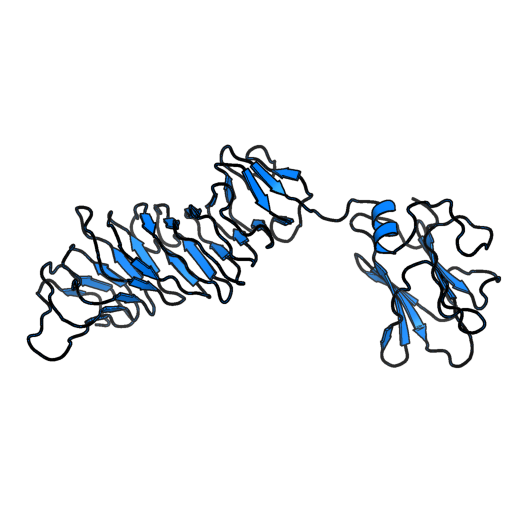5.38 287 GLY A C 1
ATOM 1980 O O . GLY A 1 287 ? 32.220 -24.500 -32.376 1.00 45.38 287 GLY A O 1
ATOM 1981 N N . GLY A 1 288 ? 33.523 -23.272 -31.019 1.00 38.94 288 GLY A N 1
ATOM 1982 C CA . GLY A 1 288 ? 34.589 -23.034 -31.990 1.00 38.94 288 GLY A CA 1
ATOM 1983 C C . GLY A 1 288 ? 35.400 -24.280 -32.371 1.00 38.94 288 GLY A C 1
ATOM 1984 O O . GLY A 1 288 ? 35.257 -25.381 -31.824 1.00 38.94 288 GLY A O 1
ATOM 1985 N N . LEU A 1 289 ? 36.294 -24.111 -33.348 1.00 38.91 289 LEU A N 1
ATOM 1986 C CA . LEU A 1 289 ? 37.341 -25.092 -33.639 1.00 38.91 289 LEU A CA 1
ATOM 1987 C C . LEU A 1 289 ? 38.187 -25.346 -32.383 1.00 38.91 289 LEU A C 1
ATOM 1989 O O . LEU A 1 289 ? 38.555 -24.418 -31.677 1.00 38.91 289 LEU A O 1
ATOM 1993 N N . ASN A 1 290 ? 38.487 -26.617 -32.101 1.00 41.53 290 ASN A N 1
ATOM 1994 C CA . ASN A 1 290 ? 39.358 -27.043 -30.995 1.00 41.53 290 ASN A CA 1
ATOM 1995 C C . ASN A 1 290 ? 38.901 -26.647 -29.577 1.00 41.53 290 ASN A C 1
ATOM 1997 O O . ASN A 1 290 ? 39.731 -26.552 -28.679 1.00 41.53 290 ASN A O 1
ATOM 2001 N N . GLY A 1 291 ? 37.597 -26.454 -29.354 1.00 43.81 291 GLY A N 1
ATOM 2002 C CA . GLY A 1 291 ? 37.090 -26.079 -28.029 1.00 43.81 291 GLY A CA 1
ATOM 2003 C C . GLY A 1 291 ? 37.346 -24.616 -27.669 1.00 43.81 291 GLY A C 1
ATOM 2004 O O . GLY A 1 291 ? 37.254 -24.259 -26.498 1.00 43.81 291 GLY A O 1
ATOM 2005 N N . ASP A 1 292 ? 37.653 -23.778 -28.661 1.00 44.50 292 ASP A N 1
ATOM 2006 C CA . ASP A 1 292 ? 37.762 -22.339 -28.477 1.00 44.50 292 ASP A CA 1
ATOM 2007 C C . ASP A 1 292 ? 36.376 -21.723 -28.208 1.00 44.50 292 ASP A C 1
ATOM 2009 O O . ASP A 1 292 ? 35.444 -21.848 -29.010 1.00 44.50 292 ASP A O 1
ATOM 2013 N N . THR A 1 293 ? 36.238 -21.100 -27.037 1.00 44.97 293 THR A N 1
ATOM 2014 C CA . THR A 1 293 ? 35.037 -20.398 -26.559 1.00 44.97 293 THR A CA 1
ATOM 2015 C C . THR A 1 293 ? 35.202 -18.879 -26.600 1.00 44.97 293 THR A C 1
ATOM 2017 O O . THR A 1 293 ? 34.413 -18.173 -25.980 1.00 44.97 293 THR A O 1
ATOM 2020 N N . THR A 1 294 ? 36.226 -18.350 -27.273 1.00 41.50 294 THR A N 1
ATOM 2021 C CA . THR A 1 294 ? 36.544 -16.911 -27.274 1.00 41.50 294 THR A CA 1
ATOM 2022 C C . THR A 1 294 ? 35.651 -16.071 -28.199 1.00 41.50 294 THR A C 1
ATOM 2024 O O . THR A 1 294 ? 36.021 -14.977 -28.597 1.00 41.50 294 THR A O 1
ATOM 2027 N N . GLY A 1 295 ? 34.435 -16.522 -28.517 1.00 42.62 295 GLY A N 1
ATOM 2028 C CA . GLY A 1 295 ? 33.417 -15.649 -29.106 1.00 42.62 295 GLY A CA 1
ATOM 2029 C C . GLY A 1 295 ? 32.984 -14.595 -28.083 1.00 42.62 295 GLY A C 1
ATOM 2030 O O . GLY A 1 295 ? 32.331 -14.936 -27.104 1.00 42.62 295 GLY A O 1
ATOM 2031 N N . PHE A 1 296 ? 33.391 -13.337 -28.273 1.00 49.47 296 PHE A N 1
ATOM 2032 C CA . PHE A 1 296 ? 33.356 -12.264 -27.264 1.00 49.47 296 PHE A CA 1
ATOM 2033 C C . PHE A 1 296 ? 32.015 -11.502 -27.133 1.00 49.47 296 PHE A C 1
ATOM 2035 O O . PHE A 1 296 ? 32.004 -10.325 -26.782 1.00 49.47 296 PHE A O 1
ATOM 2042 N N . THR A 1 297 ? 30.880 -12.174 -27.326 1.00 48.28 297 THR A N 1
ATOM 2043 C CA . THR A 1 297 ? 29.570 -11.747 -26.792 1.00 48.28 297 THR A CA 1
ATOM 2044 C C . THR A 1 297 ? 29.172 -12.695 -25.659 1.00 48.28 297 THR A C 1
ATOM 2046 O O . THR A 1 297 ? 29.625 -13.840 -25.605 1.00 48.28 297 THR A O 1
ATOM 2049 N N . ALA A 1 298 ? 28.355 -12.245 -24.702 1.00 48.88 298 ALA A N 1
ATOM 2050 C CA . ALA A 1 298 ? 27.842 -13.151 -23.674 1.00 48.88 298 ALA A CA 1
ATOM 2051 C C . ALA A 1 298 ? 27.032 -14.264 -24.357 1.00 48.88 298 ALA A C 1
ATOM 2053 O O . ALA A 1 298 ? 25.968 -14.000 -24.912 1.00 48.88 298 ALA A O 1
ATOM 2054 N N . LEU A 1 299 ? 27.553 -15.495 -24.352 1.00 52.16 299 LEU A N 1
ATOM 2055 C CA . LEU A 1 299 ? 26.915 -16.630 -25.013 1.00 52.16 299 LEU A CA 1
ATOM 2056 C C . LEU A 1 299 ? 25.500 -16.829 -24.443 1.00 52.16 299 LEU A C 1
ATOM 2058 O O . LEU A 1 299 ? 25.377 -17.125 -23.248 1.00 52.16 299 LEU A O 1
ATOM 2062 N N . PRO A 1 300 ? 24.427 -16.716 -25.248 1.00 56.56 300 PRO A N 1
ATOM 2063 C CA . PRO A 1 300 ? 23.114 -17.135 -24.805 1.00 56.56 300 PRO A CA 1
ATOM 2064 C C . PRO A 1 300 ? 23.206 -18.620 -24.461 1.00 56.56 300 PRO A C 1
ATOM 2066 O O . PRO A 1 300 ? 23.766 -19.426 -25.210 1.00 56.56 300 PRO A O 1
ATOM 2069 N N . SER A 1 301 ? 22.709 -18.980 -23.281 1.00 61.38 301 SER A N 1
ATOM 2070 C CA . SER A 1 301 ? 22.776 -20.363 -22.820 1.00 61.38 301 SER A CA 1
ATOM 2071 C C . SER A 1 301 ? 22.018 -21.263 -23.793 1.00 61.38 301 SER A C 1
ATOM 2073 O O . SER A 1 301 ? 20.849 -21.015 -24.088 1.00 61.38 301 SER A O 1
ATOM 2075 N N . VAL A 1 302 ? 22.667 -22.326 -24.275 1.00 70.44 302 VAL A N 1
ATOM 2076 C CA . VAL A 1 302 ? 21.966 -23.369 -25.029 1.00 70.44 302 VAL A CA 1
ATOM 2077 C C . VAL A 1 302 ? 21.125 -24.169 -24.051 1.00 70.44 302 VAL A C 1
ATOM 2079 O O . VAL A 1 302 ? 21.652 -24.820 -23.148 1.00 70.44 302 VAL A O 1
ATOM 2082 N N . VAL A 1 303 ? 19.814 -24.151 -24.253 1.00 78.88 303 VAL A N 1
ATOM 2083 C CA . VAL A 1 303 ? 18.884 -24.960 -23.466 1.00 78.88 303 VAL A CA 1
ATOM 2084 C C . VAL A 1 303 ? 18.586 -26.241 -24.234 1.00 78.88 303 VAL A C 1
ATOM 2086 O O . VAL A 1 303 ? 18.272 -26.197 -25.419 1.00 78.88 303 VAL A O 1
ATOM 2089 N N . SER A 1 304 ? 18.685 -27.390 -23.563 1.00 80.06 304 SER A N 1
ATOM 2090 C CA . SER A 1 304 ? 18.283 -28.690 -24.109 1.00 80.06 304 SER A CA 1
ATOM 2091 C C . SER A 1 304 ? 16.999 -29.151 -23.434 1.00 80.06 304 SER A C 1
ATOM 2093 O O . SER A 1 304 ? 16.980 -29.380 -22.226 1.00 80.06 304 SER A O 1
ATOM 2095 N N . THR A 1 305 ? 15.928 -29.301 -24.211 1.00 81.75 305 THR A N 1
ATOM 2096 C CA . THR A 1 305 ? 14.647 -29.838 -23.735 1.00 81.75 305 THR A CA 1
ATOM 2097 C C . THR A 1 305 ? 14.242 -31.004 -24.622 1.00 81.75 305 THR A C 1
ATOM 2099 O O . THR A 1 305 ? 14.033 -30.835 -25.820 1.00 81.75 305 THR A O 1
ATOM 2102 N N . ALA A 1 306 ? 14.153 -32.206 -24.044 1.00 81.50 306 ALA A N 1
ATOM 2103 C CA . ALA A 1 306 ? 13.730 -33.426 -24.743 1.00 81.50 306 ALA A CA 1
ATOM 2104 C C . ALA A 1 306 ? 14.475 -33.708 -26.075 1.00 81.50 306 ALA A C 1
ATOM 2106 O O . ALA A 1 306 ? 13.888 -34.224 -27.022 1.00 81.50 306 ALA A O 1
ATOM 2107 N N . GLY A 1 307 ? 15.772 -33.377 -26.157 1.00 75.69 307 GLY A N 1
ATOM 2108 C CA . GLY A 1 307 ? 16.598 -33.610 -27.354 1.00 75.69 307 GLY A CA 1
ATOM 2109 C C . GLY A 1 307 ? 16.540 -32.503 -28.416 1.00 75.69 307 GLY A C 1
ATOM 2110 O O . GLY A 1 307 ? 17.179 -32.627 -29.463 1.00 75.69 307 GLY A O 1
ATOM 2111 N N . VAL A 1 308 ? 15.822 -31.411 -28.146 1.00 80.88 308 VAL A N 1
ATOM 2112 C CA . VAL A 1 308 ? 15.828 -30.184 -28.951 1.00 80.88 308 VAL A CA 1
ATOM 2113 C C . VAL A 1 308 ? 16.675 -29.135 -28.239 1.00 80.88 308 VAL A C 1
ATOM 2115 O O . VAL A 1 308 ? 16.497 -28.895 -27.044 1.00 80.88 308 VAL A O 1
ATOM 2118 N N . LEU A 1 309 ? 17.602 -28.527 -28.976 1.00 81.25 309 LEU A N 1
ATOM 2119 C CA . LEU A 1 309 ? 18.428 -27.424 -28.505 1.00 81.25 309 LEU A CA 1
ATOM 2120 C C . LEU A 1 309 ? 17.775 -26.096 -28.888 1.00 81.25 309 LEU A C 1
ATOM 2122 O O . LEU A 1 309 ? 17.182 -25.979 -29.962 1.00 81.25 309 LEU A O 1
ATOM 2126 N N . SER A 1 310 ? 17.899 -25.089 -28.030 1.00 83.06 310 SER A N 1
ATOM 2127 C CA . SER A 1 310 ? 17.423 -23.739 -28.315 1.00 83.06 310 SER A CA 1
ATOM 2128 C C . SER A 1 310 ? 18.404 -22.672 -27.863 1.00 83.06 310 SER A C 1
ATOM 2130 O O . SER A 1 310 ? 19.033 -22.802 -26.811 1.00 83.06 310 SER A O 1
ATOM 2132 N N . VAL A 1 311 ? 18.465 -21.595 -28.640 1.00 78.00 311 VAL A N 1
ATOM 2133 C CA . VAL A 1 311 ? 19.131 -20.338 -28.298 1.00 78.00 311 VAL A CA 1
ATOM 2134 C C . VAL A 1 311 ? 18.107 -19.213 -28.389 1.00 78.00 311 VAL A C 1
ATOM 2136 O O . VAL A 1 311 ? 17.291 -19.207 -29.312 1.00 78.00 311 VAL A O 1
ATOM 2139 N N . SER A 1 312 ? 18.146 -18.285 -27.434 1.00 79.81 312 SER A N 1
ATOM 2140 C CA . SER A 1 312 ? 17.217 -17.158 -27.362 1.00 79.81 312 SER A CA 1
ATOM 2141 C C . SER A 1 312 ? 17.958 -15.831 -27.256 1.00 79.81 312 SER A C 1
ATOM 2143 O O . SER A 1 312 ? 18.961 -15.738 -26.550 1.00 79.81 312 SER A O 1
ATOM 2145 N N . TRP A 1 313 ? 17.406 -14.814 -27.910 1.00 77.62 313 TRP A N 1
ATOM 2146 C CA . TRP A 1 313 ? 17.842 -13.423 -27.860 1.00 77.62 313 TRP A CA 1
ATOM 2147 C C . TRP A 1 313 ? 16.684 -12.560 -27.391 1.00 77.62 313 TRP A C 1
ATOM 2149 O O . TRP A 1 313 ? 15.619 -12.555 -28.013 1.00 77.62 313 TRP A O 1
ATOM 2159 N N . SER A 1 314 ? 16.883 -11.832 -26.298 1.00 75.62 314 SER A N 1
ATOM 2160 C CA . SER A 1 314 ? 15.875 -10.899 -25.802 1.00 75.62 314 SER A CA 1
ATOM 2161 C C . SER A 1 314 ? 15.844 -9.677 -26.711 1.00 75.62 314 SER A C 1
ATOM 2163 O O . SER A 1 314 ? 16.871 -9.031 -26.915 1.00 75.62 314 SER A O 1
ATOM 2165 N N . MET A 1 315 ? 14.682 -9.341 -27.259 1.00 67.62 315 MET A N 1
ATOM 2166 C CA . MET A 1 315 ? 14.455 -8.036 -27.864 1.00 67.62 315 MET A CA 1
ATOM 2167 C C . MET A 1 315 ? 14.482 -6.989 -26.748 1.00 67.62 315 MET A C 1
ATOM 2169 O O . MET A 1 315 ? 13.935 -7.183 -25.664 1.00 67.62 315 MET A O 1
ATOM 2173 N N . GLY A 1 316 ? 15.201 -5.894 -26.982 1.00 60.91 316 GLY A N 1
ATOM 2174 C CA . GLY A 1 316 ? 15.279 -4.809 -26.019 1.00 60.91 316 GLY A CA 1
ATOM 2175 C C . GLY A 1 316 ? 13.901 -4.156 -25.933 1.00 60.91 316 GLY A C 1
ATOM 2176 O O . GLY A 1 316 ? 13.238 -4.035 -26.967 1.00 60.91 316 GLY A O 1
ATOM 2177 N N . PRO A 1 317 ? 13.454 -3.711 -24.753 1.00 51.28 317 PRO A N 1
ATOM 2178 C CA . PRO A 1 317 ? 12.224 -2.939 -24.637 1.00 51.28 317 PRO A CA 1
ATOM 2179 C C . PRO A 1 317 ? 12.195 -1.782 -25.648 1.00 51.28 317 PRO A C 1
ATOM 2181 O O . PRO A 1 317 ? 13.147 -1.011 -25.758 1.00 51.28 317 PRO A O 1
ATOM 2184 N N . GLY A 1 318 ? 11.123 -1.699 -26.444 1.00 52.91 318 GLY A N 1
ATOM 2185 C CA . GLY A 1 318 ? 10.959 -0.683 -27.491 1.00 52.91 318 GLY A CA 1
ATOM 2186 C C . GLY A 1 318 ? 11.692 -0.947 -28.815 1.00 52.91 318 GLY A C 1
ATOM 2187 O O . GLY A 1 318 ? 11.618 -0.103 -29.704 1.00 52.91 318 GLY A O 1
ATOM 2188 N N . TYR A 1 319 ? 12.381 -2.082 -28.986 1.00 65.00 319 TYR A N 1
ATOM 2189 C CA . TYR A 1 319 ? 12.815 -2.527 -30.314 1.00 65.00 319 TYR A CA 1
ATOM 2190 C C . TYR A 1 319 ? 11.606 -3.054 -31.102 1.00 65.00 319 TYR A C 1
ATOM 2192 O O . TYR A 1 319 ? 10.932 -3.977 -30.657 1.00 65.00 319 TYR A O 1
ATOM 2200 N N . SER A 1 320 ? 11.321 -2.460 -32.264 1.00 64.19 320 SER A N 1
ATOM 2201 C CA . SER A 1 320 ? 10.150 -2.778 -33.099 1.00 64.19 320 SER A CA 1
ATOM 2202 C C . SER A 1 320 ? 10.511 -3.397 -34.451 1.00 64.19 320 SER A C 1
ATOM 2204 O O . SER A 1 320 ? 9.709 -3.334 -35.385 1.00 64.19 320 SER A O 1
ATOM 2206 N N . GLY A 1 321 ? 11.726 -3.938 -34.587 1.00 69.50 321 GLY A N 1
ATOM 2207 C CA . GLY A 1 321 ? 12.154 -4.584 -35.824 1.00 69.50 321 GLY A CA 1
ATOM 2208 C C . GLY A 1 321 ? 11.252 -5.768 -36.168 1.00 69.50 321 GLY A C 1
ATOM 2209 O O . GLY A 1 321 ? 10.735 -6.455 -35.287 1.00 69.50 321 GLY A O 1
ATOM 2210 N N . SER A 1 322 ? 11.054 -6.017 -37.455 1.00 77.00 322 SER A N 1
ATOM 2211 C CA . SER A 1 322 ? 10.338 -7.184 -37.959 1.00 77.00 322 SER A CA 1
ATOM 2212 C C . SER A 1 322 ? 11.317 -8.225 -38.504 1.00 77.00 322 SER A C 1
ATOM 2214 O O . SER A 1 322 ? 12.312 -7.912 -39.161 1.00 77.00 322 SER A O 1
ATOM 2216 N N . TYR A 1 323 ? 11.042 -9.501 -38.235 1.00 79.31 323 TYR A N 1
ATOM 2217 C CA . TYR A 1 323 ? 11.874 -10.592 -38.738 1.00 79.31 323 TYR A CA 1
ATOM 2218 C C . TYR A 1 323 ? 11.768 -10.717 -40.259 1.00 79.31 323 TYR A C 1
ATOM 2220 O O . TYR A 1 323 ? 10.676 -10.689 -40.825 1.00 79.31 323 TYR A O 1
ATOM 2228 N N . GLY A 1 324 ? 12.908 -10.891 -40.920 1.00 75.44 324 GLY A N 1
ATOM 2229 C CA . GLY A 1 324 ? 13.020 -10.931 -42.376 1.00 75.44 324 GLY A CA 1
ATOM 2230 C C . GLY A 1 324 ? 13.190 -9.557 -43.026 1.00 75.44 324 GLY A C 1
ATOM 2231 O O . GLY A 1 324 ? 13.652 -9.506 -44.163 1.00 75.44 324 GLY A O 1
ATOM 2232 N N . THR A 1 325 ? 12.866 -8.468 -42.322 1.00 75.81 325 THR A N 1
ATOM 2233 C CA . THR A 1 325 ? 13.111 -7.094 -42.788 1.00 75.81 325 THR A CA 1
ATOM 2234 C C . THR A 1 325 ? 14.258 -6.456 -42.022 1.00 75.81 325 THR A C 1
ATOM 2236 O O . THR A 1 325 ? 15.263 -6.115 -42.630 1.00 75.81 325 THR A O 1
ATOM 2239 N N . ASP A 1 326 ? 14.143 -6.378 -40.699 1.00 70.06 326 ASP A N 1
ATOM 2240 C CA . ASP A 1 326 ? 15.064 -5.630 -39.839 1.00 70.06 326 ASP A CA 1
ATOM 2241 C C . ASP A 1 326 ? 16.101 -6.532 -39.189 1.00 70.06 326 ASP A C 1
ATOM 2243 O O . ASP A 1 326 ? 17.219 -6.107 -38.911 1.00 70.06 326 ASP A O 1
ATOM 2247 N N . PHE A 1 327 ? 15.771 -7.808 -39.006 1.00 75.88 327 PHE A N 1
ATOM 2248 C CA . PHE A 1 327 ? 16.708 -8.811 -38.524 1.00 75.88 327 PHE A CA 1
ATOM 2249 C C . PHE A 1 327 ? 16.346 -10.212 -39.008 1.00 75.88 327 PHE A C 1
ATOM 2251 O O . PHE A 1 327 ? 15.196 -10.509 -39.333 1.00 75.88 327 PHE A O 1
ATOM 2258 N N . VAL A 1 328 ? 17.328 -11.105 -39.020 1.00 79.69 328 VAL A N 1
ATOM 2259 C CA . VAL A 1 328 ? 17.164 -12.524 -39.347 1.00 79.69 328 VAL A CA 1
ATOM 2260 C C . VAL A 1 328 ? 18.052 -13.380 -38.463 1.00 79.69 328 VAL A C 1
ATOM 2262 O O . VAL A 1 328 ? 19.109 -12.957 -38.008 1.00 79.69 328 VAL A O 1
ATOM 2265 N N . VAL A 1 329 ? 17.644 -14.628 -38.264 1.00 82.12 329 VAL A N 1
ATOM 2266 C CA . VAL A 1 329 ? 18.546 -15.652 -37.739 1.00 82.12 329 VAL A CA 1
ATOM 2267 C C . VAL A 1 329 ? 19.270 -16.264 -38.932 1.00 82.12 329 VAL A C 1
ATOM 2269 O O . VAL A 1 329 ? 18.622 -16.737 -39.869 1.00 82.12 329 VAL A O 1
ATOM 2272 N N . GLU A 1 330 ? 20.594 -16.305 -38.878 1.00 77.12 330 GLU A N 1
ATOM 2273 C CA . GLU A 1 330 ? 21.430 -17.009 -39.848 1.00 77.12 330 GLU A CA 1
ATOM 2274 C C . GLU A 1 330 ? 22.100 -18.212 -39.180 1.00 77.12 330 GLU A C 1
ATOM 2276 O O . GLU A 1 330 ? 22.382 -18.202 -37.980 1.00 77.12 330 GLU A O 1
ATOM 2281 N N . ALA A 1 331 ? 22.337 -19.275 -39.949 1.00 77.69 331 ALA A N 1
ATOM 2282 C CA . ALA A 1 331 ? 23.193 -20.369 -39.507 1.00 77.69 331 ALA A CA 1
ATOM 2283 C C . ALA A 1 331 ? 24.216 -20.750 -40.561 1.00 77.69 331 ALA A C 1
ATOM 2285 O O . ALA A 1 331 ? 24.012 -20.568 -41.766 1.00 77.69 331 ALA A O 1
ATOM 2286 N N . SER A 1 332 ? 25.286 -21.351 -40.055 1.00 73.06 332 SER A N 1
ATOM 2287 C CA . SER A 1 332 ? 26.346 -21.945 -40.844 1.00 73.06 332 SER A CA 1
ATOM 2288 C C . SER A 1 332 ? 26.830 -23.254 -40.216 1.00 73.06 332 SER A C 1
ATOM 2290 O O . SER A 1 332 ? 26.680 -23.506 -39.017 1.00 73.06 332 SER A O 1
ATOM 2292 N N . VAL A 1 333 ? 27.416 -24.107 -41.054 1.00 71.44 333 VAL A N 1
ATOM 2293 C CA . VAL A 1 333 ? 28.128 -25.326 -40.640 1.00 71.44 333 VAL A CA 1
ATOM 2294 C C . VAL A 1 333 ? 29.623 -25.075 -40.399 1.00 71.44 333 VAL A C 1
ATOM 2296 O O . VAL A 1 333 ? 30.273 -25.876 -39.726 1.00 71.44 333 VAL A O 1
ATOM 2299 N N . THR A 1 334 ? 30.170 -23.965 -40.908 1.00 66.00 334 THR A N 1
ATOM 2300 C CA . THR A 1 334 ? 31.551 -23.515 -40.658 1.00 66.00 334 THR A CA 1
ATOM 2301 C C . THR A 1 334 ? 31.588 -22.032 -40.285 1.00 66.00 334 THR A C 1
ATOM 2303 O O . THR A 1 334 ? 30.695 -21.274 -40.649 1.00 66.00 334 THR A O 1
ATOM 2306 N N . LEU A 1 335 ? 32.607 -21.612 -39.535 1.00 56.62 335 LEU A N 1
ATOM 2307 C CA . LEU A 1 335 ? 32.754 -20.219 -39.088 1.00 56.62 335 LEU A CA 1
ATOM 2308 C C . LEU A 1 335 ? 33.057 -19.256 -40.251 1.00 56.62 335 LEU A C 1
ATOM 2310 O O . LEU A 1 335 ? 32.697 -18.093 -40.212 1.00 56.62 335 LEU A O 1
ATOM 2314 N N . ASP A 1 336 ? 33.733 -19.770 -41.274 1.00 59.69 336 ASP A N 1
ATOM 2315 C CA . ASP A 1 336 ? 34.285 -19.072 -42.440 1.00 59.69 336 ASP A CA 1
ATOM 2316 C C . ASP A 1 336 ? 33.468 -19.305 -43.726 1.00 59.69 336 ASP A C 1
ATOM 2318 O O . ASP A 1 336 ? 33.901 -18.971 -44.830 1.00 59.69 336 ASP A O 1
ATOM 2322 N N . GLY A 1 337 ? 32.315 -19.963 -43.595 1.00 62.44 337 GLY A N 1
ATOM 2323 C CA . GLY A 1 337 ? 31.477 -20.396 -44.706 1.00 62.44 337 GLY A CA 1
ATOM 2324 C C . GLY A 1 337 ? 30.339 -19.435 -45.032 1.00 62.44 337 GLY A C 1
ATOM 2325 O O . GLY A 1 337 ? 30.157 -18.390 -44.418 1.00 62.44 337 GLY A O 1
ATOM 2326 N N . VAL A 1 338 ? 29.523 -19.827 -46.011 1.00 69.81 338 VAL A N 1
ATOM 2327 C CA . VAL A 1 338 ? 28.323 -19.077 -46.400 1.00 69.81 338 VAL A CA 1
ATOM 2328 C C . VAL A 1 338 ? 27.263 -19.190 -45.299 1.00 69.81 338 VAL A C 1
ATOM 2330 O O . VAL A 1 338 ? 26.697 -20.264 -45.087 1.00 69.81 338 VAL A O 1
ATOM 2333 N N . TRP A 1 339 ? 26.963 -18.071 -44.639 1.00 72.88 339 TRP A N 1
ATOM 2334 C CA . TRP A 1 339 ? 25.801 -17.928 -43.762 1.00 72.88 339 TRP A CA 1
ATOM 2335 C C . TRP A 1 339 ? 24.498 -17.914 -44.571 1.00 72.88 339 TRP A C 1
ATOM 2337 O O . TRP A 1 339 ? 24.440 -17.384 -45.681 1.00 72.88 339 TRP A O 1
ATOM 2347 N N . SER A 1 340 ? 23.434 -18.503 -44.020 1.00 75.75 340 SER A N 1
ATOM 2348 C CA . SER A 1 340 ? 22.128 -18.588 -44.687 1.00 75.75 340 SER A CA 1
ATOM 2349 C C . SER A 1 340 ? 20.968 -18.213 -43.762 1.00 75.75 340 SER A C 1
ATOM 2351 O O . SER A 1 340 ? 20.904 -18.686 -42.624 1.00 75.75 340 SER A O 1
ATOM 2353 N N . ASN A 1 341 ? 20.034 -17.392 -44.267 1.00 69.94 341 ASN A N 1
ATOM 2354 C CA . ASN A 1 341 ? 18.744 -17.103 -43.623 1.00 69.94 341 ASN A CA 1
ATOM 2355 C C . ASN A 1 341 ? 17.931 -18.421 -43.573 1.00 69.94 341 ASN A C 1
ATOM 2357 O O . ASN A 1 341 ? 17.733 -19.034 -44.619 1.00 69.94 341 ASN A O 1
ATOM 2361 N N . GLN A 1 342 ? 17.530 -18.886 -42.377 1.00 64.69 342 GLN A N 1
ATOM 2362 C CA . GLN A 1 342 ? 17.238 -20.311 -42.043 1.00 64.69 342 GLN A CA 1
ATOM 2363 C C . GLN A 1 342 ? 16.373 -21.137 -43.038 1.00 64.69 342 GLN A C 1
ATOM 2365 O O . GLN A 1 342 ? 15.449 -20.604 -43.644 1.00 64.69 342 GLN A O 1
ATOM 2370 N N . ALA A 1 343 ? 16.541 -22.474 -43.183 1.00 57.38 343 ALA A N 1
ATOM 2371 C CA . ALA A 1 343 ? 17.037 -23.453 -42.193 1.00 57.38 343 ALA A CA 1
ATOM 2372 C C . ALA A 1 343 ? 18.034 -24.545 -42.660 1.00 57.38 343 ALA A C 1
ATOM 2374 O O . ALA A 1 343 ? 17.826 -25.224 -43.665 1.00 57.38 343 ALA A O 1
ATOM 2375 N N . LEU A 1 344 ? 18.975 -24.864 -41.753 1.00 57.69 344 LEU A N 1
ATOM 2376 C CA . LEU A 1 344 ? 19.669 -26.160 -41.573 1.00 57.69 344 LEU A CA 1
ATOM 2377 C C . LEU A 1 344 ? 18.856 -27.106 -40.647 1.00 57.69 344 LEU A C 1
ATOM 2379 O O . LEU A 1 344 ? 19.384 -27.733 -39.719 1.00 57.69 344 LEU A O 1
ATOM 2383 N N . GLY A 1 345 ? 17.536 -27.168 -40.846 1.00 64.12 345 GLY A N 1
ATOM 2384 C CA . GLY A 1 345 ? 16.609 -28.000 -40.063 1.00 64.12 345 GLY A CA 1
ATOM 2385 C C . GLY A 1 345 ? 16.200 -27.465 -38.679 1.00 64.12 345 GLY A C 1
ATOM 2386 O O . GLY A 1 345 ? 15.803 -28.269 -37.841 1.00 64.12 345 GLY A O 1
ATOM 2387 N N . GLY A 1 346 ? 16.323 -26.158 -38.412 1.00 76.25 346 GLY A N 1
ATOM 2388 C CA . GLY A 1 346 ? 15.779 -25.493 -37.216 1.00 76.25 346 GLY A CA 1
ATOM 2389 C C . GLY A 1 346 ? 14.595 -24.560 -37.513 1.00 76.25 346 GLY A C 1
ATOM 2390 O O . GLY A 1 346 ? 14.263 -24.328 -38.675 1.00 76.25 346 GLY A O 1
ATOM 2391 N N . THR A 1 347 ? 13.963 -24.017 -36.470 1.00 83.94 347 THR A N 1
ATOM 2392 C CA . THR A 1 347 ? 12.810 -23.101 -36.560 1.00 83.94 347 THR A CA 1
ATOM 2393 C C . THR A 1 347 ? 13.012 -21.851 -35.713 1.00 83.94 347 THR A C 1
ATOM 2395 O O . THR A 1 347 ? 13.567 -21.932 -34.620 1.00 83.94 347 THR A O 1
ATOM 2398 N N . VAL A 1 348 ? 12.544 -20.701 -36.207 1.00 86.56 348 VAL A N 1
ATOM 2399 C CA . VAL A 1 348 ? 12.532 -19.439 -35.456 1.00 86.56 348 VAL A CA 1
ATOM 2400 C C . VAL A 1 348 ? 11.136 -19.206 -34.892 1.00 86.56 348 VAL A C 1
ATOM 2402 O O . VAL A 1 348 ? 10.163 -19.149 -35.641 1.00 86.56 348 VAL A O 1
ATOM 2405 N N . GLY A 1 349 ? 11.046 -19.087 -33.572 1.00 84.38 349 GLY A N 1
ATOM 2406 C CA . GLY A 1 349 ? 9.874 -18.597 -32.859 1.00 84.38 349 GLY A CA 1
ATOM 2407 C C . GLY A 1 349 ? 10.125 -17.173 -32.382 1.00 84.38 349 GLY A C 1
ATOM 2408 O O . GLY A 1 349 ? 11.222 -16.862 -31.926 1.00 84.38 349 GLY A O 1
ATOM 2409 N N . ILE A 1 350 ? 9.119 -16.313 -32.496 1.00 80.81 350 ILE A N 1
ATOM 2410 C CA . ILE A 1 350 ? 9.181 -14.943 -31.986 1.00 80.81 350 ILE A CA 1
ATOM 2411 C C . ILE A 1 350 ? 7.994 -14.761 -31.057 1.00 80.81 350 ILE A C 1
ATOM 2413 O O . ILE A 1 350 ? 6.845 -14.940 -31.464 1.00 80.81 350 ILE A O 1
ATOM 2417 N N . THR A 1 351 ? 8.288 -14.436 -29.808 1.00 72.75 351 THR A N 1
ATOM 2418 C CA . THR A 1 351 ? 7.319 -13.936 -28.835 1.00 72.75 351 THR A CA 1
ATOM 2419 C C . THR A 1 351 ? 7.605 -12.463 -28.585 1.00 72.75 351 THR A C 1
ATOM 2421 O O . THR A 1 351 ? 8.683 -11.993 -28.935 1.00 72.75 351 THR A O 1
ATOM 2424 N N . GLU A 1 352 ? 6.631 -11.749 -28.016 1.00 64.69 352 GLU A N 1
ATOM 2425 C CA . GLU A 1 352 ? 6.611 -10.292 -27.790 1.00 64.69 352 GLU A CA 1
ATOM 2426 C C . GLU A 1 352 ? 7.987 -9.637 -27.577 1.00 64.69 352 GLU A C 1
ATOM 2428 O O . GLU A 1 352 ? 8.287 -8.636 -28.218 1.00 64.69 352 GLU A O 1
ATOM 2433 N N . ASP A 1 353 ? 8.838 -10.236 -26.748 1.00 72.31 353 ASP A N 1
ATOM 2434 C CA . ASP A 1 353 ? 10.144 -9.730 -26.338 1.00 72.31 353 ASP A CA 1
ATOM 2435 C C . ASP A 1 353 ? 11.318 -10.704 -26.575 1.00 72.31 353 ASP A C 1
ATOM 2437 O O . ASP A 1 353 ? 12.431 -10.428 -26.131 1.00 72.31 353 ASP A O 1
ATOM 2441 N N . VAL A 1 354 ? 11.135 -11.840 -27.263 1.00 78.69 354 VAL A N 1
ATOM 2442 C CA . VAL A 1 354 ? 12.202 -12.849 -27.445 1.00 78.69 354 VAL A CA 1
ATOM 2443 C C . VAL A 1 354 ? 12.167 -13.490 -28.833 1.00 78.69 354 VAL A C 1
ATOM 2445 O O . VAL A 1 354 ? 11.132 -13.965 -29.299 1.00 78.69 354 VAL A O 1
ATOM 2448 N N . VAL A 1 355 ? 13.338 -13.578 -29.470 1.00 80.88 355 VAL A N 1
ATOM 2449 C CA . VAL A 1 355 ? 13.577 -14.399 -30.665 1.00 80.88 355 VAL A CA 1
ATOM 2450 C C . VAL A 1 355 ? 14.247 -15.696 -30.229 1.00 80.88 355 VAL A C 1
ATOM 2452 O O . VAL A 1 355 ? 15.326 -15.672 -29.645 1.00 80.88 355 VAL A O 1
ATOM 2455 N N . THR A 1 356 ? 13.642 -16.838 -30.533 1.00 85.75 356 THR A N 1
ATOM 2456 C CA . THR A 1 356 ? 14.173 -18.163 -30.200 1.00 85.75 356 THR A CA 1
ATOM 2457 C C . THR A 1 356 ? 14.434 -18.960 -31.466 1.00 85.75 356 THR A C 1
ATOM 2459 O O . THR A 1 356 ? 13.530 -19.182 -32.266 1.00 85.75 356 THR A O 1
ATOM 2462 N N . TYR A 1 357 ? 15.656 -19.460 -31.626 1.00 85.50 357 TYR A N 1
ATOM 2463 C CA . TYR A 1 357 ? 15.982 -20.457 -32.639 1.00 85.50 357 TYR A CA 1
ATOM 2464 C C . TYR A 1 357 ? 16.090 -21.839 -31.999 1.00 85.50 357 TYR A C 1
ATOM 2466 O O . TYR A 1 357 ? 16.921 -22.064 -31.117 1.00 85.50 357 TYR A O 1
ATOM 2474 N N . THR A 1 358 ? 15.258 -22.77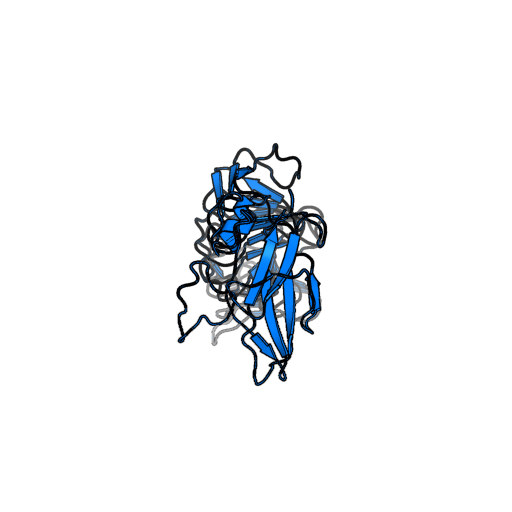3 -32.454 1.00 85.50 358 THR A N 1
ATOM 2475 C CA . THR A 1 358 ? 15.257 -24.171 -32.013 1.00 85.50 358 THR A CA 1
ATOM 2476 C C . THR A 1 358 ? 15.791 -25.080 -33.111 1.00 85.50 358 THR A C 1
ATOM 2478 O O . THR A 1 358 ? 15.515 -24.886 -34.293 1.00 85.50 358 THR A O 1
ATOM 2481 N N . PHE A 1 359 ? 16.574 -26.087 -32.743 1.00 80.81 359 PHE A N 1
ATOM 2482 C CA . PHE A 1 359 ? 17.186 -27.013 -33.690 1.00 80.81 359 PHE A CA 1
ATOM 2483 C C . PHE A 1 359 ? 17.408 -28.391 -33.054 1.00 80.81 359 PHE A C 1
ATOM 2485 O O . PHE A 1 359 ? 17.570 -28.501 -31.836 1.00 80.81 359 PHE A O 1
ATOM 2492 N N . PRO A 1 360 ? 17.410 -29.474 -33.850 1.00 76.88 360 PRO A N 1
ATOM 2493 C CA . PRO A 1 360 ? 17.663 -30.808 -33.325 1.00 76.88 360 PRO A CA 1
ATOM 2494 C C . PRO A 1 360 ? 19.088 -30.905 -32.774 1.00 76.88 360 PRO A C 1
ATOM 2496 O O . PRO A 1 360 ? 20.025 -30.347 -33.356 1.00 76.88 360 PRO A O 1
ATOM 2499 N N . ALA A 1 361 ? 19.267 -31.669 -31.696 1.00 70.75 361 ALA A N 1
ATOM 2500 C CA . ALA A 1 361 ? 20.585 -32.100 -31.245 1.00 70.75 361 ALA A CA 1
ATOM 2501 C C . ALA A 1 361 ? 21.190 -33.048 -32.300 1.00 70.75 361 ALA A C 1
ATOM 2503 O O . ALA A 1 361 ? 21.004 -34.262 -32.255 1.00 70.75 361 ALA A O 1
ATOM 2504 N N . ALA A 1 362 ? 21.841 -32.496 -33.324 1.00 62.72 362 ALA A N 1
ATOM 2505 C CA . ALA A 1 362 ? 22.501 -33.297 -34.348 1.00 62.72 362 ALA A CA 1
ATOM 2506 C C . ALA A 1 362 ? 23.739 -33.983 -33.751 1.00 62.72 362 ALA A C 1
ATOM 2508 O O . ALA A 1 362 ? 24.515 -33.345 -33.043 1.00 62.72 362 ALA A O 1
ATOM 2509 N N . SER A 1 363 ? 23.944 -35.263 -34.065 1.00 52.56 363 SER A N 1
ATOM 2510 C CA . SER A 1 363 ? 25.055 -36.048 -33.520 1.00 52.56 363 SER A CA 1
ATOM 2511 C C . SER A 1 363 ? 26.416 -35.771 -34.173 1.00 52.56 363 SER A C 1
ATOM 2513 O O . SER A 1 363 ? 27.411 -36.183 -33.591 1.00 52.56 363 SER A O 1
ATOM 2515 N N . GLU A 1 364 ? 26.502 -35.092 -35.334 1.00 52.62 364 GLU A N 1
ATOM 2516 C CA . GLU A 1 364 ? 27.776 -35.033 -36.093 1.00 52.62 364 GLU A CA 1
ATOM 2517 C C . GLU A 1 364 ? 28.178 -33.707 -36.774 1.00 52.62 364 GLU A C 1
ATOM 2519 O O . GLU A 1 364 ? 29.287 -33.639 -37.291 1.00 52.62 364 GLU A O 1
ATOM 2524 N N . ASN A 1 365 ? 27.397 -32.619 -36.731 1.00 54.06 365 ASN A N 1
ATOM 2525 C CA . ASN A 1 365 ? 27.835 -31.339 -37.322 1.00 54.06 365 ASN A CA 1
ATOM 2526 C C . ASN A 1 365 ? 27.782 -30.191 -36.313 1.00 54.06 365 ASN A C 1
ATOM 2528 O O . ASN A 1 365 ? 26.731 -29.926 -35.727 1.00 54.06 365 ASN A O 1
ATOM 2532 N N . ARG A 1 366 ? 28.912 -29.483 -36.166 1.00 59.50 366 ARG A N 1
ATOM 2533 C CA . ARG A 1 366 ? 28.966 -28.170 -35.505 1.00 59.50 366 ARG A CA 1
ATOM 2534 C C . ARG A 1 366 ? 28.009 -27.219 -36.221 1.00 59.50 366 ARG A C 1
ATOM 2536 O O . ARG A 1 366 ? 27.912 -27.242 -37.447 1.00 59.50 366 ARG A O 1
ATOM 2543 N N . ARG A 1 367 ? 27.275 -26.422 -35.450 1.00 67.69 367 ARG A N 1
ATOM 2544 C CA . ARG A 1 367 ? 26.281 -25.471 -35.953 1.00 67.69 367 ARG A CA 1
ATOM 2545 C C . ARG A 1 367 ? 26.576 -24.122 -35.337 1.00 67.69 367 ARG A C 1
ATOM 2547 O O . ARG A 1 367 ? 26.556 -24.016 -34.120 1.00 67.69 367 ARG A O 1
ATOM 2554 N N . PHE A 1 368 ? 26.802 -23.121 -36.171 1.00 69.94 368 PHE A N 1
ATOM 2555 C CA . PHE A 1 368 ? 26.958 -21.731 -35.764 1.00 69.94 368 PHE A CA 1
ATOM 2556 C C . PHE A 1 368 ? 25.650 -21.003 -36.053 1.00 69.94 368 PHE A C 1
ATOM 2558 O O . PHE A 1 368 ? 25.027 -21.254 -37.087 1.00 69.94 368 PHE A O 1
ATOM 2565 N N . VAL A 1 369 ? 25.200 -20.161 -35.125 1.00 72.94 369 VAL A N 1
ATOM 2566 C CA . VAL A 1 369 ? 23.928 -19.442 -35.237 1.00 72.94 369 VAL A CA 1
ATOM 2567 C C . VAL A 1 369 ? 24.127 -18.019 -34.742 1.00 72.94 369 VAL A C 1
ATOM 2569 O O . VAL A 1 369 ? 24.605 -17.840 -33.624 1.00 72.94 369 VAL A O 1
ATOM 2572 N N . ARG A 1 370 ? 23.705 -17.037 -35.540 1.00 71.62 370 ARG A N 1
ATOM 2573 C CA . ARG A 1 370 ? 23.704 -15.615 -35.174 1.00 71.62 370 ARG A CA 1
ATOM 2574 C C . ARG A 1 370 ? 22.343 -14.975 -35.429 1.00 71.62 370 ARG A C 1
ATOM 2576 O O . ARG A 1 370 ? 21.565 -15.470 -36.247 1.00 71.62 370 ARG A O 1
ATOM 2583 N N . LEU A 1 371 ? 22.079 -13.867 -34.741 1.00 74.69 371 LEU A N 1
ATOM 2584 C CA . LEU A 1 371 ? 20.930 -12.999 -34.981 1.00 74.69 371 LEU A CA 1
ATOM 2585 C C . LEU A 1 371 ? 21.435 -11.707 -35.625 1.00 74.69 371 LEU A C 1
ATOM 2587 O O . LEU A 1 371 ? 21.914 -10.813 -34.941 1.00 74.69 371 LEU A O 1
ATOM 2591 N N . LYS A 1 372 ? 21.336 -11.633 -36.947 1.00 73.94 372 LYS A N 1
ATOM 2592 C CA . LYS A 1 372 ? 21.861 -10.540 -37.760 1.00 73.94 372 LYS A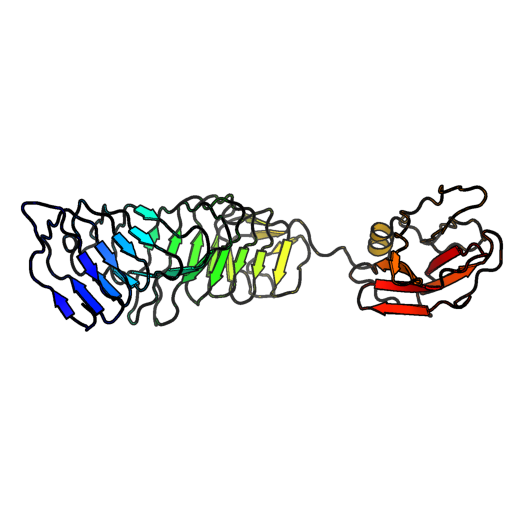 CA 1
ATOM 2593 C C . LYS A 1 372 ? 20.839 -9.425 -37.905 1.00 73.94 372 LYS A C 1
ATOM 2595 O O . LYS A 1 372 ? 19.711 -9.688 -38.323 1.00 73.94 372 LYS A O 1
ATOM 2600 N N . VAL A 1 373 ? 21.248 -8.184 -37.652 1.00 71.12 373 VAL A N 1
ATOM 2601 C CA . VAL A 1 373 ? 20.436 -6.996 -37.958 1.00 71.12 373 VAL A CA 1
ATOM 2602 C C . VAL A 1 373 ? 20.704 -6.563 -39.399 1.00 71.12 373 VAL A C 1
ATOM 2604 O O . VAL A 1 373 ? 21.849 -6.370 -39.796 1.00 71.12 373 VAL A O 1
ATOM 2607 N N . ILE A 1 374 ? 19.646 -6.447 -40.201 1.00 70.06 374 ILE A N 1
ATOM 2608 C CA . ILE A 1 374 ? 19.703 -6.096 -41.628 1.00 70.06 374 ILE A CA 1
ATOM 2609 C C . ILE A 1 374 ? 19.385 -4.606 -41.839 1.00 70.06 374 ILE A C 1
ATOM 2611 O O . ILE A 1 374 ? 20.016 -3.963 -42.679 1.00 70.06 374 ILE A O 1
ATOM 2615 N N . SER A 1 375 ? 18.436 -4.047 -41.081 1.00 65.06 375 SER A N 1
ATOM 2616 C CA . SER A 1 375 ? 18.036 -2.634 -41.155 1.00 65.06 375 SER A CA 1
ATOM 2617 C C . SER A 1 375 ? 17.507 -2.106 -39.818 1.00 65.06 375 SER A C 1
ATOM 2619 O O . SER A 1 375 ? 17.191 -2.882 -38.915 1.00 65.06 375 SER A O 1
ATOM 2621 N N . GLN A 1 376 ? 17.448 -0.774 -39.696 1.00 60.19 376 GLN A N 1
ATOM 2622 C CA . GLN A 1 376 ? 16.725 -0.054 -38.642 1.00 60.19 376 GLN A CA 1
ATOM 2623 C C . GLN A 1 376 ? 15.649 0.838 -39.241 1.00 60.19 376 GLN A C 1
ATOM 2625 O O . GLN A 1 376 ? 15.930 1.442 -40.306 1.00 60.19 376 GLN A O 1
#